Protein AF-A0A6G0VT98-F1 (afdb_monomer_lite)

Secondary structure (DSSP, 8-state):
------------------PPPEEEE--S-HHHHHHHHHHH--S-EEEEESSSEEEEEE--------S---THHHHHHHTT--EEEEEEEE-TTSPEEEEEEEEE-S-TTGGGGGG--EETTEE----PPPPP-SPPB-TTT--BSS-GGG--SPP--TTT--SS-GGG----TTSPP--TTT-SSS-TT-TT-HHHHHHHHHHHHHHTTSS----PPPP-------------------HHHHTTT--TTEEEE--SSSS----EEEE--TTS-EEEEP----SS-EEEEEEEE-SS-EEEEEEEE--TTSPPPHHHHHHH-SSS-EEEEEE-----GGGT-SS--HHHHHHHHHHHHTTPEEE--SS--B--TTS--B--EEEEEES---PEEEEE---SSSSB--EEEEE------------S-SS-B-HHHHHHHHHHH--------SHHHHHHHHHHHHHHHHHHHHHHB-----------TTSSPPHHHHHHHHHHHHHHHHHHHH--HHHHHHHHHHHHHHHHHHHHHHHHHHHHHHTT--TTSHHHHHHHHHHHTT-

Foldseek 3Di:
DDDDDDDDDDDDDDDPPQDDWDKDFQDPPVPVVVVVVCVVDVADWDWDDDPRIITIGRDDDDDDDDDDDDPQVVVCVVVVFQWPHKAFDADPVRHTDPDIDTDHDDDPCNVCVQVDQDDPNDGDHDDDDDDDPFFDAAQFCRDGDDYVVPDPDFGAAQFARDRDHVVPDPDDPPQFGAAVQQRDRHGVPDCVDPRRVVVSVVVVVVVVVPPPDDDDDDDDDDDDDDDDDDDDDDDDDDPVLVLVPPDPQKDKDFDPDPDGDDIWMDHDDPVFDKAWDDADDDDAKHKTWMWGDDPPFTEIEMEIAGDLPDADDLVRVCRQQPLGWYKYKDFNNAADVVLVFPDGDPNVVVCVVSCVVSVKDKQWAPFFFAADPPDDGGTGIIMITDPDPWDWHWDWALDDPDRGTDIDTDTDDPDPDPPPPPDLDDADFPVVQLVVQLVVQQDPPDDDDDPVSVVVNVVSNVVSNSVSRVRRGDPPPPPPPPVPVPVDDPPVLVVLVVVLSVLSVCCRVPVDPVSVVVNVVSVVVSVVSVVVVVVVVVVVLVVPQDPVDCSVVVVVCVVVSSD

Organism: Aphis craccivora (NCBI:txid307492)

Sequence (563 aa):
MDTEATQSITNVDNIILKIPPLFVINITQFTEFRQEISKTILNGFTATARSNKIKINAERRKRDIGNNKEPATKELIELNFPVKSVTRLTNKDKTPTPLIAVQLYNSPISPDIFKLDKLFNCIIITEQRRKSKDPLQCTNCQRYGHIHKSCKLNPRCVKCNGPHHYTKCNKNTEEPPICVNCNEPHPANYKGCKYFKNIMNQKSTNAQKYTRTESQPLKNVIKQNTINHPPETSNITSYADIAKGKSKSSHTTDRDSIHSSGGVAILIKKSIKHRQATIPKMINLKAIAIILSTDRHEIKVISAYNPPNKRIQSKDLAELFNEKPTILLGDLNSKHQNCGCQKTNPNGIRLLKISSEQRIIISPPSQPTFQRPGRQPDILDIVLISNLPIDLHHLVLDELDSDHVPVISTLYEQTKSNHKIQKLFNAPIIWEAFRENLDKNLNNHKRYQNIDDITKSIEHITETIKTSITHAQIKPKKHIKVKHSDDSLPFYVQNLIKDKHKARKIWQRTRSEGVKRKLNQLTRRVKWELDTLRFNFYRAYLGKVNPNDSSLWLATKRILKGT

pLDDT: mean 70.97, std 20.86, range [21.19, 95.69]

Structure (mmCIF, N/CA/C/O backbone):
data_AF-A0A6G0VT98-F1
#
_entry.id   AF-A0A6G0VT98-F1
#
loop_
_atom_site.group_PDB
_atom_site.id
_atom_site.type_symbol
_atom_site.label_atom_id
_atom_site.label_alt_id
_atom_site.label_comp_id
_atom_site.label_asym_id
_atom_site.label_entity_id
_atom_site.label_seq_id
_atom_site.pdbx_PDB_ins_code
_atom_site.Cartn_x
_atom_site.Cartn_y
_atom_site.Cartn_z
_atom_site.occupancy
_atom_site.B_iso_or_equiv
_atom_site.auth_seq_id
_atom_site.auth_comp_id
_atom_site.auth_asym_id
_atom_site.auth_atom_id
_atom_site.pdbx_PDB_model_num
ATOM 1 N N . MET A 1 1 ? -74.748 10.553 -41.096 1.00 41.88 1 MET A N 1
ATOM 2 C CA . MET A 1 1 ? -73.820 9.405 -41.030 1.00 41.88 1 MET A CA 1
ATOM 3 C C . MET A 1 1 ? -72.477 9.985 -40.668 1.00 41.88 1 MET A C 1
ATOM 5 O O . MET A 1 1 ? -71.792 10.529 -41.524 1.00 41.88 1 MET A O 1
ATOM 9 N N . ASP A 1 2 ? -72.225 9.997 -39.368 1.00 30.59 2 ASP A N 1
ATOM 10 C CA . ASP A 1 2 ? -71.111 10.667 -38.711 1.00 30.59 2 ASP A CA 1
ATOM 11 C C . ASP A 1 2 ? -69.823 9.853 -38.842 1.00 30.59 2 ASP A C 1
ATOM 13 O O . ASP A 1 2 ? -69.841 8.641 -38.633 1.00 30.59 2 ASP A O 1
ATOM 17 N N . THR A 1 3 ? -68.700 10.517 -39.114 1.00 35.38 3 THR A N 1
ATOM 18 C CA . THR A 1 3 ? -67.360 9.983 -38.821 1.00 35.38 3 THR A CA 1
ATOM 19 C C . THR A 1 3 ? -66.447 11.123 -38.376 1.00 35.38 3 THR A C 1
ATOM 21 O O . THR A 1 3 ? -65.822 11.795 -39.199 1.00 35.38 3 THR A O 1
ATOM 24 N N . GLU A 1 4 ? -66.407 11.338 -37.060 1.00 33.09 4 GLU A N 1
ATOM 25 C CA . GLU A 1 4 ? -65.379 12.092 -36.339 1.00 33.09 4 GLU A CA 1
ATOM 26 C C . GLU A 1 4 ? -64.083 11.274 -36.158 1.00 33.09 4 GLU A C 1
ATOM 28 O O . GLU A 1 4 ? -64.047 10.050 -36.279 1.00 33.09 4 GLU A O 1
ATOM 33 N N . ALA A 1 5 ? -63.005 12.004 -35.876 1.00 39.06 5 ALA A N 1
ATOM 34 C CA . ALA A 1 5 ? -61.611 11.589 -35.746 1.00 39.06 5 ALA A CA 1
ATOM 35 C C . ALA A 1 5 ? -61.280 10.729 -34.506 1.00 39.06 5 ALA A C 1
ATOM 37 O O . ALA A 1 5 ? -61.865 10.966 -33.457 1.00 39.06 5 ALA A O 1
ATOM 38 N N . THR A 1 6 ? -60.239 9.868 -34.566 1.00 30.20 6 THR A N 1
ATOM 39 C CA . THR A 1 6 ? -59.048 9.867 -33.657 1.00 30.20 6 THR A CA 1
ATOM 40 C C . THR A 1 6 ? -58.038 8.703 -33.868 1.00 30.20 6 THR A C 1
ATOM 42 O O . THR A 1 6 ? -58.416 7.561 -34.084 1.00 30.20 6 THR A O 1
ATOM 45 N N . GLN A 1 7 ? -56.744 9.042 -33.685 1.00 29.88 7 GLN A N 1
ATOM 46 C CA . GLN A 1 7 ? -55.625 8.290 -33.049 1.00 29.88 7 GLN A CA 1
ATOM 47 C C . GLN A 1 7 ? -54.830 7.141 -33.740 1.00 29.88 7 GLN A C 1
ATOM 49 O O . GLN A 1 7 ? -55.225 5.987 -33.771 1.00 29.88 7 GLN A O 1
ATOM 54 N N . SER A 1 8 ? -53.591 7.500 -34.139 1.00 32.31 8 SER A N 1
ATOM 55 C CA . SER A 1 8 ? -52.260 6.966 -33.728 1.00 32.31 8 SER A CA 1
ATOM 56 C C . SER A 1 8 ? -51.945 5.450 -33.682 1.00 32.31 8 SER A C 1
ATOM 58 O O . SER A 1 8 ? -52.588 4.731 -32.932 1.00 32.31 8 SER A O 1
ATOM 60 N N . ILE A 1 9 ? -50.803 5.029 -34.277 1.00 29.36 9 ILE A N 1
ATOM 61 C CA . ILE A 1 9 ? -49.599 4.446 -33.602 1.00 29.36 9 ILE A CA 1
ATOM 62 C C . ILE A 1 9 ? -48.643 3.704 -34.581 1.00 29.36 9 ILE A C 1
ATOM 64 O O . ILE A 1 9 ? -49.010 2.778 -35.288 1.00 29.36 9 ILE A O 1
ATOM 68 N N . THR A 1 10 ? -47.388 4.171 -34.553 1.00 32.69 10 THR A N 1
ATOM 69 C CA . THR A 1 10 ? -46.066 3.544 -34.792 1.00 32.69 10 THR A CA 1
ATOM 70 C C . THR A 1 10 ? -45.768 2.609 -35.971 1.00 32.69 10 THR A C 1
ATOM 72 O O . THR A 1 10 ? -46.173 1.456 -36.044 1.00 32.69 10 THR A O 1
ATOM 75 N N . ASN A 1 11 ? -44.791 3.102 -36.730 1.00 38.44 11 ASN A N 1
ATOM 76 C CA . ASN A 1 11 ? -43.770 2.412 -37.504 1.00 38.44 11 ASN A CA 1
ATOM 77 C C . ASN A 1 11 ? -42.904 1.498 -36.596 1.00 38.44 11 ASN A C 1
ATOM 79 O O . ASN A 1 11 ? -42.115 1.995 -35.790 1.00 38.44 11 ASN A O 1
ATOM 83 N N . VAL A 1 12 ? -43.042 0.177 -36.723 1.00 36.72 12 VAL A N 1
ATOM 84 C CA . VAL A 1 12 ? -42.132 -0.831 -36.156 1.00 36.72 12 VAL A CA 1
ATOM 85 C C . VAL A 1 12 ? -41.940 -1.889 -37.237 1.00 36.72 12 VAL A C 1
ATOM 87 O O . VAL A 1 12 ? -42.924 -2.475 -37.658 1.00 36.72 12 VAL A O 1
ATOM 90 N N . ASP A 1 13 ? -40.712 -2.054 -37.746 1.00 33.00 13 ASP A N 1
ATOM 91 C CA . ASP A 1 13 ? -40.093 -3.362 -38.044 1.00 33.00 13 ASP A CA 1
ATOM 92 C C . ASP A 1 13 ? -38.894 -3.256 -38.999 1.00 33.00 13 ASP A C 1
ATOM 94 O O . ASP A 1 13 ? -39.015 -3.166 -40.220 1.00 33.00 13 ASP A O 1
ATOM 98 N N . ASN A 1 14 ? -37.688 -3.328 -38.425 1.00 34.66 14 ASN A N 1
ATOM 99 C CA . ASN A 1 14 ? -36.774 -4.466 -38.619 1.00 34.66 14 ASN A CA 1
ATOM 100 C C . ASN A 1 14 ? -35.422 -4.178 -37.949 1.00 34.66 14 ASN A C 1
ATOM 102 O O . ASN A 1 14 ? -34.386 -3.962 -38.585 1.00 34.66 14 ASN A O 1
ATOM 106 N N . ILE A 1 15 ? -35.426 -4.197 -36.615 1.00 36.53 15 ILE A N 1
ATOM 107 C CA . ILE A 1 15 ? -34.205 -4.263 -35.815 1.00 36.53 15 ILE A CA 1
ATOM 108 C C . ILE A 1 15 ? -33.677 -5.698 -35.933 1.00 36.53 15 ILE A C 1
ATOM 110 O O . ILE A 1 15 ? -34.153 -6.611 -35.262 1.00 36.53 15 ILE A O 1
ATOM 114 N N . ILE A 1 16 ? -32.672 -5.922 -36.785 1.00 39.38 16 ILE A N 1
ATOM 115 C CA . ILE A 1 16 ? -31.888 -7.163 -36.731 1.00 39.38 16 ILE A CA 1
ATOM 116 C C . ILE A 1 16 ? -31.056 -7.106 -35.445 1.00 39.38 16 ILE A C 1
ATOM 118 O O . ILE A 1 16 ? -29.960 -6.543 -35.417 1.00 39.38 16 ILE A O 1
ATOM 122 N N . LEU A 1 17 ? -31.598 -7.678 -34.369 1.00 36.28 17 LEU A N 1
ATOM 123 C CA . LEU A 1 17 ? -30.901 -7.903 -33.106 1.00 36.28 17 LEU A CA 1
ATOM 124 C C . LEU A 1 17 ? -29.652 -8.754 -33.372 1.00 36.28 17 LEU A C 1
ATOM 126 O O . LEU A 1 17 ? -29.730 -9.960 -33.611 1.00 36.28 17 LEU A O 1
ATOM 130 N N . LYS A 1 18 ? -28.477 -8.117 -33.347 1.00 45.22 18 LYS A N 1
ATOM 131 C CA . LYS A 1 18 ? -27.195 -8.825 -33.281 1.00 45.22 18 LYS A CA 1
ATOM 132 C C . LYS A 1 18 ? -27.123 -9.517 -31.929 1.00 45.22 18 LYS A C 1
ATOM 134 O O . LYS A 1 18 ? -26.852 -8.865 -30.923 1.00 45.22 18 LYS A O 1
ATOM 139 N N . ILE A 1 19 ? -27.348 -10.827 -31.914 1.00 45.75 19 ILE A N 1
ATOM 140 C CA . ILE A 1 19 ? -27.113 -11.633 -30.719 1.00 45.75 19 ILE A CA 1
ATOM 141 C C . ILE A 1 19 ? -25.598 -11.610 -30.460 1.00 45.75 19 ILE A C 1
ATOM 143 O O . ILE A 1 19 ? -24.820 -12.006 -31.335 1.00 45.75 19 ILE A O 1
ATOM 147 N N . PRO A 1 20 ? -25.144 -11.081 -29.313 1.00 49.38 20 PRO A N 1
ATOM 148 C CA . PRO A 1 20 ? -23.728 -11.031 -28.995 1.00 49.38 20 PRO A CA 1
ATOM 149 C C . PRO A 1 20 ? -23.158 -12.451 -28.849 1.00 49.38 20 PRO A C 1
ATOM 151 O O . PRO A 1 20 ? -23.883 -13.378 -28.483 1.00 49.38 20 PRO A O 1
ATOM 154 N N . PRO A 1 21 ? -21.856 -12.642 -29.122 1.00 50.62 21 PRO A N 1
ATOM 155 C CA . PRO A 1 21 ? -21.224 -13.945 -28.994 1.00 50.62 21 PRO A CA 1
ATOM 156 C C . PRO A 1 21 ? -21.342 -14.460 -27.560 1.00 50.62 21 PRO A C 1
ATOM 158 O O . PRO A 1 21 ? -20.968 -13.776 -26.605 1.00 50.62 21 PRO A O 1
ATOM 161 N N . LEU A 1 22 ? -21.840 -15.685 -27.428 1.00 52.94 22 LEU A N 1
ATOM 162 C CA . LEU A 1 22 ? -21.990 -16.360 -26.148 1.00 52.94 22 LEU A CA 1
ATOM 163 C C . LEU A 1 22 ? -20.675 -17.047 -25.786 1.00 52.94 22 LEU A C 1
ATOM 165 O O . LEU A 1 22 ? -20.108 -17.813 -26.571 1.00 52.94 22 LEU A O 1
ATOM 169 N N . PHE A 1 23 ? -20.185 -16.746 -24.585 1.00 54.22 23 PHE A N 1
ATOM 170 C CA . PHE A 1 23 ? -18.964 -17.328 -24.043 1.00 54.22 23 PHE A CA 1
ATOM 171 C C . PHE A 1 23 ? -19.310 -18.281 -22.911 1.00 54.22 23 PHE A C 1
ATOM 173 O O . PHE A 1 23 ? -19.755 -17.855 -21.846 1.00 54.22 23 PHE A O 1
ATOM 180 N N . VAL A 1 24 ? -19.055 -19.566 -23.134 1.00 55.06 24 VAL A N 1
ATOM 181 C CA . VAL A 1 24 ? -19.268 -20.607 -22.127 1.00 55.06 24 VAL A CA 1
ATOM 182 C C . VAL A 1 24 ? -17.914 -21.008 -21.558 1.00 55.06 24 VAL A C 1
ATOM 184 O O . VAL A 1 24 ? -16.981 -21.305 -22.306 1.00 55.06 24 VAL A O 1
ATOM 187 N N . ILE A 1 25 ? -17.777 -20.951 -20.234 1.00 49.03 25 ILE A N 1
ATOM 188 C CA . ILE A 1 25 ? -16.507 -21.165 -19.528 1.00 49.03 25 ILE A CA 1
ATOM 189 C C . ILE A 1 25 ? -16.527 -22.482 -18.744 1.00 49.03 25 ILE A C 1
ATOM 191 O O . ILE A 1 25 ? -17.570 -22.874 -18.231 1.00 49.03 25 ILE A O 1
ATOM 195 N N . ASN A 1 26 ? -15.357 -23.115 -18.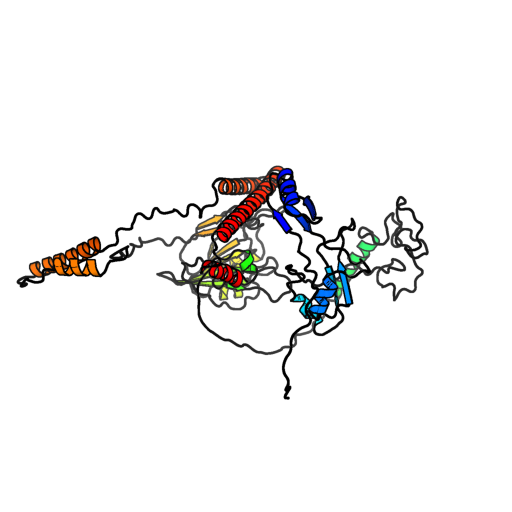605 1.00 57.03 26 ASN A N 1
ATOM 196 C CA . ASN A 1 26 ? -15.120 -24.371 -17.873 1.00 57.03 26 ASN A CA 1
ATOM 197 C C . ASN A 1 26 ? -15.731 -25.631 -18.509 1.00 57.03 26 ASN A C 1
ATOM 199 O O . ASN A 1 26 ? -16.257 -26.486 -17.804 1.00 57.03 26 ASN A O 1
ATOM 203 N N . ILE A 1 27 ? -15.634 -25.766 -19.832 1.00 59.97 27 ILE A N 1
ATOM 204 C CA . ILE A 1 27 ? -16.067 -26.984 -20.530 1.00 59.97 27 ILE A CA 1
ATOM 205 C C . ILE A 1 27 ? -14.917 -27.991 -20.545 1.00 59.97 27 ILE A C 1
ATOM 207 O O . ILE A 1 27 ? -13.872 -27.735 -21.142 1.00 59.97 27 ILE A O 1
ATOM 211 N N . THR A 1 28 ? -15.119 -29.119 -19.867 1.00 57.84 28 THR A N 1
ATOM 212 C CA . THR A 1 28 ? -14.152 -30.221 -19.746 1.00 57.84 28 THR A CA 1
ATOM 213 C C . THR A 1 28 ? -14.262 -31.224 -20.899 1.00 57.84 28 THR A C 1
ATOM 215 O O . THR A 1 28 ? -13.248 -31.787 -21.298 1.00 57.84 28 THR A O 1
ATOM 218 N N . GLN A 1 29 ? -15.457 -31.394 -21.483 1.00 67.88 29 GLN A N 1
ATOM 219 C CA . GLN A 1 29 ? -15.749 -32.302 -22.604 1.00 67.88 29 GLN A CA 1
ATOM 220 C C . GLN A 1 29 ? -16.246 -31.517 -23.830 1.00 67.88 29 GLN A C 1
ATOM 222 O O . GLN A 1 29 ? -17.436 -31.417 -24.119 1.00 67.88 29 GLN A O 1
ATOM 227 N N . PHE A 1 30 ? -15.304 -30.898 -24.550 1.00 66.19 30 PHE A N 1
ATOM 228 C CA . PHE A 1 30 ? -15.585 -30.001 -25.681 1.00 66.19 30 PHE A CA 1
ATOM 229 C C . PHE A 1 30 ? -16.412 -30.654 -26.803 1.00 66.19 30 PHE A C 1
ATOM 231 O O . PHE A 1 30 ? -17.285 -30.008 -27.383 1.00 66.19 30 PHE A O 1
ATOM 238 N N . THR A 1 31 ? -16.122 -31.914 -27.123 1.00 69.62 31 THR A N 1
ATOM 239 C CA . THR A 1 31 ? -16.677 -32.605 -28.294 1.00 69.62 31 THR A CA 1
ATOM 240 C C . THR A 1 31 ? -18.155 -32.960 -28.111 1.00 69.62 31 THR A C 1
ATOM 242 O O . THR A 1 31 ? -18.950 -32.662 -29.000 1.00 69.62 31 THR A O 1
ATOM 245 N N . GLU A 1 32 ? -18.537 -33.501 -26.950 1.00 73.19 32 GLU A N 1
ATOM 246 C CA . GLU A 1 32 ? -19.934 -33.830 -26.612 1.00 73.19 32 GLU A CA 1
ATOM 247 C C . GLU A 1 32 ? -20.791 -32.567 -26.501 1.00 73.19 32 GLU A C 1
ATOM 249 O O . GLU A 1 32 ? -21.837 -32.468 -27.140 1.00 73.19 32 GLU A O 1
ATOM 254 N N . PHE A 1 33 ? -20.291 -31.539 -25.804 1.00 70.88 33 PHE A N 1
ATOM 255 C CA . PHE A 1 33 ? -20.982 -30.252 -25.694 1.00 70.88 33 PHE A CA 1
ATOM 256 C C . PHE A 1 33 ? -21.256 -29.619 -27.067 1.00 70.88 33 PHE A C 1
ATOM 258 O O . PHE A 1 33 ? -22.337 -29.088 -27.320 1.00 70.88 33 PHE A O 1
ATOM 265 N N . ARG A 1 34 ? -20.282 -29.682 -27.986 1.00 70.56 34 ARG A N 1
ATOM 266 C CA . ARG A 1 34 ? -20.456 -29.178 -29.354 1.00 70.56 34 ARG A CA 1
ATOM 267 C C . ARG A 1 34 ? -21.531 -29.961 -30.114 1.00 70.56 34 ARG A C 1
ATOM 269 O O . ARG A 1 34 ? -22.298 -29.340 -30.847 1.00 70.56 34 ARG A O 1
ATOM 276 N N . GLN A 1 35 ? -21.572 -31.285 -29.967 1.00 69.94 35 GLN A N 1
ATOM 277 C CA . GLN A 1 35 ? -22.550 -32.138 -30.643 1.00 69.94 35 GLN A CA 1
ATOM 278 C C . GLN A 1 35 ? -23.974 -31.884 -30.133 1.00 69.94 35 GLN A C 1
ATOM 280 O O . GLN A 1 35 ? -24.877 -31.726 -30.953 1.00 69.94 35 GLN A O 1
ATOM 285 N N . GLU A 1 36 ? -24.181 -31.755 -28.820 1.00 71.69 36 GLU A N 1
ATOM 286 C CA . GLU A 1 36 ? -25.504 -31.436 -28.266 1.00 71.69 36 GLU A CA 1
ATOM 287 C C . GLU A 1 36 ? -25.998 -30.053 -28.693 1.00 71.69 36 GLU A C 1
ATOM 289 O O . GLU A 1 36 ? -27.101 -29.925 -29.219 1.00 71.69 36 GLU A O 1
ATOM 294 N N . ILE A 1 37 ? -25.158 -29.022 -28.575 1.00 67.19 37 ILE A N 1
ATOM 295 C CA . ILE A 1 37 ? -25.531 -27.658 -28.978 1.00 67.19 37 ILE A CA 1
ATOM 296 C C . ILE A 1 37 ? -25.847 -27.582 -30.477 1.00 67.19 37 ILE A C 1
ATOM 298 O O . ILE A 1 37 ? -26.723 -26.815 -30.878 1.00 67.19 37 ILE A O 1
ATOM 302 N N . SER A 1 38 ? -25.176 -28.393 -31.304 1.00 67.06 38 SER A N 1
ATOM 303 C CA . SER A 1 38 ? -25.445 -28.437 -32.745 1.00 67.06 38 SER A CA 1
ATOM 304 C C . SER A 1 38 ? -26.810 -28.999 -33.115 1.00 67.06 38 SER A C 1
ATOM 306 O O . SER A 1 38 ? -27.362 -28.603 -34.136 1.00 67.06 38 SER A O 1
ATOM 308 N N . LYS A 1 39 ? -27.375 -29.862 -32.266 1.00 67.94 39 LYS A N 1
ATOM 309 C CA . LYS A 1 39 ? -28.737 -30.378 -32.435 1.00 67.94 39 LYS A CA 1
ATOM 310 C C . LYS A 1 39 ? -29.786 -29.339 -32.025 1.00 67.94 39 LYS A C 1
ATOM 312 O O . LYS A 1 39 ? -30.870 -29.318 -32.593 1.00 67.94 39 LYS A O 1
ATOM 317 N N . THR A 1 40 ? -29.454 -28.464 -31.073 1.00 59.53 40 THR A N 1
ATOM 318 C CA . THR A 1 40 ? -30.379 -27.465 -30.511 1.00 59.53 40 THR A CA 1
ATOM 319 C C . THR A 1 40 ? -30.405 -26.150 -31.299 1.00 59.53 40 THR A C 1
ATOM 321 O O . THR A 1 40 ? -31.444 -25.499 -31.376 1.00 59.53 40 THR A O 1
ATOM 324 N N . ILE A 1 41 ? -29.282 -25.734 -31.899 1.00 61.19 41 ILE A N 1
ATOM 325 C CA . ILE A 1 41 ? -29.186 -24.490 -32.681 1.00 61.19 41 ILE A CA 1
ATOM 326 C C . ILE A 1 41 ? -29.095 -24.832 -34.174 1.00 61.19 41 ILE A C 1
ATOM 328 O O . ILE A 1 41 ? -28.014 -25.056 -34.710 1.00 61.19 41 ILE A O 1
ATOM 332 N N . LEU A 1 42 ? -30.247 -24.824 -34.849 1.00 52.84 42 LEU A N 1
ATOM 333 C CA . LEU A 1 42 ? -30.402 -25.192 -36.267 1.00 52.84 42 LEU A CA 1
ATOM 334 C C . LEU A 1 42 ? -29.767 -24.204 -37.272 1.00 52.84 42 LEU A C 1
ATOM 336 O O . LEU A 1 42 ? -29.552 -24.561 -38.427 1.00 52.84 42 LEU A O 1
ATOM 340 N N . ASN A 1 43 ? -29.441 -22.974 -36.857 1.00 54.88 43 ASN A N 1
ATOM 341 C CA . ASN A 1 43 ? -28.907 -21.930 -37.740 1.00 54.88 43 ASN A CA 1
ATOM 342 C C . ASN A 1 43 ? -27.385 -21.801 -37.605 1.00 54.88 43 ASN A C 1
ATOM 344 O O . ASN A 1 43 ? -26.878 -21.683 -36.491 1.00 54.88 43 ASN A O 1
ATOM 348 N N . GLY A 1 44 ? -26.680 -21.779 -38.746 1.00 56.69 44 GLY A N 1
ATOM 349 C CA . GLY A 1 44 ? -25.217 -21.786 -38.870 1.00 56.69 44 GLY A CA 1
ATOM 350 C C . GLY A 1 44 ? -24.478 -20.996 -37.787 1.00 56.69 44 GLY A C 1
ATOM 351 O O . GLY A 1 44 ? -24.353 -19.773 -37.854 1.00 56.69 44 GLY A O 1
ATOM 352 N N . PHE A 1 45 ? -23.965 -21.721 -36.796 1.00 58.22 45 PHE A N 1
ATOM 353 C CA . PHE A 1 45 ? -23.131 -21.185 -35.735 1.00 58.22 45 PHE A CA 1
ATOM 354 C C . PHE A 1 45 ? -21.724 -21.766 -35.850 1.00 58.22 45 PHE A C 1
ATOM 356 O O . PHE A 1 45 ? -21.517 -22.913 -36.246 1.00 58.22 45 PHE A O 1
ATOM 363 N N . THR A 1 46 ? -20.733 -20.973 -35.461 1.00 56.31 46 THR A N 1
ATOM 364 C CA . THR A 1 46 ? -19.346 -21.437 -35.361 1.00 56.31 46 THR A CA 1
ATOM 365 C C . THR A 1 46 ? -18.940 -21.464 -33.896 1.00 56.31 46 THR A C 1
ATOM 367 O O . THR A 1 46 ? -18.977 -20.424 -33.231 1.00 56.31 46 THR A O 1
ATOM 370 N N . ALA A 1 47 ? -18.542 -22.635 -33.399 1.00 57.12 47 ALA A N 1
ATOM 371 C CA . ALA A 1 47 ? -17.983 -22.809 -32.063 1.00 57.12 47 ALA A CA 1
ATOM 372 C C . ALA A 1 47 ? -16.469 -23.032 -32.163 1.00 57.12 47 ALA A C 1
ATOM 374 O O . ALA A 1 47 ? -16.013 -24.000 -32.772 1.00 57.12 47 ALA A O 1
ATOM 375 N N . THR A 1 48 ? -15.683 -22.140 -31.560 1.00 56.16 48 THR A N 1
ATOM 376 C CA . THR A 1 48 ? -14.215 -22.253 -31.530 1.00 56.16 48 THR A CA 1
ATOM 377 C C . THR A 1 48 ? -13.712 -22.226 -30.093 1.00 56.16 48 THR A C 1
ATOM 379 O O . THR A 1 48 ? -14.082 -21.330 -29.329 1.00 56.16 48 THR A O 1
ATOM 382 N N . ALA A 1 49 ? -12.851 -23.179 -29.730 1.00 54.25 49 ALA A N 1
ATOM 383 C CA . ALA A 1 49 ? -12.179 -23.203 -28.436 1.00 54.25 49 ALA A CA 1
ATOM 384 C C . ALA A 1 49 ? -10.836 -22.470 -28.513 1.00 54.25 49 ALA A C 1
ATOM 386 O O . ALA A 1 49 ? -9.960 -22.821 -29.302 1.00 54.25 49 ALA A O 1
ATOM 387 N N . ARG A 1 50 ? -10.653 -21.470 -27.651 1.00 47.97 50 ARG A N 1
ATOM 388 C CA . ARG A 1 50 ? -9.334 -20.933 -27.302 1.00 47.97 50 ARG A CA 1
ATOM 389 C C . ARG A 1 50 ? -9.297 -20.857 -25.778 1.00 47.97 50 ARG A C 1
ATOM 391 O O . ARG A 1 50 ? -9.898 -19.945 -25.228 1.00 47.97 50 ARG A O 1
ATOM 398 N N . SER A 1 51 ? -8.665 -21.863 -25.156 1.00 54.81 51 SER A N 1
ATOM 399 C CA . SER A 1 51 ? -8.419 -22.035 -23.706 1.00 54.81 51 SER A CA 1
ATOM 400 C C . SER A 1 51 ? -9.641 -21.927 -22.771 1.00 54.81 51 SER A C 1
ATOM 402 O O . SER A 1 51 ? -10.172 -20.845 -22.585 1.00 54.81 51 SER A O 1
ATOM 404 N N . ASN A 1 52 ? -10.065 -23.034 -22.130 1.00 54.00 52 ASN A N 1
ATOM 405 C CA . ASN A 1 52 ? -11.169 -23.188 -21.139 1.00 54.00 52 ASN A CA 1
ATOM 406 C C . ASN A 1 52 ? -12.487 -22.419 -21.392 1.00 54.00 52 ASN A C 1
ATOM 408 O O . ASN A 1 52 ? -13.367 -22.382 -20.530 1.00 54.00 52 ASN A O 1
ATOM 412 N N . LYS A 1 53 ? -12.634 -21.794 -22.556 1.00 43.72 53 LYS A N 1
ATOM 413 C CA . LYS A 1 53 ? -13.715 -20.901 -22.935 1.00 43.72 53 LYS A CA 1
ATOM 414 C C . LYS A 1 53 ? -14.062 -21.210 -24.383 1.00 43.72 53 LYS A C 1
ATOM 416 O O . LYS A 1 53 ? -13.200 -21.160 -25.266 1.00 43.72 53 LYS A O 1
ATOM 421 N N . ILE A 1 54 ? -15.323 -21.544 -24.617 1.00 51.47 54 ILE A N 1
ATOM 422 C CA . ILE A 1 54 ? -15.871 -21.724 -25.956 1.00 51.47 54 ILE A CA 1
ATOM 423 C C . ILE A 1 54 ? -16.565 -20.428 -26.340 1.00 51.47 54 ILE A C 1
ATOM 425 O O . ILE A 1 54 ? -17.425 -19.935 -25.610 1.00 51.47 54 ILE A O 1
ATOM 429 N N . LYS A 1 55 ? -16.177 -19.885 -27.492 1.00 51.56 55 LYS A N 1
ATOM 430 C CA . LYS A 1 55 ? -16.881 -18.781 -28.137 1.00 51.56 55 LYS A CA 1
ATOM 431 C C . LYS A 1 55 ? -17.830 -19.366 -29.173 1.00 51.56 55 LYS A C 1
ATOM 433 O O . LYS A 1 55 ? -17.363 -20.020 -30.109 1.00 51.56 55 LYS A O 1
ATOM 438 N N . ILE A 1 56 ? -19.122 -19.109 -29.010 1.00 56.31 56 ILE A N 1
ATOM 439 C CA . ILE A 1 56 ? -20.159 -19.455 -29.982 1.00 56.31 56 ILE A CA 1
ATOM 440 C C . ILE A 1 56 ? -20.586 -18.162 -30.674 1.00 56.31 56 ILE A C 1
ATOM 442 O O . ILE A 1 56 ? -21.062 -17.230 -30.024 1.00 56.31 56 ILE A O 1
ATOM 446 N N . ASN A 1 57 ? -20.390 -18.096 -31.991 1.00 52.50 57 ASN A N 1
ATOM 447 C CA . ASN A 1 57 ? -20.923 -17.009 -32.810 1.00 52.50 57 ASN A CA 1
ATOM 448 C C . ASN A 1 57 ? -22.133 -17.532 -33.580 1.00 52.50 57 ASN A C 1
ATOM 450 O O . ASN A 1 57 ? -21.979 -18.458 -34.377 1.00 52.50 57 ASN A O 1
ATOM 454 N N . ALA A 1 58 ? -23.295 -16.922 -33.366 1.00 47.91 58 ALA A N 1
ATOM 455 C CA . ALA A 1 58 ? -24.445 -17.063 -34.247 1.00 47.91 58 ALA A CA 1
ATOM 456 C C . ALA A 1 58 ? -24.412 -15.898 -35.247 1.00 47.91 58 ALA A C 1
ATOM 458 O O . ALA A 1 58 ? -24.461 -14.734 -34.846 1.00 47.91 58 ALA A O 1
ATOM 459 N N . GLU A 1 59 ? -24.249 -16.190 -36.536 1.00 44.66 59 GLU A N 1
ATOM 460 C CA . GLU A 1 59 ? -24.205 -15.160 -37.578 1.00 44.66 59 GLU A CA 1
ATOM 461 C C . GLU A 1 59 ? -25.610 -14.892 -38.142 1.00 44.66 59 GLU A C 1
ATOM 463 O O . GLU A 1 59 ? -26.343 -15.818 -38.481 1.00 44.66 59 GLU A O 1
ATOM 468 N N . ARG A 1 60 ? -25.962 -13.614 -38.345 1.00 36.91 60 ARG A N 1
ATOM 469 C CA . ARG A 1 60 ? -26.906 -13.219 -39.404 1.00 36.91 60 ARG A CA 1
ATOM 470 C C . ARG A 1 60 ? -26.196 -12.238 -40.344 1.00 36.91 60 ARG A C 1
ATOM 472 O O . ARG A 1 60 ? -25.436 -11.388 -39.887 1.00 36.91 60 ARG A O 1
ATOM 479 N N . ARG A 1 61 ? -26.409 -12.449 -41.649 1.00 33.19 61 ARG A N 1
ATOM 480 C CA . ARG A 1 61 ? -25.612 -12.011 -42.817 1.00 33.19 61 ARG A CA 1
ATOM 481 C C . ARG A 1 61 ? -24.961 -10.612 -42.768 1.00 33.19 61 ARG A C 1
ATOM 483 O O . ARG A 1 61 ? -25.541 -9.632 -42.310 1.00 33.19 61 ARG A O 1
ATOM 490 N N . LYS A 1 62 ? -23.759 -10.579 -43.364 1.00 39.53 62 LYS A N 1
ATOM 491 C CA . LYS A 1 62 ? -22.827 -9.464 -43.617 1.00 39.53 62 LYS A CA 1
ATOM 492 C C . LYS A 1 62 ? -23.468 -8.192 -44.201 1.00 39.53 62 LYS A C 1
ATOM 494 O O . LYS A 1 62 ? -24.344 -8.269 -45.056 1.00 39.53 62 LYS A O 1
ATOM 499 N N . ARG A 1 63 ? -22.901 -7.038 -43.828 1.00 31.34 63 ARG A N 1
ATOM 500 C CA . ARG A 1 63 ? -22.784 -5.845 -44.685 1.00 31.34 63 ARG A CA 1
ATOM 501 C C . ARG A 1 63 ? -21.436 -5.161 -44.431 1.00 31.34 63 ARG A C 1
ATOM 503 O O . ARG A 1 63 ? -20.880 -5.272 -43.339 1.00 31.34 63 ARG A O 1
ATOM 510 N N . ASP A 1 64 ? -20.920 -4.557 -45.490 1.00 30.06 64 ASP A N 1
ATOM 511 C CA . ASP A 1 64 ? -19.517 -4.560 -45.902 1.00 30.06 64 ASP A CA 1
ATOM 512 C C . ASP A 1 64 ? -18.498 -3.755 -45.087 1.00 30.06 64 ASP A C 1
ATOM 514 O O . ASP A 1 64 ? -18.782 -2.750 -44.435 1.00 30.06 64 ASP A O 1
ATOM 518 N N . ILE A 1 65 ? -17.256 -4.234 -45.190 1.00 43.06 65 ILE A N 1
ATOM 519 C CA . ILE A 1 65 ? -16.018 -3.614 -44.724 1.00 43.06 65 ILE A CA 1
ATOM 520 C C . ILE A 1 65 ? -15.612 -2.547 -45.747 1.00 43.06 65 ILE A C 1
ATOM 522 O O . ILE A 1 65 ? -15.178 -2.875 -46.847 1.00 43.06 65 ILE A O 1
ATOM 526 N N . GLY A 1 66 ? -15.707 -1.274 -45.359 1.00 29.52 66 GLY A N 1
ATOM 527 C CA . GLY A 1 66 ? -15.194 -0.142 -46.128 1.00 29.52 66 GLY A CA 1
ATOM 528 C C . GLY A 1 66 ? -14.638 0.958 -45.218 1.00 29.52 66 GLY A C 1
ATOM 529 O O . GLY A 1 66 ? -15.386 1.601 -44.489 1.00 29.52 66 GLY A O 1
ATOM 530 N N . ASN A 1 67 ? -13.322 1.176 -45.308 1.00 31.84 67 ASN A N 1
ATOM 531 C CA . ASN A 1 67 ? -12.537 2.348 -44.879 1.00 31.84 67 ASN A CA 1
ATOM 532 C C . ASN A 1 67 ? -12.339 2.651 -43.367 1.00 31.84 67 ASN A C 1
ATOM 534 O O . ASN A 1 67 ? -13.123 3.340 -42.721 1.00 31.84 67 ASN A O 1
ATOM 538 N N . ASN A 1 68 ? -11.167 2.239 -42.854 1.00 44.59 68 ASN A N 1
ATOM 539 C CA . ASN A 1 68 ? -10.241 2.985 -41.972 1.00 44.59 68 ASN A CA 1
ATOM 540 C C . ASN A 1 68 ? -10.807 3.991 -40.940 1.00 44.59 68 ASN A C 1
ATOM 542 O O . ASN A 1 68 ? -10.365 5.141 -40.892 1.00 44.59 68 ASN A O 1
ATOM 546 N N . LYS A 1 69 ? -11.691 3.575 -40.027 1.00 52.06 69 LYS A N 1
ATOM 547 C CA . LYS A 1 69 ? -11.916 4.326 -38.777 1.00 52.06 69 LYS A CA 1
ATOM 548 C C . LYS A 1 69 ? -11.893 3.388 -37.579 1.00 52.06 69 LYS A C 1
ATOM 550 O O . LYS A 1 69 ? -12.701 2.470 -37.482 1.00 52.06 69 LYS A O 1
ATOM 555 N N . GLU A 1 70 ? -10.941 3.633 -36.679 1.00 67.12 70 GLU A N 1
ATOM 556 C CA . GLU A 1 70 ? -10.848 2.971 -35.378 1.00 67.12 70 GLU A CA 1
ATOM 557 C C . GLU A 1 70 ? -12.213 3.071 -34.669 1.00 67.12 70 GLU A C 1
ATOM 559 O O . GLU A 1 70 ? -12.742 4.186 -34.600 1.00 67.12 70 GLU A O 1
ATOM 564 N N . PRO A 1 71 ? -12.790 1.975 -34.134 1.00 70.19 71 PRO A N 1
ATOM 565 C CA . PRO A 1 71 ? -14.114 1.991 -33.508 1.00 70.19 71 PRO A CA 1
ATOM 566 C C . PRO A 1 71 ? -14.285 3.101 -32.465 1.00 70.19 71 PRO A C 1
ATOM 568 O O . PRO A 1 71 ? -15.314 3.775 -32.465 1.00 70.19 71 PRO A O 1
ATOM 571 N N . ALA A 1 72 ? -13.233 3.377 -31.678 1.00 70.56 72 ALA A N 1
ATOM 572 C CA . ALA A 1 72 ? -13.155 4.458 -30.683 1.00 70.56 72 ALA A CA 1
ATOM 573 C C . ALA A 1 72 ? -13.444 5.859 -31.216 1.00 70.56 72 ALA A C 1
ATOM 575 O O . ALA A 1 72 ? -13.851 6.727 -30.455 1.00 70.56 72 ALA A O 1
ATOM 576 N N . THR A 1 73 ? -13.285 6.081 -32.517 1.00 77.19 73 THR A N 1
ATOM 577 C CA . THR A 1 73 ? -13.601 7.367 -33.138 1.00 77.19 73 THR A CA 1
ATOM 578 C C . THR A 1 73 ? -15.085 7.702 -33.010 1.00 77.19 73 THR A C 1
ATOM 580 O O . THR A 1 73 ? -15.412 8.852 -32.756 1.00 77.19 73 THR A O 1
ATOM 583 N N . LYS A 1 74 ? -15.980 6.719 -33.177 1.00 77.56 74 LYS A N 1
ATOM 584 C CA . LYS A 1 74 ? -17.430 6.965 -33.171 1.00 77.56 74 LYS A CA 1
ATOM 585 C C . LYS A 1 74 ? -17.939 7.302 -31.773 1.00 77.56 74 LYS A C 1
ATOM 587 O O . LYS A 1 74 ? -18.554 8.341 -31.593 1.00 77.56 74 LYS A O 1
ATOM 592 N N . GLU A 1 75 ? -17.579 6.491 -30.784 1.00 79.75 75 GLU A N 1
ATOM 593 C CA . GLU A 1 75 ? -18.010 6.703 -29.399 1.00 79.75 75 GLU A CA 1
ATOM 594 C C . GLU A 1 75 ? -17.433 7.997 -28.801 1.00 79.75 75 GLU A C 1
ATOM 596 O O . GLU A 1 75 ? -18.132 8.720 -28.105 1.00 79.75 75 GLU A O 1
ATOM 601 N N . LEU A 1 76 ? -16.184 8.369 -29.121 1.00 78.81 76 LEU A N 1
ATOM 602 C CA . LEU A 1 76 ? -15.626 9.651 -28.664 1.00 78.81 76 LEU A CA 1
ATOM 603 C C . LEU A 1 76 ? -16.344 10.865 -29.278 1.00 78.81 76 LEU A C 1
ATOM 605 O O . LEU A 1 76 ? -16.444 11.899 -28.620 1.00 78.81 76 LEU A O 1
ATOM 609 N N . ILE A 1 77 ? -16.842 10.747 -30.513 1.00 82.44 77 ILE A N 1
ATOM 610 C CA . ILE A 1 77 ? -17.666 11.786 -31.149 1.00 82.44 77 ILE A CA 1
ATOM 611 C C . ILE A 1 77 ? -19.051 11.845 -30.491 1.00 82.44 77 ILE A C 1
ATOM 613 O O . ILE A 1 77 ? -19.541 12.936 -30.223 1.00 82.44 77 ILE A O 1
ATOM 617 N N . GLU A 1 78 ? -19.657 10.697 -30.177 1.00 82.44 78 GLU A N 1
ATOM 618 C CA . GLU A 1 78 ? -20.936 10.614 -29.449 1.00 82.44 78 GLU A CA 1
ATOM 619 C C . GLU A 1 78 ? -20.834 11.192 -28.026 1.00 82.44 78 GLU A C 1
ATOM 621 O O . GLU A 1 78 ? -21.772 11.816 -27.539 1.00 82.44 78 GLU A O 1
ATOM 626 N N . LEU A 1 79 ? -19.663 11.076 -27.392 1.00 81.75 79 LEU A N 1
ATOM 627 C CA . LEU A 1 79 ? -19.322 11.723 -26.119 1.00 81.75 79 LEU A CA 1
ATOM 628 C C . LEU A 1 79 ? -18.939 13.210 -26.263 1.00 81.75 79 LEU A C 1
ATOM 630 O O . LEU A 1 79 ? -18.455 13.820 -25.311 1.00 81.75 79 LEU A O 1
ATOM 634 N N . ASN A 1 80 ? -19.163 13.799 -27.440 1.00 86.88 80 ASN A N 1
ATOM 635 C CA . ASN A 1 80 ? -18.973 15.216 -27.749 1.00 86.88 80 ASN A CA 1
ATOM 636 C C . ASN A 1 80 ? -17.513 15.713 -27.683 1.00 86.88 80 ASN A C 1
ATOM 638 O O . ASN A 1 80 ? -17.257 16.908 -27.507 1.00 86.88 80 ASN A O 1
ATOM 642 N N . PHE A 1 81 ? -16.528 14.821 -27.849 1.00 85.69 81 PHE A N 1
ATOM 643 C CA . PHE A 1 81 ? -15.129 15.233 -27.958 1.00 85.69 81 PHE A CA 1
ATOM 644 C C . PHE A 1 81 ? -14.782 15.662 -29.393 1.00 85.69 81 PHE A C 1
ATOM 646 O O . PHE A 1 81 ? -15.100 14.956 -30.354 1.00 85.69 81 PHE A O 1
ATOM 653 N N . PRO A 1 82 ? -14.046 16.774 -29.578 1.00 85.00 82 PRO A N 1
ATOM 654 C CA . PRO A 1 82 ? -13.670 17.263 -30.901 1.00 85.00 82 PRO A CA 1
ATOM 655 C C . PRO A 1 82 ? -12.464 16.481 -31.442 1.00 85.00 82 PRO A C 1
ATOM 657 O O . PRO A 1 82 ? -11.316 16.935 -31.408 1.00 85.00 82 PRO A O 1
ATOM 660 N N . VAL A 1 83 ? -12.720 15.264 -31.917 1.00 84.19 83 VAL A N 1
ATOM 661 C CA . VAL A 1 83 ? -11.701 14.314 -32.375 1.00 84.19 83 VAL A CA 1
ATOM 662 C C . VAL A 1 83 ? -11.122 14.718 -33.733 1.00 84.19 83 VAL A C 1
ATOM 664 O O . VAL A 1 83 ? -11.834 14.847 -34.723 1.00 84.19 83 VAL A O 1
ATOM 667 N N . LYS A 1 84 ? -9.793 14.849 -33.796 1.00 79.25 84 LYS A N 1
ATOM 668 C CA . LYS A 1 84 ? -9.020 15.074 -35.026 1.00 79.25 84 LYS A CA 1
ATOM 669 C C . LYS A 1 84 ? -8.506 13.771 -35.635 1.00 79.25 84 LYS A C 1
ATOM 671 O O . LYS A 1 84 ? -8.540 13.601 -36.848 1.00 79.25 84 LYS A O 1
ATOM 676 N N . SER A 1 85 ? -7.987 12.860 -34.814 1.00 78.19 85 SER A N 1
ATOM 677 C CA . SER A 1 85 ? -7.589 11.521 -35.262 1.00 78.19 85 SER A CA 1
ATOM 678 C C . SER A 1 85 ? -7.539 10.534 -34.099 1.00 78.19 85 SER A C 1
ATOM 680 O O . SER A 1 85 ? -7.271 10.912 -32.960 1.00 78.19 85 SER A O 1
ATOM 682 N N . VAL A 1 86 ? -7.789 9.257 -34.388 1.00 78.75 86 VAL A N 1
ATOM 683 C CA . VAL A 1 86 ? -7.669 8.154 -33.427 1.00 78.75 86 VAL A CA 1
ATOM 684 C C . VAL A 1 86 ? -6.848 7.054 -34.080 1.00 78.75 86 VAL A C 1
ATOM 686 O O . VAL A 1 86 ? -7.172 6.600 -35.173 1.00 78.75 86 VAL A O 1
ATOM 689 N N . THR A 1 87 ? -5.748 6.656 -33.447 1.00 79.81 87 THR A N 1
ATOM 690 C CA . THR A 1 87 ? -4.816 5.659 -33.988 1.00 79.81 87 THR A CA 1
ATOM 691 C C . THR A 1 87 ? -4.505 4.604 -32.939 1.00 79.81 87 THR A C 1
ATOM 693 O O . THR A 1 87 ? -3.951 4.921 -31.885 1.00 79.81 87 THR A O 1
ATOM 696 N N . ARG A 1 88 ? -4.805 3.336 -33.226 1.00 78.12 88 ARG A N 1
ATOM 697 C CA . ARG A 1 88 ? -4.390 2.220 -32.372 1.00 78.12 88 ARG A CA 1
ATOM 698 C C . ARG A 1 88 ? -2.897 1.964 -32.525 1.00 78.12 88 ARG A C 1
ATOM 700 O O . ARG A 1 88 ? -2.393 1.819 -33.636 1.00 78.12 88 ARG A O 1
ATOM 707 N N . LEU A 1 89 ? -2.179 1.930 -31.406 1.00 74.19 89 LEU A N 1
ATOM 708 C CA . LEU A 1 89 ? -0.750 1.640 -31.415 1.00 74.19 89 LEU A CA 1
ATOM 709 C C . LEU A 1 89 ? -0.536 0.145 -31.667 1.00 74.19 89 LEU A C 1
ATOM 711 O O . LEU A 1 89 ? -1.308 -0.688 -31.188 1.00 74.19 89 LEU A O 1
ATOM 715 N N . THR A 1 90 ? 0.525 -0.199 -32.388 1.00 77.81 90 THR A N 1
ATOM 716 C CA . THR A 1 90 ? 0.895 -1.587 -32.686 1.00 77.81 90 THR A CA 1
ATOM 717 C C . THR A 1 90 ? 2.250 -1.932 -32.082 1.00 77.81 90 THR A C 1
ATOM 719 O O . THR A 1 90 ? 3.128 -1.076 -31.950 1.00 77.81 90 THR A O 1
ATOM 722 N N . ASN A 1 91 ? 2.438 -3.202 -31.742 1.00 69.25 91 ASN A N 1
ATOM 723 C CA . ASN A 1 91 ? 3.740 -3.758 -31.393 1.00 69.25 91 ASN A CA 1
ATOM 724 C C . ASN A 1 91 ? 4.673 -3.784 -32.624 1.00 69.25 91 ASN A C 1
ATOM 726 O O . ASN A 1 91 ? 4.257 -3.521 -33.756 1.00 69.25 91 ASN A O 1
ATOM 730 N N . LYS A 1 92 ? 5.958 -4.112 -32.414 1.00 72.06 92 LYS A N 1
ATOM 731 C CA . LYS A 1 92 ? 6.962 -4.213 -33.496 1.00 72.06 92 LYS A CA 1
ATOM 732 C C . LYS A 1 92 ? 6.607 -5.264 -34.556 1.00 72.06 92 LYS A C 1
ATOM 734 O O . LYS A 1 92 ? 6.958 -5.091 -35.716 1.00 72.06 92 LYS A O 1
ATOM 739 N N . ASP A 1 93 ? 5.891 -6.308 -34.156 1.00 75.12 93 ASP A N 1
ATOM 740 C CA . ASP A 1 93 ? 5.358 -7.377 -35.008 1.00 75.12 93 ASP A CA 1
ATOM 741 C C . ASP A 1 93 ? 4.037 -6.992 -35.710 1.00 75.12 93 ASP A C 1
ATOM 743 O O . ASP A 1 93 ? 3.385 -7.839 -36.311 1.00 75.12 93 ASP A O 1
ATOM 747 N N . LYS A 1 94 ? 3.632 -5.713 -35.641 1.00 70.62 94 LYS A N 1
ATOM 748 C CA . LYS A 1 94 ? 2.375 -5.161 -36.176 1.00 70.62 94 LYS A CA 1
ATOM 749 C C . LYS A 1 94 ? 1.102 -5.696 -35.511 1.00 70.62 94 LYS A C 1
ATOM 751 O O . LYS A 1 94 ? 0.007 -5.370 -35.967 1.00 70.62 94 LYS A O 1
ATOM 756 N N . THR A 1 95 ? 1.202 -6.439 -34.407 1.00 63.34 95 THR A N 1
ATOM 757 C CA . THR A 1 95 ? 0.014 -6.832 -33.640 1.00 63.34 95 THR A CA 1
ATOM 758 C C . THR A 1 95 ? -0.598 -5.616 -32.929 1.00 63.34 95 THR A C 1
ATOM 760 O O . THR A 1 95 ? 0.136 -4.749 -32.436 1.00 63.34 95 THR A O 1
ATOM 763 N N . PRO A 1 96 ? -1.937 -5.490 -32.884 1.00 67.00 96 PRO A N 1
ATOM 764 C CA . PRO A 1 96 ? -2.596 -4.354 -32.250 1.00 67.00 96 PRO A CA 1
ATOM 765 C C . PRO A 1 96 ? -2.404 -4.381 -30.732 1.00 67.00 96 PRO A C 1
ATOM 767 O O . PRO A 1 96 ? -2.584 -5.411 -30.084 1.00 67.00 96 PRO A O 1
ATOM 770 N N . THR A 1 97 ? -2.074 -3.229 -30.150 1.00 66.56 97 THR A N 1
ATOM 771 C CA . THR A 1 97 ? -1.993 -3.063 -28.693 1.00 66.56 97 THR A CA 1
ATOM 772 C C . THR A 1 97 ? -3.330 -2.577 -28.118 1.00 66.56 97 THR A C 1
ATOM 774 O O . THR A 1 97 ? -4.186 -2.062 -28.853 1.00 66.56 97 THR A O 1
ATOM 777 N N . PRO A 1 98 ? -3.533 -2.690 -26.793 1.00 71.38 98 PRO A N 1
ATOM 778 C CA . PRO A 1 98 ? -4.671 -2.057 -26.128 1.00 71.38 98 PRO A CA 1
ATOM 779 C C . PRO A 1 98 ? -4.584 -0.520 -26.085 1.00 71.38 98 PRO A C 1
ATOM 781 O O . PRO A 1 98 ? -5.537 0.117 -25.651 1.00 71.38 98 PRO A O 1
ATOM 784 N N . LEU A 1 99 ? -3.474 0.093 -26.516 1.00 74.25 99 LEU A N 1
ATOM 785 C CA . LEU A 1 99 ? -3.270 1.538 -26.440 1.00 74.25 99 LEU A CA 1
ATOM 786 C C . LEU A 1 99 ? -3.789 2.249 -27.693 1.00 74.25 99 LEU A C 1
ATOM 788 O O . LEU A 1 99 ? -3.497 1.853 -28.825 1.00 74.25 99 LEU A O 1
ATOM 792 N N . ILE A 1 100 ? -4.496 3.356 -27.482 1.00 79.50 100 ILE A N 1
ATOM 793 C CA . ILE A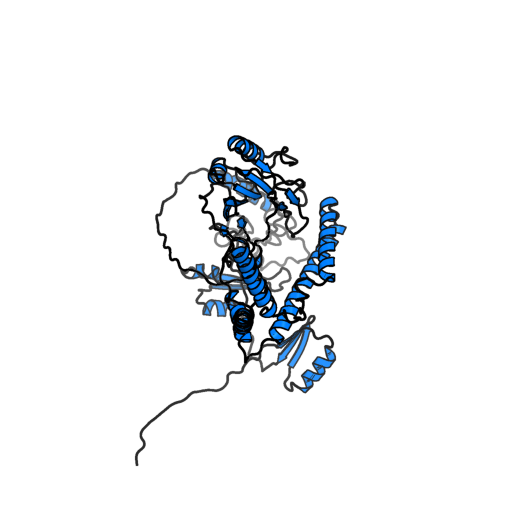 1 100 ? -5.044 4.204 -28.539 1.00 79.50 100 ILE A CA 1
ATOM 794 C C . ILE A 1 100 ? -4.503 5.621 -28.349 1.00 79.50 100 ILE A C 1
ATOM 796 O O . ILE A 1 100 ? -4.582 6.192 -27.266 1.00 79.50 100 ILE A O 1
ATOM 800 N N . ALA A 1 101 ? -3.937 6.193 -29.406 1.00 80.31 101 ALA A N 1
ATOM 801 C CA . ALA A 1 101 ? -3.549 7.592 -29.451 1.00 80.31 101 ALA A CA 1
ATOM 802 C C . ALA A 1 101 ? -4.705 8.419 -30.020 1.00 80.31 101 ALA A C 1
ATOM 804 O O . ALA A 1 101 ? -5.093 8.228 -31.171 1.00 80.31 101 ALA A O 1
ATOM 805 N N . VAL A 1 102 ? -5.227 9.345 -29.217 1.00 83.56 102 VAL A N 1
ATOM 806 C CA . VAL A 1 102 ? -6.285 10.281 -29.614 1.00 83.56 102 VAL A CA 1
ATOM 807 C C . VAL A 1 102 ? -5.677 11.669 -29.793 1.00 83.56 102 VAL A C 1
ATOM 809 O O . VAL A 1 102 ? -4.971 12.171 -28.919 1.00 83.56 102 VAL A O 1
ATOM 812 N N . GLN A 1 103 ? -5.943 12.291 -30.935 1.00 82.69 103 GLN A N 1
ATOM 813 C CA . GLN A 1 103 ? -5.651 13.691 -31.201 1.00 82.69 103 GLN A CA 1
ATOM 814 C C . GLN A 1 103 ? -6.970 14.455 -31.241 1.00 82.69 103 GLN A C 1
ATOM 816 O O . GLN A 1 103 ? -7.865 14.084 -31.995 1.00 82.69 103 GLN A O 1
ATOM 821 N N . LEU A 1 104 ? -7.068 15.533 -30.467 1.00 83.38 104 LEU A N 1
ATOM 822 C CA . LEU A 1 104 ? -8.229 16.422 -30.442 1.00 83.38 104 LEU A CA 1
ATOM 823 C C . LEU A 1 104 ? -7.900 17.760 -31.113 1.00 83.38 104 LEU A C 1
ATOM 825 O O . LEU A 1 104 ? -6.730 18.153 -31.198 1.00 83.38 104 LEU A O 1
ATOM 829 N N . TYR A 1 105 ? -8.925 18.468 -31.579 1.00 82.81 105 TYR A N 1
ATOM 830 C CA . TYR A 1 105 ? -8.811 19.893 -31.877 1.00 82.81 105 TYR A CA 1
ATOM 831 C C . TYR A 1 105 ? -8.633 20.692 -30.582 1.00 82.81 105 TYR A C 1
ATOM 833 O O . TYR A 1 105 ? -8.990 20.239 -29.492 1.00 82.81 105 TYR A O 1
ATOM 841 N N . ASN A 1 106 ? -8.046 21.882 -30.690 1.00 80.25 106 ASN A N 1
ATOM 842 C CA . ASN A 1 106 ? -7.929 22.776 -29.547 1.00 80.25 106 ASN A CA 1
ATOM 843 C C . ASN A 1 106 ? -9.310 23.383 -29.254 1.00 80.25 106 ASN A C 1
ATOM 845 O O . ASN A 1 106 ? -9.804 24.172 -30.052 1.00 80.25 106 ASN A O 1
ATOM 849 N N . SER A 1 107 ? -9.942 22.959 -28.162 1.00 81.12 107 SER A N 1
ATOM 850 C CA . SER A 1 107 ? -11.294 23.349 -27.750 1.00 81.12 107 SER A CA 1
ATOM 851 C C . SER A 1 107 ? -11.384 23.320 -26.218 1.00 81.12 107 SER A C 1
ATOM 853 O O . SER A 1 107 ? -10.679 22.509 -25.607 1.00 81.12 107 SER A O 1
ATOM 855 N N . PRO A 1 108 ? -12.243 24.143 -25.583 1.00 83.25 108 PRO A N 1
ATOM 856 C CA . PRO A 1 108 ? -12.439 24.140 -24.130 1.00 83.25 108 PRO A CA 1
ATOM 857 C C . PRO A 1 108 ? -12.825 22.778 -23.535 1.00 83.25 108 PRO A C 1
ATOM 859 O O . PRO A 1 108 ? -12.500 22.520 -22.383 1.00 83.25 108 PRO A O 1
ATOM 862 N N . ILE A 1 109 ? -13.467 21.902 -24.318 1.00 81.31 109 ILE A N 1
ATOM 863 C CA . ILE A 1 109 ? -13.910 20.556 -23.898 1.00 81.31 109 ILE A CA 1
ATOM 864 C C . ILE A 1 109 ? -12.766 19.526 -23.982 1.00 81.31 109 ILE A C 1
ATOM 866 O O . ILE A 1 109 ? -12.773 18.502 -23.304 1.00 81.31 109 ILE A O 1
ATOM 870 N N . SER A 1 110 ? -11.731 19.783 -24.787 1.00 82.44 110 SER A N 1
ATOM 871 C CA . SER A 1 110 ? -10.638 18.829 -25.020 1.00 82.44 110 SER A CA 1
ATOM 872 C C . SER A 1 110 ? -9.8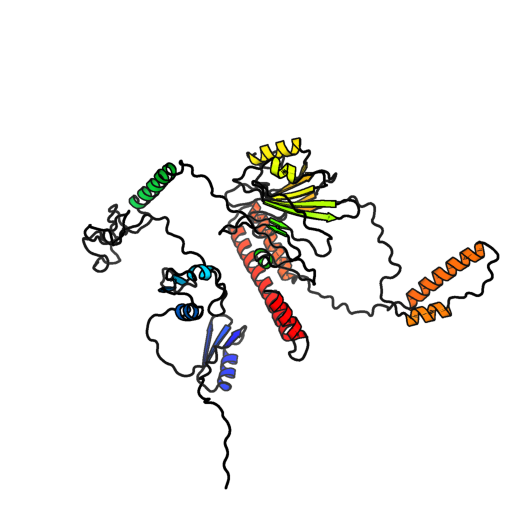85 18.377 -23.754 1.00 82.44 110 SER A C 1
ATOM 874 O O . SER A 1 110 ? -9.494 17.211 -23.712 1.00 82.44 110 SER A O 1
ATOM 876 N N . PRO A 1 111 ? -9.668 19.214 -22.717 1.00 83.69 111 PRO A N 1
ATOM 877 C CA . PRO A 1 111 ? -9.072 18.775 -21.453 1.00 83.69 111 PRO A CA 1
ATOM 878 C C . PRO A 1 111 ? -9.919 17.758 -20.673 1.00 83.69 111 PRO A C 1
ATOM 880 O O . PRO A 1 111 ? -9.355 16.968 -19.915 1.00 83.69 111 PRO A O 1
ATOM 883 N N . ASP A 1 112 ? -11.240 17.723 -20.867 1.00 87.50 112 ASP A N 1
ATOM 884 C CA . ASP A 1 112 ? -12.121 16.804 -20.135 1.00 87.50 112 ASP A CA 1
ATOM 885 C C . ASP A 1 112 ? -11.942 15.344 -20.556 1.00 87.50 112 ASP A C 1
ATOM 887 O O . ASP A 1 112 ? -12.328 14.443 -19.813 1.00 87.50 112 ASP A O 1
ATOM 891 N N . ILE A 1 113 ? -11.252 15.079 -21.673 1.00 81.62 113 ILE A N 1
ATOM 892 C CA . ILE A 1 113 ? -10.912 13.709 -22.071 1.00 81.62 113 ILE A CA 1
ATOM 893 C C . ILE A 1 113 ? -10.065 13.002 -21.009 1.00 81.62 113 ILE A C 1
ATOM 895 O O . ILE A 1 113 ? -10.113 11.785 -20.913 1.00 81.62 113 ILE A O 1
ATOM 899 N N . PHE A 1 114 ? -9.324 13.742 -20.174 1.00 80.69 114 PHE A N 1
ATOM 900 C CA . PHE A 1 114 ? -8.540 13.161 -19.080 1.00 80.69 114 PHE A CA 1
ATOM 901 C C . PHE A 1 114 ? -9.386 12.705 -17.883 1.00 80.69 114 PHE A C 1
ATOM 903 O O . PHE A 1 114 ? -8.862 12.044 -16.988 1.00 80.69 114 PHE A O 1
ATOM 910 N N . LYS A 1 115 ? -10.676 13.061 -17.857 1.00 81.69 115 LYS A N 1
ATOM 911 C CA . LYS A 1 115 ? -11.654 12.598 -16.866 1.00 81.69 115 LYS A CA 1
ATOM 912 C C . LYS A 1 115 ? -12.424 11.363 -17.352 1.00 81.69 115 LYS A C 1
ATOM 914 O O . LYS A 1 115 ? -13.163 10.779 -16.567 1.00 81.69 115 LYS A O 1
ATOM 919 N N . LEU A 1 116 ? -12.269 10.973 -18.622 1.00 77.06 116 LEU A N 1
ATOM 920 C CA . LEU A 1 116 ? -12.975 9.841 -19.215 1.00 77.06 116 LEU A CA 1
ATOM 921 C C . LEU A 1 116 ? -12.394 8.516 -18.699 1.00 77.06 116 LEU A C 1
ATOM 923 O O . LEU A 1 116 ? -11.255 8.163 -18.996 1.00 77.06 116 LEU A O 1
ATOM 927 N N . ASP A 1 117 ? -13.193 7.763 -17.949 1.00 70.88 117 ASP A N 1
ATOM 928 C CA . ASP A 1 117 ? -12.791 6.499 -17.319 1.00 70.88 117 ASP A CA 1
ATOM 929 C C . ASP A 1 117 ? -13.432 5.258 -17.968 1.00 70.88 117 ASP A C 1
ATOM 931 O O . ASP A 1 117 ? -13.089 4.121 -17.621 1.00 70.88 117 ASP A O 1
ATOM 935 N N . LYS A 1 118 ? -14.331 5.461 -18.941 1.00 64.25 118 LYS A N 1
ATOM 936 C CA . LYS A 1 118 ? -15.044 4.405 -19.669 1.00 64.25 118 LYS A CA 1
ATOM 937 C C . LYS A 1 118 ? -15.122 4.687 -21.167 1.00 64.25 118 LYS A C 1
ATOM 939 O O . LYS A 1 118 ? -15.375 5.812 -21.580 1.00 64.25 118 LYS A O 1
ATOM 944 N N . LEU A 1 119 ? -14.927 3.637 -21.961 1.00 60.97 119 LEU A N 1
ATOM 945 C CA . LEU A 1 119 ? -15.128 3.619 -23.414 1.00 60.97 119 LEU A CA 1
ATOM 946 C C . LEU A 1 119 ? -15.413 2.167 -23.838 1.00 60.97 119 LEU A C 1
ATOM 948 O O . LEU A 1 119 ? -14.724 1.258 -23.378 1.00 60.97 119 LEU A O 1
ATOM 952 N N . PHE A 1 120 ? -16.429 1.910 -24.658 1.00 55.78 120 PHE A N 1
ATOM 953 C CA . PHE A 1 120 ? -16.940 0.586 -25.051 1.00 55.78 120 PHE A CA 1
ATOM 954 C C . PHE A 1 120 ? -17.284 -0.330 -23.874 1.00 55.78 120 PHE A C 1
ATOM 956 O O . PHE A 1 120 ? -16.968 -1.524 -23.895 1.00 55.78 120 PHE A O 1
ATOM 963 N N . ASN A 1 121 ? -17.868 0.217 -22.804 1.00 53.00 121 ASN A N 1
ATOM 964 C CA . ASN A 1 121 ? -18.099 -0.507 -21.543 1.00 53.00 121 ASN A CA 1
ATOM 965 C C . ASN A 1 121 ? -16.824 -1.140 -20.944 1.00 53.00 121 ASN A C 1
ATOM 967 O O . ASN A 1 121 ? -16.896 -2.033 -20.099 1.00 53.00 121 ASN A O 1
ATOM 971 N N . CYS A 1 122 ? -15.649 -0.666 -21.362 1.00 46.75 122 CYS A N 1
ATOM 972 C CA . CYS A 1 122 ? -14.356 -1.022 -20.808 1.00 46.75 122 CYS A CA 1
ATOM 973 C C . CYS A 1 122 ? -13.853 0.121 -19.928 1.00 46.75 122 CYS A C 1
ATOM 975 O O . CYS A 1 122 ? -14.023 1.295 -20.253 1.00 46.75 122 CYS A O 1
ATOM 977 N N . ILE A 1 123 ? -13.205 -0.230 -18.819 1.00 57.69 123 ILE A N 1
ATOM 978 C CA . ILE A 1 123 ? -12.511 0.740 -17.972 1.00 57.69 123 ILE A CA 1
ATOM 979 C C . ILE A 1 123 ? -11.237 1.155 -18.704 1.00 57.69 123 ILE A C 1
ATOM 981 O O . ILE A 1 123 ? -10.418 0.299 -19.051 1.00 57.69 123 ILE A O 1
ATOM 985 N N . ILE A 1 124 ? -11.070 2.454 -18.929 1.00 66.81 124 ILE A N 1
ATOM 986 C CA . ILE A 1 124 ? -9.900 3.019 -19.601 1.00 66.81 124 ILE A CA 1
ATOM 987 C C . ILE A 1 124 ? -9.122 3.943 -18.665 1.00 66.81 124 ILE A C 1
ATOM 989 O O . ILE A 1 124 ? -9.622 4.398 -17.640 1.00 66.81 124 ILE A O 1
ATOM 993 N N . ILE A 1 125 ? -7.862 4.195 -19.017 1.00 69.06 125 ILE A N 1
ATOM 994 C CA . ILE A 1 125 ? -7.011 5.187 -18.361 1.00 69.06 125 ILE A CA 1
ATOM 995 C C . ILE A 1 125 ? -6.544 6.149 -19.444 1.00 69.06 125 ILE A C 1
ATOM 997 O O . ILE A 1 125 ? -5.927 5.735 -20.427 1.00 69.06 125 ILE A O 1
ATOM 1001 N N . THR A 1 126 ? -6.822 7.430 -19.253 1.00 76.38 126 THR A N 1
ATOM 1002 C CA . THR A 1 126 ? -6.423 8.497 -20.170 1.00 76.38 126 THR A CA 1
ATOM 1003 C C . THR A 1 126 ? -5.193 9.216 -19.630 1.00 76.38 126 THR A C 1
ATOM 1005 O O . THR A 1 126 ? -5.233 9.798 -18.549 1.00 76.38 126 THR A O 1
ATOM 1008 N N . GLU A 1 127 ? -4.089 9.197 -20.379 1.00 77.75 127 GLU A N 1
ATOM 1009 C CA . GLU A 1 127 ? -2.849 9.894 -20.018 1.00 77.75 127 GLU A CA 1
ATOM 1010 C C . GLU A 1 127 ? -2.374 10.827 -21.136 1.00 77.75 127 GLU A C 1
ATOM 1012 O O . GLU A 1 127 ? -2.592 10.585 -22.327 1.00 77.75 127 GLU A O 1
ATOM 1017 N N . GLN A 1 128 ? -1.687 11.910 -20.765 1.00 79.38 128 GLN A N 1
ATOM 1018 C CA . GLN A 1 128 ? -1.074 12.791 -21.750 1.00 79.38 128 GLN A CA 1
ATOM 1019 C C . GLN A 1 128 ? 0.085 12.068 -22.444 1.00 79.38 128 GLN A C 1
ATOM 1021 O O . GLN A 1 128 ? 0.997 11.543 -21.797 1.00 79.38 128 GLN A O 1
ATOM 1026 N N . ARG A 1 129 ? 0.103 12.095 -23.784 1.00 75.31 129 ARG A N 1
ATOM 1027 C CA . ARG A 1 129 ? 1.214 11.534 -24.559 1.00 75.31 129 ARG A CA 1
ATOM 1028 C C . ARG A 1 129 ? 2.521 12.213 -24.150 1.00 75.31 129 ARG A C 1
ATOM 1030 O O . ARG A 1 129 ? 2.704 13.415 -24.348 1.00 75.31 129 ARG A O 1
ATOM 1037 N N . ARG A 1 130 ? 3.454 11.424 -23.617 1.00 71.50 130 ARG A N 1
ATOM 1038 C CA . ARG A 1 130 ? 4.766 11.913 -23.178 1.00 71.50 130 ARG A CA 1
ATOM 1039 C C . ARG A 1 130 ? 5.506 12.531 -24.363 1.00 71.50 130 ARG A C 1
ATOM 1041 O O . ARG A 1 130 ? 5.711 11.875 -25.386 1.00 71.50 130 ARG A O 1
ATOM 1048 N N . LYS A 1 131 ? 5.922 13.792 -24.225 1.00 64.44 131 LYS A N 1
ATOM 1049 C CA . LYS A 1 131 ? 6.807 14.435 -25.204 1.00 64.44 131 LYS A CA 1
ATOM 1050 C C . LYS A 1 131 ? 8.135 13.675 -25.218 1.00 64.44 131 LYS A C 1
ATOM 1052 O O . LYS A 1 131 ? 8.686 13.380 -24.156 1.00 64.44 131 LYS A O 1
ATOM 1057 N N . SER A 1 132 ? 8.635 13.336 -26.406 1.00 72.25 132 SER A N 1
ATOM 1058 C CA . SER A 1 132 ? 9.963 12.730 -26.514 1.00 72.25 132 SER A CA 1
ATOM 1059 C C . SER A 1 132 ? 11.011 13.726 -26.017 1.00 72.25 132 SER A C 1
ATOM 1061 O O . SER A 1 132 ? 10.955 14.905 -26.362 1.00 72.25 132 SER A O 1
ATOM 1063 N N . LYS A 1 133 ? 11.961 13.247 -25.209 1.00 77.25 133 LYS A N 1
ATOM 1064 C CA . LYS A 1 133 ? 13.134 14.033 -24.795 1.00 77.25 133 LYS A CA 1
ATOM 1065 C C . LYS A 1 133 ? 14.197 14.099 -25.896 1.00 77.25 133 LYS A C 1
ATOM 1067 O O . LYS A 1 133 ? 15.167 14.841 -25.763 1.00 77.25 133 LYS A O 1
ATOM 1072 N N . ASP A 1 134 ? 14.019 13.333 -26.970 1.00 81.94 134 ASP A N 1
ATOM 1073 C CA . ASP A 1 134 ? 14.985 13.257 -28.052 1.00 81.94 134 ASP A CA 1
ATOM 1074 C C . ASP A 1 134 ? 15.114 14.591 -28.799 1.00 81.94 134 ASP A C 1
ATOM 1076 O O . ASP A 1 134 ? 14.125 15.304 -28.995 1.00 81.94 134 ASP A O 1
ATOM 1080 N N . PRO A 1 135 ? 16.323 14.947 -29.267 1.00 82.38 135 PRO A N 1
ATOM 1081 C CA . PRO A 1 135 ? 16.475 16.014 -30.243 1.00 82.38 135 PRO A CA 1
ATOM 1082 C C . PRO A 1 135 ? 15.627 15.722 -31.483 1.00 82.38 135 PRO A C 1
ATOM 1084 O O . PRO A 1 135 ? 15.614 14.598 -31.988 1.00 82.38 135 PRO A O 1
ATOM 1087 N N . LEU A 1 136 ? 14.924 16.748 -31.975 1.00 84.19 136 LEU A N 1
ATOM 1088 C CA . LEU A 1 136 ? 14.158 16.631 -33.210 1.00 84.19 136 LEU A CA 1
ATOM 1089 C C . LEU A 1 136 ? 15.106 16.252 -34.344 1.00 84.19 136 LEU A C 1
ATOM 1091 O O . LEU A 1 136 ? 16.116 16.922 -34.549 1.00 84.19 136 LEU A O 1
ATOM 1095 N N . GLN A 1 137 ? 14.769 15.182 -35.054 1.00 88.62 137 GLN A N 1
ATOM 1096 C CA . GLN A 1 137 ? 15.466 14.747 -36.254 1.00 88.62 137 GLN A CA 1
ATOM 1097 C C . GLN A 1 137 ? 14.621 15.113 -37.470 1.00 88.62 137 GLN A C 1
ATOM 1099 O O . GLN A 1 137 ? 13.445 14.753 -37.551 1.00 88.62 137 GLN A O 1
ATOM 1104 N N . CYS A 1 138 ? 15.214 15.832 -38.416 1.00 89.94 138 CYS A N 1
ATOM 1105 C CA . CYS A 1 138 ? 14.554 16.220 -39.648 1.00 89.94 138 CYS A CA 1
ATOM 1106 C C . CYS A 1 138 ? 14.359 14.997 -40.548 1.00 89.94 138 CYS A C 1
ATOM 1108 O O . CYS A 1 138 ? 15.330 14.369 -40.956 1.00 89.94 138 CYS A O 1
ATOM 1110 N N . THR A 1 139 ? 13.119 14.674 -40.918 1.00 89.00 139 THR A N 1
ATOM 1111 C CA . THR A 1 139 ? 12.827 13.505 -41.770 1.00 89.00 139 THR A CA 1
ATOM 1112 C C . THR A 1 139 ? 13.256 13.679 -43.228 1.00 89.00 139 THR A C 1
ATOM 1114 O O . THR A 1 139 ? 13.228 12.701 -43.968 1.00 89.00 139 THR A O 1
ATOM 1117 N N . ASN A 1 140 ? 13.649 14.890 -43.643 1.00 89.88 140 ASN A N 1
ATOM 1118 C CA . ASN A 1 140 ? 14.144 15.169 -44.992 1.00 89.88 140 ASN A CA 1
ATOM 1119 C C . ASN A 1 140 ? 15.653 14.924 -45.105 1.00 89.88 140 ASN A C 1
ATOM 1121 O O . ASN A 1 140 ? 16.086 14.056 -45.853 1.00 89.88 140 ASN A O 1
ATOM 1125 N N . CYS A 1 141 ? 16.460 15.639 -44.317 1.00 91.38 141 CYS A N 1
ATOM 1126 C CA . CYS A 1 141 ? 17.925 15.568 -44.387 1.00 91.38 141 CYS A CA 1
ATOM 1127 C C . CYS A 1 141 ? 18.564 14.674 -43.305 1.00 91.38 141 CYS A C 1
ATOM 1129 O O . CYS A 1 141 ? 19.782 14.539 -43.266 1.00 91.38 141 CYS A O 1
ATOM 1131 N N . GLN A 1 142 ? 17.767 14.088 -42.403 1.00 92.62 142 GLN A N 1
ATOM 1132 C CA . GLN A 1 142 ? 18.174 13.234 -41.270 1.00 92.62 142 GLN A CA 1
ATOM 1133 C C . GLN A 1 142 ? 19.055 13.891 -40.195 1.00 92.62 142 GLN A C 1
ATOM 1135 O O . GLN A 1 142 ? 19.437 13.212 -39.234 1.00 92.62 142 GLN A O 1
ATOM 1140 N N . ARG A 1 143 ? 19.347 15.193 -40.312 1.00 89.06 143 ARG A N 1
ATOM 1141 C CA . ARG A 1 143 ? 20.091 15.972 -39.310 1.00 89.06 143 ARG A CA 1
ATOM 1142 C C . ARG A 1 143 ? 19.198 16.383 -38.140 1.00 89.06 143 ARG A C 1
ATOM 1144 O O . ARG A 1 143 ? 17.977 16.470 -38.267 1.00 89.06 143 ARG A O 1
ATOM 1151 N N . TYR A 1 144 ? 19.817 16.644 -36.995 1.00 89.12 144 TYR A N 1
ATOM 1152 C CA . TYR A 1 144 ? 19.118 17.043 -35.775 1.00 89.12 144 TYR A CA 1
ATOM 1153 C C . TYR A 1 144 ? 18.945 18.569 -35.672 1.00 89.12 144 TYR A C 1
ATOM 1155 O O . TYR A 1 144 ? 19.695 19.330 -36.276 1.00 89.12 144 TYR A O 1
ATOM 1163 N N . GLY A 1 145 ? 17.954 19.014 -34.894 1.00 84.75 145 GLY A N 1
ATOM 1164 C CA . GLY A 1 145 ? 17.752 20.418 -34.506 1.00 84.75 145 GLY A CA 1
ATOM 1165 C C . GLY A 1 145 ? 16.623 21.158 -35.229 1.00 84.75 145 GLY A C 1
ATOM 1166 O O . GLY A 1 145 ? 16.272 22.256 -34.814 1.00 84.75 145 GLY A O 1
ATOM 1167 N N . HIS A 1 146 ? 16.012 20.569 -36.259 1.00 87.44 146 HIS A N 1
ATOM 1168 C CA . HIS A 1 146 ? 14.933 21.202 -37.026 1.00 87.44 146 HIS A CA 1
ATOM 1169 C C . HIS A 1 146 ? 13.933 20.171 -37.573 1.00 87.44 146 HIS A C 1
ATOM 1171 O O . HIS A 1 146 ? 14.178 18.963 -37.532 1.00 87.44 146 HIS A O 1
ATOM 1177 N N . ILE A 1 147 ? 12.791 20.648 -38.079 1.00 84.69 147 ILE A N 1
ATOM 1178 C CA . ILE A 1 147 ? 11.746 19.814 -38.692 1.00 84.69 147 ILE A CA 1
ATOM 1179 C C . ILE A 1 147 ? 11.808 19.883 -40.218 1.00 84.69 147 ILE A C 1
ATOM 1181 O O . ILE A 1 147 ? 12.337 20.833 -40.783 1.00 84.69 147 ILE A O 1
ATOM 1185 N N . HIS A 1 148 ? 11.205 18.905 -40.900 1.00 86.06 148 HIS A N 1
ATOM 1186 C CA . HIS A 1 148 ? 11.132 18.879 -42.366 1.00 86.06 148 HIS A CA 1
ATOM 1187 C C . HIS A 1 148 ? 10.577 20.187 -42.950 1.00 86.06 148 HIS A C 1
ATOM 1189 O O . HIS A 1 148 ? 11.176 20.738 -43.863 1.00 86.06 148 HIS A O 1
ATOM 1195 N N . LYS A 1 149 ? 9.504 20.739 -42.368 1.00 87.06 149 LYS A N 1
ATOM 1196 C CA . LYS A 1 149 ? 8.886 21.990 -42.844 1.00 87.06 149 LYS A CA 1
ATOM 1197 C C . LYS A 1 149 ? 9.845 23.188 -42.880 1.00 87.06 149 LYS A C 1
ATOM 1199 O O . LYS A 1 149 ? 9.634 24.098 -43.664 1.00 87.06 149 LYS A O 1
ATOM 1204 N N . SER A 1 150 ? 10.869 23.195 -42.028 1.00 85.75 150 SER A N 1
ATOM 1205 C CA . SER A 1 150 ? 11.865 24.266 -41.934 1.00 85.75 150 SER A CA 1
ATOM 1206 C C . SER A 1 150 ? 13.208 23.873 -42.566 1.00 85.75 150 SER A C 1
ATOM 1208 O O . SER A 1 150 ? 14.222 24.518 -42.309 1.00 85.75 150 SER A O 1
ATOM 1210 N N . CYS A 1 151 ? 13.257 22.770 -43.317 1.00 89.75 151 CYS A N 1
ATOM 1211 C CA . CYS A 1 151 ? 14.485 22.235 -43.890 1.00 89.75 151 CYS A CA 1
ATOM 1212 C C . CYS A 1 151 ? 14.733 22.823 -45.281 1.00 89.75 151 CYS A C 1
ATOM 1214 O O . CYS A 1 151 ? 13.904 22.665 -46.169 1.00 89.75 151 CYS A O 1
ATOM 1216 N N . LYS A 1 152 ? 15.906 23.434 -45.476 1.00 90.19 152 LYS A N 1
ATOM 1217 C CA . LYS A 1 152 ? 16.381 23.936 -46.780 1.00 90.19 152 LYS A CA 1
ATOM 1218 C C . LYS A 1 152 ? 17.444 23.033 -47.427 1.00 90.19 152 LYS A C 1
ATOM 1220 O O . LYS A 1 152 ? 18.077 23.422 -48.398 1.00 90.19 152 LYS A O 1
ATOM 1225 N N . LEU A 1 153 ? 17.698 21.856 -46.852 1.00 88.62 153 LEU A N 1
ATOM 1226 C CA . LEU A 1 153 ? 18.734 20.927 -47.313 1.00 88.62 153 LEU A CA 1
ATOM 1227 C C . LEU A 1 153 ? 18.152 19.856 -48.239 1.00 88.62 153 LEU A C 1
ATOM 1229 O O . LEU A 1 153 ? 17.002 19.445 -48.074 1.00 88.62 153 LEU A O 1
ATOM 1233 N N . ASN A 1 154 ? 18.991 19.343 -49.141 1.00 88.75 154 ASN A N 1
ATOM 1234 C CA . ASN A 1 154 ? 18.645 18.218 -50.008 1.00 88.75 154 ASN A CA 1
ATOM 1235 C C . ASN A 1 154 ? 18.272 16.960 -49.196 1.00 88.75 154 ASN A C 1
ATOM 1237 O O . ASN A 1 154 ? 18.845 16.721 -48.121 1.00 88.75 154 ASN A O 1
ATOM 1241 N N . PRO A 1 155 ? 17.329 16.140 -49.699 1.00 91.31 155 PRO A N 1
ATOM 1242 C CA . PRO A 1 155 ? 16.892 14.929 -49.022 1.00 91.31 155 PRO A CA 1
ATOM 1243 C C . PRO A 1 155 ? 18.045 13.937 -48.867 1.00 91.31 155 PRO A C 1
ATOM 1245 O O . PRO A 1 155 ? 18.850 13.736 -49.777 1.00 91.31 155 PRO A O 1
ATOM 1248 N N . ARG A 1 156 ? 18.099 13.279 -47.709 1.00 92.00 156 ARG A N 1
ATOM 1249 C CA . ARG A 1 156 ? 19.022 12.180 -47.427 1.00 92.00 156 ARG A CA 1
ATOM 1250 C C . ARG A 1 156 ? 18.252 10.976 -46.918 1.00 92.00 156 ARG A C 1
ATOM 1252 O O . ARG A 1 156 ? 17.390 11.087 -46.040 1.00 92.00 156 ARG A O 1
ATOM 1259 N N . CYS A 1 157 ? 18.589 9.805 -47.442 1.00 91.19 157 CYS A N 1
ATOM 1260 C CA . CYS A 1 157 ? 17.929 8.573 -47.053 1.00 91.19 157 CYS A CA 1
ATOM 1261 C C . CYS A 1 157 ? 18.384 8.111 -45.662 1.00 91.19 157 CYS A C 1
ATOM 1263 O O . CYS A 1 157 ? 19.577 7.963 -45.399 1.00 91.19 157 CYS A O 1
ATOM 1265 N N . VAL A 1 158 ? 17.419 7.795 -44.791 1.00 90.88 158 VAL A N 1
ATOM 1266 C CA . VAL A 1 158 ? 17.655 7.268 -43.433 1.00 90.88 158 VAL A CA 1
ATOM 1267 C C . VAL A 1 158 ? 18.410 5.930 -43.418 1.00 90.88 158 VAL A C 1
ATOM 1269 O O . VAL A 1 158 ? 19.041 5.611 -42.411 1.00 90.88 158 VAL A O 1
ATOM 1272 N N . LYS A 1 159 ? 18.342 5.156 -44.513 1.00 90.06 159 LYS A N 1
ATOM 1273 C CA . LYS A 1 159 ? 18.949 3.821 -44.641 1.00 90.06 159 LYS A CA 1
ATOM 1274 C C . LYS A 1 159 ? 20.317 3.835 -45.319 1.00 90.06 159 LYS A C 1
ATOM 1276 O O . LYS A 1 159 ? 21.171 3.046 -44.946 1.00 90.06 159 LYS A O 1
ATOM 1281 N N . CYS A 1 160 ? 20.523 4.660 -46.345 1.00 89.19 160 CYS A N 1
ATOM 1282 C CA . CYS A 1 160 ? 21.703 4.538 -47.211 1.00 89.19 160 CYS A CA 1
ATOM 1283 C C . CYS A 1 160 ? 22.502 5.827 -47.404 1.00 89.19 160 CYS A C 1
ATOM 1285 O O . CYS A 1 160 ? 23.463 5.808 -48.161 1.00 89.19 160 CYS A O 1
ATOM 1287 N N . ASN A 1 161 ? 22.105 6.943 -46.782 1.00 88.94 161 ASN A N 1
ATOM 1288 C CA . ASN A 1 161 ? 22.736 8.257 -46.980 1.00 88.94 161 ASN A CA 1
ATOM 1289 C C . ASN A 1 161 ? 22.682 8.800 -48.436 1.00 88.94 161 ASN A C 1
ATOM 1291 O O . ASN A 1 161 ? 23.232 9.860 -48.747 1.00 88.94 161 ASN A O 1
ATOM 1295 N N . GLY A 1 162 ? 21.962 8.125 -49.338 1.00 88.75 162 GLY A N 1
ATOM 1296 C CA . GLY A 1 162 ? 21.770 8.566 -50.720 1.00 88.75 162 GLY A CA 1
ATOM 1297 C C . GLY A 1 162 ? 20.949 9.863 -50.831 1.00 88.75 162 GLY A C 1
ATOM 1298 O O . GLY A 1 162 ? 20.150 10.151 -49.930 1.00 88.75 162 GLY A O 1
ATOM 1299 N N . PRO A 1 163 ? 21.118 10.643 -51.919 1.00 90.94 163 PRO A N 1
ATOM 1300 C CA . PRO A 1 163 ? 20.449 11.928 -52.152 1.00 90.94 163 PRO A CA 1
ATOM 1301 C C . PRO A 1 163 ? 18.991 11.749 -52.615 1.00 90.94 163 PRO A C 1
ATOM 1303 O O . PRO A 1 163 ? 18.579 12.217 -53.670 1.00 90.94 163 PRO A O 1
ATOM 1306 N N . HIS A 1 164 ? 18.202 11.009 -51.842 1.00 89.12 164 HIS A N 1
ATOM 1307 C CA . HIS A 1 164 ? 16.794 10.747 -52.117 1.00 89.12 164 HIS A CA 1
ATOM 1308 C C . HIS A 1 164 ? 16.002 10.614 -50.816 1.00 89.12 164 HIS A C 1
ATOM 1310 O O . HIS A 1 164 ? 16.544 10.343 -49.741 1.00 89.12 164 HIS A O 1
ATOM 1316 N N . HIS A 1 165 ? 14.686 10.784 -50.914 1.00 85.81 165 HIS A N 1
ATOM 1317 C CA . HIS A 1 165 ? 13.772 10.529 -49.807 1.00 85.81 165 HIS A CA 1
ATOM 1318 C C . HIS A 1 165 ? 13.619 9.019 -49.573 1.00 85.81 165 HIS A C 1
ATOM 1320 O O . HIS A 1 165 ? 13.581 8.254 -50.531 1.00 85.81 165 HIS A O 1
ATOM 1326 N N . TYR A 1 166 ? 13.477 8.577 -48.318 1.00 81.56 166 TYR A N 1
ATOM 1327 C CA . TYR A 1 166 ? 13.488 7.149 -47.953 1.00 81.56 166 TYR A CA 1
ATOM 1328 C C . TYR A 1 166 ? 12.441 6.285 -48.682 1.00 81.56 166 TYR A C 1
ATOM 1330 O O . TYR A 1 166 ? 12.624 5.076 -48.784 1.00 81.56 166 TYR A O 1
ATOM 1338 N N . THR A 1 167 ? 11.359 6.888 -49.184 1.00 84.69 167 THR A N 1
ATOM 1339 C CA . THR A 1 167 ? 10.320 6.209 -49.979 1.00 84.69 167 THR A CA 1
ATOM 1340 C C . THR A 1 167 ? 10.808 5.759 -51.355 1.00 84.69 167 THR A C 1
ATOM 1342 O O . THR A 1 167 ? 10.229 4.844 -51.918 1.00 84.69 167 THR A O 1
ATOM 1345 N N . LYS A 1 168 ? 11.869 6.380 -51.884 1.00 86.19 168 LYS A N 1
ATOM 1346 C CA . LYS A 1 168 ? 12.500 6.054 -53.174 1.00 86.19 168 LYS A CA 1
ATOM 1347 C C . LYS A 1 168 ? 13.789 5.236 -52.999 1.00 86.19 168 LYS A C 1
ATOM 1349 O O . LYS A 1 168 ? 14.666 5.268 -53.854 1.00 86.19 168 LYS A O 1
ATOM 1354 N N . CYS A 1 169 ? 13.969 4.603 -51.839 1.00 86.25 169 CYS A N 1
ATOM 1355 C CA . CYS A 1 169 ? 15.196 3.884 -51.524 1.00 86.25 169 CYS A CA 1
ATOM 1356 C C . CYS A 1 169 ? 15.117 2.430 -51.989 1.00 86.25 169 CYS A C 1
ATOM 1358 O O . CYS A 1 169 ? 14.321 1.665 -51.450 1.00 86.25 169 CYS A O 1
ATOM 1360 N N . ASN A 1 170 ? 16.014 2.049 -52.899 1.00 84.81 170 ASN A N 1
ATOM 1361 C CA . ASN A 1 170 ? 16.114 0.688 -53.438 1.00 84.81 170 ASN A CA 1
ATOM 1362 C C . ASN A 1 170 ? 17.117 -0.195 -52.671 1.00 84.81 170 ASN A C 1
ATOM 1364 O O . ASN A 1 170 ? 17.472 -1.270 -53.137 1.00 84.81 170 ASN A O 1
ATOM 1368 N N . LYS A 1 171 ? 17.611 0.258 -51.509 1.00 79.50 171 LYS A N 1
ATOM 1369 C CA . LYS A 1 171 ? 18.587 -0.505 -50.721 1.00 79.50 171 LYS A CA 1
ATOM 1370 C C . LYS A 1 171 ? 17.931 -1.751 -50.124 1.00 79.50 171 LYS A C 1
ATOM 1372 O O . LYS A 1 171 ? 16.920 -1.629 -49.423 1.00 79.50 171 LYS A O 1
ATOM 1377 N N . ASN A 1 172 ? 18.526 -2.914 -50.391 1.00 76.69 172 ASN A N 1
ATOM 1378 C CA . ASN A 1 172 ? 18.029 -4.204 -49.929 1.00 76.69 172 ASN A CA 1
ATOM 1379 C C . ASN A 1 172 ? 18.147 -4.335 -48.396 1.00 76.69 172 ASN A C 1
ATOM 1381 O O . ASN A 1 172 ? 18.966 -3.669 -47.762 1.00 76.69 172 ASN A O 1
ATOM 1385 N N . THR A 1 173 ? 17.305 -5.171 -47.787 1.00 70.19 173 THR A N 1
ATOM 1386 C CA . THR A 1 173 ? 17.205 -5.310 -46.318 1.00 70.19 173 THR A CA 1
ATOM 1387 C C . THR A 1 173 ? 18.418 -6.022 -45.707 1.00 70.19 173 THR A C 1
ATOM 1389 O O . THR A 1 173 ? 18.676 -5.868 -44.516 1.00 70.19 173 THR A O 1
ATOM 1392 N N . GLU A 1 174 ? 19.167 -6.767 -46.521 1.00 71.88 174 GLU A N 1
ATOM 1393 C CA . GLU A 1 174 ? 20.349 -7.542 -46.119 1.00 71.88 174 GLU A CA 1
ATOM 1394 C C . GLU A 1 174 ? 21.635 -6.702 -46.062 1.00 71.88 174 GLU A C 1
ATOM 1396 O O . GLU A 1 174 ? 22.571 -7.047 -45.345 1.00 71.88 174 GLU A O 1
ATOM 1401 N N . GLU A 1 175 ? 21.681 -5.560 -46.755 1.00 77.50 175 GLU A N 1
ATOM 1402 C CA . GLU A 1 175 ? 22.846 -4.677 -46.729 1.00 77.50 175 GLU A CA 1
ATOM 1403 C C . GLU A 1 175 ? 22.833 -3.752 -45.502 1.00 77.50 175 GLU A C 1
ATOM 1405 O O . GLU A 1 175 ? 21.821 -3.087 -45.230 1.00 77.50 175 GLU A O 1
ATOM 1410 N N . PRO A 1 176 ? 23.967 -3.593 -44.792 1.00 81.69 176 PRO A N 1
ATOM 1411 C CA . PRO A 1 176 ? 24.020 -2.770 -43.595 1.00 81.69 176 PRO A CA 1
ATOM 1412 C C . PRO A 1 176 ? 23.707 -1.302 -43.933 1.00 81.69 176 PRO A C 1
ATOM 1414 O O . PRO A 1 176 ? 24.304 -0.724 -44.851 1.00 81.69 176 PRO A O 1
ATOM 1417 N N . PRO A 1 177 ? 22.761 -0.658 -43.230 1.00 89.12 177 PRO A N 1
ATOM 1418 C CA . PRO A 1 177 ? 22.427 0.743 -43.462 1.00 89.12 177 PRO A CA 1
ATOM 1419 C C . PRO A 1 177 ? 23.588 1.666 -43.072 1.00 89.12 177 PRO A C 1
ATOM 1421 O O . PRO A 1 177 ? 24.393 1.305 -42.230 1.00 89.12 177 PRO A O 1
ATOM 1424 N N . ILE A 1 178 ? 23.664 2.866 -43.652 1.00 90.25 178 ILE A N 1
ATOM 1425 C CA . ILE A 1 178 ? 24.724 3.852 -43.379 1.00 90.25 178 ILE A CA 1
ATOM 1426 C C . ILE A 1 178 ? 24.102 5.130 -42.817 1.00 90.25 178 ILE A C 1
ATOM 1428 O O . ILE A 1 178 ? 23.186 5.715 -43.407 1.00 90.25 178 ILE A O 1
ATOM 1432 N N . CYS A 1 179 ? 24.612 5.582 -41.673 1.00 91.69 179 CYS A N 1
ATOM 1433 C CA . CYS A 1 179 ? 24.100 6.749 -40.966 1.00 91.69 179 CYS A CA 1
ATOM 1434 C C . CYS A 1 179 ? 24.581 8.066 -41.590 1.00 91.69 179 CYS A C 1
ATOM 1436 O O . CYS A 1 179 ? 25.773 8.342 -41.594 1.00 91.69 179 CYS A O 1
ATOM 1438 N N . VAL A 1 180 ? 23.656 8.958 -41.964 1.00 91.44 180 VAL A N 1
ATOM 1439 C CA . VAL A 1 180 ? 23.963 10.313 -42.487 1.00 91.44 180 VAL A CA 1
ATOM 1440 C C . VAL A 1 180 ? 24.826 11.158 -41.536 1.00 91.44 180 VAL A C 1
ATOM 1442 O O . VAL A 1 180 ? 25.580 12.019 -41.975 1.00 91.44 180 VAL A O 1
ATOM 1445 N N . ASN A 1 181 ? 24.686 10.957 -40.222 1.00 90.69 181 ASN A N 1
ATOM 1446 C CA . ASN A 1 181 ? 25.298 11.831 -39.217 1.00 90.69 181 ASN A CA 1
ATOM 1447 C C . ASN A 1 181 ? 26.666 11.344 -38.717 1.00 90.69 181 ASN A C 1
ATOM 1449 O O . ASN A 1 181 ? 27.404 12.124 -38.124 1.00 90.69 181 ASN A O 1
ATOM 1453 N N . CYS A 1 182 ? 26.985 10.057 -38.874 1.00 90.19 182 CYS A N 1
ATOM 1454 C CA . CYS A 1 182 ? 28.230 9.492 -38.345 1.00 90.19 182 CYS A CA 1
ATOM 1455 C C . CYS A 1 182 ? 28.905 8.460 -39.253 1.00 90.19 182 CYS A C 1
ATOM 1457 O O . CYS A 1 182 ? 29.955 7.959 -38.869 1.00 90.19 182 CYS A O 1
ATOM 1459 N N . ASN A 1 183 ? 28.305 8.147 -40.406 1.00 90.00 183 ASN A N 1
ATOM 1460 C CA . ASN A 1 183 ? 28.788 7.216 -41.431 1.00 90.00 183 ASN A CA 1
ATOM 1461 C C . ASN A 1 183 ? 29.050 5.771 -40.960 1.00 90.00 183 ASN A C 1
ATOM 1463 O O . ASN A 1 183 ? 29.702 5.010 -41.659 1.00 90.00 183 ASN A O 1
ATOM 1467 N N . GLU A 1 184 ? 28.498 5.377 -39.812 1.00 91.12 184 GLU A N 1
ATOM 1468 C CA . GLU A 1 184 ? 28.601 4.016 -39.261 1.00 91.12 184 GLU A CA 1
ATOM 1469 C C . GLU A 1 184 ? 27.479 3.096 -39.789 1.00 91.12 184 GLU A C 1
ATOM 1471 O O . GLU A 1 184 ? 26.441 3.617 -40.234 1.00 91.12 184 GLU A O 1
ATOM 1476 N N . PRO A 1 185 ? 27.636 1.753 -39.695 1.00 89.56 185 PRO A N 1
ATOM 1477 C CA . PRO A 1 185 ? 26.706 0.765 -40.246 1.00 89.56 185 PRO A CA 1
ATOM 1478 C C . PRO A 1 185 ? 25.414 0.615 -39.415 1.00 89.56 185 PRO A C 1
ATOM 1480 O O . PRO A 1 185 ? 25.136 -0.412 -38.797 1.00 89.56 185 PRO A O 1
ATOM 1483 N N . HIS A 1 186 ? 24.612 1.675 -39.355 1.00 88.81 186 HIS A N 1
ATOM 1484 C CA . HIS A 1 186 ? 23.279 1.691 -38.760 1.00 88.81 186 HIS A CA 1
ATOM 1485 C C . HIS A 1 186 ? 22.411 2.781 -39.426 1.00 88.81 186 HIS A C 1
ATOM 1487 O O . HIS A 1 186 ? 22.941 3.738 -39.994 1.00 88.81 186 HIS A O 1
ATOM 1493 N N . PRO A 1 187 ? 21.068 2.729 -39.344 1.00 89.94 187 PRO A N 1
ATOM 1494 C CA . PRO A 1 187 ? 20.236 3.786 -39.913 1.00 89.94 187 PRO A CA 1
ATOM 1495 C C . PRO A 1 187 ? 20.375 5.092 -39.116 1.00 89.94 187 PRO A C 1
ATOM 1497 O O . PRO A 1 187 ? 20.721 5.094 -37.929 1.00 89.94 187 PRO A O 1
ATOM 1500 N N . ALA A 1 188 ? 20.072 6.230 -39.746 1.00 88.56 188 ALA A N 1
ATOM 1501 C CA . ALA A 1 188 ? 20.284 7.549 -39.139 1.00 88.56 188 ALA A CA 1
ATOM 1502 C C . ALA A 1 188 ? 19.417 7.820 -37.889 1.00 88.56 188 ALA A C 1
ATOM 1504 O O . ALA A 1 188 ? 19.737 8.717 -37.107 1.00 88.56 188 ALA A O 1
ATOM 1505 N N . ASN A 1 189 ? 18.338 7.059 -37.686 1.00 88.19 189 ASN A N 1
ATOM 1506 C CA . ASN A 1 189 ? 17.431 7.152 -36.535 1.00 88.19 189 ASN A CA 1
ATOM 1507 C C . ASN A 1 189 ? 17.808 6.216 -35.365 1.00 88.19 189 ASN A C 1
ATOM 1509 O O . ASN A 1 189 ? 17.094 6.165 -34.358 1.00 88.19 189 ASN A O 1
ATOM 1513 N N . TYR A 1 190 ? 18.915 5.475 -35.479 1.00 89.38 190 TYR A N 1
ATOM 1514 C CA . TYR A 1 190 ? 19.388 4.575 -34.434 1.00 89.38 190 TYR A CA 1
ATOM 1515 C C . TYR A 1 190 ? 19.857 5.345 -33.190 1.00 89.38 190 TYR A C 1
ATOM 1517 O O . TYR A 1 190 ? 20.782 6.156 -33.243 1.00 89.38 190 TYR A O 1
ATOM 1525 N N . LYS A 1 191 ? 19.247 5.055 -32.034 1.00 85.81 191 LYS A N 1
ATOM 1526 C CA . LYS A 1 191 ? 19.516 5.748 -30.757 1.00 85.81 191 LYS A CA 1
ATOM 1527 C C . LYS A 1 191 ? 20.862 5.390 -30.121 1.00 85.81 191 LYS A C 1
ATOM 1529 O O . LYS A 1 191 ? 21.316 6.091 -29.223 1.00 85.81 191 LYS A O 1
ATOM 1534 N N . GLY A 1 192 ? 21.520 4.328 -30.587 1.00 85.44 192 GLY A N 1
ATOM 1535 C CA . GLY A 1 192 ? 22.881 3.983 -30.170 1.00 85.44 192 GLY A CA 1
ATOM 1536 C C . GLY A 1 192 ? 23.975 4.806 -30.862 1.00 85.44 192 GLY A C 1
ATOM 1537 O O . GLY A 1 192 ? 25.127 4.716 -30.446 1.00 85.44 192 GLY A O 1
ATOM 1538 N N . CYS A 1 193 ? 23.625 5.615 -31.871 1.00 89.69 193 CYS A N 1
ATOM 1539 C CA . CYS A 1 193 ? 24.553 6.424 -32.661 1.00 89.69 193 CYS A CA 1
ATOM 1540 C C . CYS A 1 193 ? 25.422 7.351 -31.790 1.00 89.69 193 CYS A C 1
ATOM 1542 O O . CYS A 1 193 ? 24.903 8.107 -30.963 1.00 89.69 193 CYS A O 1
ATOM 1544 N N . LYS A 1 194 ? 26.740 7.357 -32.034 1.00 89.94 194 LYS A N 1
ATOM 1545 C CA . LYS A 1 194 ? 27.706 8.231 -31.340 1.00 89.94 194 LYS A CA 1
ATOM 1546 C C . LYS A 1 194 ? 27.336 9.716 -31.447 1.00 89.94 194 LYS A C 1
ATOM 1548 O O . LYS A 1 194 ? 27.304 10.426 -30.447 1.00 89.94 194 LYS A O 1
ATOM 1553 N N . TYR A 1 195 ? 26.932 10.156 -32.639 1.00 88.50 195 TYR A N 1
ATOM 1554 C CA . TYR A 1 195 ? 26.503 11.534 -32.889 1.00 88.50 195 TYR A CA 1
ATOM 1555 C C . TYR A 1 195 ? 25.222 11.899 -32.118 1.00 88.50 195 TYR A C 1
ATOM 1557 O O . TYR A 1 195 ? 25.120 12.984 -31.551 1.00 88.50 195 TYR A O 1
ATOM 1565 N N . PHE A 1 196 ? 24.263 10.970 -32.022 1.00 88.12 196 PHE A N 1
ATOM 1566 C CA . PHE A 1 196 ? 23.039 11.168 -31.238 1.00 88.12 196 PHE A CA 1
ATOM 1567 C C . PHE A 1 196 ? 23.331 11.309 -29.735 1.00 88.12 196 PHE A C 1
ATOM 1569 O O . PHE A 1 196 ? 22.797 12.212 -29.088 1.00 88.12 196 PHE A O 1
ATOM 1576 N N . LYS A 1 197 ? 24.207 10.455 -29.185 1.00 88.62 197 LYS A N 1
ATOM 1577 C CA . LYS A 1 197 ? 24.626 10.522 -27.775 1.00 88.62 197 LYS A CA 1
ATOM 1578 C C . LYS A 1 197 ? 25.313 11.852 -27.449 1.00 88.62 197 LYS A C 1
ATOM 1580 O O . LYS A 1 197 ? 24.996 12.462 -26.431 1.00 88.62 197 LYS A O 1
ATOM 1585 N N . ASN A 1 198 ? 26.167 12.348 -28.346 1.00 86.12 198 ASN A N 1
ATOM 1586 C CA . ASN A 1 198 ? 26.847 13.634 -28.169 1.00 86.12 198 ASN A CA 1
ATOM 1587 C C . ASN A 1 198 ? 25.859 14.812 -28.111 1.00 86.12 198 ASN A C 1
ATOM 1589 O O . ASN A 1 198 ? 25.970 15.657 -27.226 1.00 86.12 198 ASN A O 1
ATOM 1593 N N . ILE A 1 199 ? 24.842 14.836 -28.980 1.00 84.81 199 ILE A N 1
ATOM 1594 C CA . ILE A 1 199 ? 23.799 15.880 -28.958 1.00 84.81 199 ILE A CA 1
ATOM 1595 C C . ILE A 1 199 ? 22.969 15.827 -27.670 1.00 84.81 199 ILE A C 1
ATOM 1597 O O . ILE A 1 199 ? 22.624 16.869 -27.110 1.00 84.81 199 ILE A O 1
ATOM 1601 N N . MET A 1 200 ? 22.642 14.628 -27.181 1.00 83.56 200 MET A N 1
ATOM 1602 C CA . MET A 1 200 ? 21.936 14.483 -25.905 1.00 83.56 200 MET A CA 1
ATOM 1603 C C . MET A 1 200 ? 22.761 15.016 -24.727 1.00 83.56 200 MET A C 1
ATOM 1605 O O . MET A 1 200 ? 22.217 15.738 -23.892 1.00 83.56 200 MET A O 1
ATOM 1609 N N . ASN A 1 201 ? 24.069 14.745 -24.703 1.00 78.38 201 ASN A N 1
ATOM 1610 C CA . ASN A 1 201 ? 24.974 15.222 -23.653 1.00 78.38 201 ASN A CA 1
ATOM 1611 C C . ASN A 1 201 ? 25.164 16.754 -23.682 1.00 78.38 201 ASN A C 1
ATOM 1613 O O . ASN A 1 201 ? 25.246 17.390 -22.630 1.00 78.38 201 ASN A O 1
ATOM 1617 N N . GLN A 1 202 ? 25.159 17.375 -24.867 1.00 71.50 202 GLN A N 1
ATOM 1618 C CA . GLN A 1 202 ? 25.226 18.839 -25.014 1.00 71.50 202 GLN A CA 1
ATOM 1619 C C . GLN A 1 202 ? 23.926 19.554 -24.593 1.00 71.50 202 GLN A C 1
ATOM 1621 O O . GLN A 1 202 ? 23.953 20.705 -24.159 1.00 71.50 202 GLN A O 1
ATOM 1626 N N . LYS A 1 203 ? 22.765 18.887 -24.666 1.00 62.84 203 LYS A N 1
ATOM 1627 C CA . LYS A 1 203 ? 21.504 19.442 -24.142 1.00 62.84 203 LYS A CA 1
ATOM 1628 C C . LYS A 1 203 ? 21.458 19.480 -22.613 1.00 62.84 203 LYS A C 1
ATOM 1630 O O . LYS A 1 203 ? 20.860 20.402 -22.061 1.00 62.84 203 LYS A O 1
ATOM 1635 N N . SER A 1 204 ? 22.084 18.522 -21.924 1.00 57.72 204 SER A N 1
ATOM 1636 C CA . SER A 1 204 ? 22.148 18.517 -20.453 1.00 57.72 204 SER A CA 1
ATOM 1637 C C . SER A 1 204 ? 23.014 19.640 -19.877 1.00 57.72 204 SER A C 1
ATOM 1639 O O . SER A 1 204 ? 22.657 20.193 -18.840 1.00 57.72 204 SER A O 1
ATOM 1641 N N . THR A 1 205 ? 24.097 20.025 -20.556 1.00 48.66 205 THR A N 1
ATOM 1642 C CA . THR A 1 205 ? 24.989 21.109 -20.106 1.00 48.66 205 THR A CA 1
ATOM 1643 C C . THR A 1 205 ? 24.382 22.497 -20.336 1.00 48.66 205 THR A C 1
ATOM 1645 O O . THR A 1 205 ? 24.527 23.379 -19.493 1.00 48.66 205 THR A O 1
ATOM 1648 N N . ASN A 1 206 ? 23.622 22.690 -21.419 1.00 48.31 206 ASN A N 1
ATOM 1649 C CA . ASN A 1 206 ? 22.920 23.953 -21.678 1.00 48.31 206 ASN A CA 1
ATOM 1650 C C . ASN A 1 206 ? 21.670 24.148 -20.798 1.00 48.31 206 ASN A C 1
ATOM 1652 O O . ASN A 1 206 ? 21.363 25.279 -20.432 1.00 48.31 206 ASN A O 1
ATOM 1656 N N . ALA A 1 207 ? 20.981 23.077 -20.382 1.00 47.03 207 ALA A N 1
ATOM 1657 C CA . ALA A 1 207 ? 19.842 23.173 -19.460 1.00 47.03 207 ALA A CA 1
ATOM 1658 C C . ALA A 1 207 ? 20.235 23.650 -18.044 1.00 47.03 207 ALA A C 1
ATOM 1660 O O . ALA A 1 207 ? 19.408 24.242 -17.358 1.00 47.03 207 ALA A O 1
ATOM 1661 N N . GLN A 1 208 ? 21.490 23.449 -17.621 1.00 42.62 208 GLN A N 1
ATOM 1662 C CA . GLN A 1 208 ? 22.004 23.945 -16.335 1.00 42.62 208 GLN A CA 1
ATOM 1663 C C . GLN A 1 208 ? 22.300 25.455 -16.333 1.00 42.62 208 GLN A C 1
ATOM 1665 O O . GLN A 1 208 ? 22.312 26.063 -15.265 1.00 42.62 208 GLN A O 1
ATOM 1670 N N . LYS A 1 209 ? 22.494 26.083 -17.503 1.00 35.47 209 LYS A N 1
ATOM 1671 C CA . LYS A 1 209 ? 22.779 27.527 -17.606 1.00 35.47 209 LYS A CA 1
ATOM 1672 C C . LYS A 1 209 ? 21.528 28.415 -17.516 1.00 35.47 209 LYS A C 1
ATOM 1674 O O . LYS A 1 209 ? 21.654 29.572 -17.138 1.00 35.47 209 LYS A O 1
ATOM 1679 N N . TYR A 1 210 ? 20.332 27.884 -17.788 1.00 34.00 210 TYR A N 1
ATOM 1680 C CA . TYR A 1 210 ? 19.080 28.662 -17.835 1.00 34.00 210 TYR A CA 1
ATOM 1681 C C . TYR A 1 210 ? 18.219 28.607 -16.555 1.00 34.00 210 TYR A C 1
ATOM 1683 O O . TYR A 1 210 ? 17.158 29.216 -16.511 1.00 34.00 210 TYR A O 1
ATOM 1691 N N . THR A 1 211 ? 18.656 27.927 -15.488 1.00 30.61 211 THR A N 1
ATOM 1692 C CA . THR A 1 211 ? 17.931 27.861 -14.194 1.00 30.61 211 THR A CA 1
ATOM 1693 C C . THR A 1 211 ? 18.361 28.904 -13.150 1.00 30.61 211 THR A C 1
ATOM 1695 O O . THR A 1 211 ? 17.980 28.793 -11.988 1.00 30.61 211 THR A O 1
ATOM 1698 N N . ARG A 1 212 ? 19.127 29.937 -13.529 1.00 33.62 212 ARG A N 1
ATOM 1699 C CA . ARG A 1 212 ? 19.470 31.080 -12.658 1.00 33.62 212 ARG A CA 1
ATOM 1700 C C . ARG A 1 212 ? 18.913 32.386 -13.225 1.00 33.62 212 ARG A C 1
ATOM 1702 O O . ARG A 1 212 ? 19.666 33.231 -13.692 1.00 33.62 212 ARG A O 1
ATOM 1709 N N . THR A 1 213 ? 17.596 32.563 -13.171 1.00 26.33 213 THR A N 1
ATOM 1710 C CA . THR A 1 213 ? 17.006 33.906 -13.053 1.00 26.33 213 THR A CA 1
ATOM 1711 C C . THR A 1 213 ? 15.628 33.795 -12.408 1.00 26.33 213 THR A C 1
ATOM 1713 O O . THR A 1 213 ? 14.780 33.016 -12.838 1.00 26.33 213 THR A O 1
ATOM 1716 N N . GLU A 1 214 ? 15.475 34.515 -11.306 1.00 32.53 214 GLU A N 1
ATOM 1717 C CA . GLU A 1 214 ? 14.310 34.568 -10.433 1.00 32.53 214 GLU A CA 1
ATOM 1718 C C . GLU A 1 214 ? 13.090 35.174 -11.139 1.00 32.53 214 GLU A C 1
ATOM 1720 O O . GLU A 1 214 ? 13.209 36.104 -11.932 1.00 32.53 214 GLU A O 1
ATOM 1725 N N . SER A 1 215 ? 11.894 34.689 -10.812 1.00 27.97 215 SER A N 1
ATOM 1726 C CA . SER A 1 215 ? 10.668 35.491 -10.894 1.00 27.97 215 SER A CA 1
ATOM 1727 C C . SER A 1 215 ? 9.660 34.999 -9.853 1.00 27.97 215 SER A C 1
ATOM 1729 O O . SER A 1 215 ? 9.389 33.806 -9.715 1.00 27.97 215 SER A O 1
ATOM 1731 N N . GLN A 1 216 ? 9.195 35.959 -9.056 1.00 26.61 216 GLN A N 1
ATOM 1732 C CA . GLN A 1 216 ? 8.333 35.832 -7.884 1.00 26.61 216 GLN A CA 1
ATOM 1733 C C . GLN A 1 216 ? 6.883 35.420 -8.225 1.00 26.61 216 GLN A C 1
ATOM 1735 O O . GLN A 1 216 ? 6.446 35.583 -9.364 1.00 26.61 216 GLN A O 1
ATOM 1740 N N . PRO A 1 217 ? 6.115 34.900 -7.243 1.00 26.25 217 PRO A N 1
ATOM 1741 C CA . PRO A 1 217 ? 4.770 34.368 -7.458 1.00 26.25 217 PRO A CA 1
ATOM 1742 C C . PRO A 1 217 ? 3.668 35.440 -7.377 1.00 26.25 217 PRO A C 1
ATOM 1744 O O . PRO A 1 217 ? 3.669 36.274 -6.471 1.00 26.25 217 PRO A O 1
ATOM 1747 N N . LEU A 1 218 ? 2.656 35.347 -8.251 1.00 22.59 218 LEU A N 1
ATOM 1748 C CA . LEU A 1 218 ? 1.370 36.029 -8.058 1.00 22.59 218 LEU A CA 1
ATOM 1749 C C . LEU A 1 218 ? 0.469 35.236 -7.094 1.00 22.59 218 LEU A C 1
ATOM 1751 O O . LEU A 1 218 ? 0.252 34.034 -7.253 1.00 22.59 218 LEU A O 1
ATOM 1755 N N . LYS A 1 219 ? -0.066 35.951 -6.099 1.00 24.41 219 LYS A N 1
ATOM 1756 C CA . LYS A 1 219 ? -1.112 35.527 -5.156 1.00 24.41 219 LYS A CA 1
ATOM 1757 C C . LYS A 1 219 ? -2.457 35.372 -5.881 1.00 24.41 219 LYS A C 1
ATOM 1759 O O . LYS A 1 219 ? -2.747 36.192 -6.739 1.00 24.41 219 LYS A O 1
ATOM 1764 N N . ASN A 1 220 ? -3.298 34.418 -5.459 1.00 23.78 220 ASN A N 1
ATOM 1765 C CA . ASN A 1 220 ? -4.763 34.556 -5.520 1.00 23.78 220 ASN A CA 1
ATOM 1766 C C . ASN A 1 220 ? -5.502 33.698 -4.462 1.00 23.78 220 ASN A C 1
ATOM 1768 O O . ASN A 1 220 ? -5.573 32.475 -4.513 1.00 23.78 220 ASN A O 1
ATOM 1772 N N . VAL A 1 221 ? -5.974 34.449 -3.473 1.00 21.19 221 VAL A N 1
ATOM 1773 C CA . VAL A 1 221 ? -7.137 34.429 -2.564 1.00 21.19 221 VAL A CA 1
ATOM 1774 C C . VAL A 1 221 ? -8.383 33.558 -2.915 1.00 21.19 221 VAL A C 1
ATOM 1776 O O . VAL A 1 221 ? -9.013 33.753 -3.944 1.00 21.19 221 VAL A O 1
ATOM 1779 N N . ILE A 1 222 ? -8.752 32.704 -1.931 1.00 22.39 222 ILE A N 1
ATOM 1780 C CA . ILE A 1 222 ? -10.077 32.361 -1.316 1.00 22.39 222 ILE A CA 1
ATOM 1781 C C . ILE A 1 222 ? -11.201 31.672 -2.152 1.00 22.39 222 ILE A C 1
ATOM 1783 O O . ILE A 1 222 ? -11.746 32.262 -3.075 1.00 22.39 222 ILE A O 1
ATOM 1787 N N . LYS A 1 223 ? -11.682 30.489 -1.700 1.00 23.64 223 LYS A N 1
ATOM 1788 C CA . LYS A 1 223 ? -12.993 30.268 -1.008 1.00 23.64 223 LYS A CA 1
ATOM 1789 C C . LYS A 1 223 ? -13.228 28.798 -0.614 1.00 23.64 223 LYS A C 1
ATOM 1791 O O . LYS A 1 223 ? -13.248 27.900 -1.446 1.00 23.64 223 LYS A O 1
ATOM 1796 N N . GLN A 1 224 ? -13.405 28.597 0.693 1.00 22.64 224 GLN A N 1
ATOM 1797 C CA . GLN A 1 224 ? -13.951 27.400 1.336 1.00 22.64 224 GLN A CA 1
ATOM 1798 C C . GLN A 1 224 ? -15.473 27.359 1.142 1.00 22.64 224 GLN A C 1
ATOM 1800 O O . GLN A 1 224 ? -16.093 28.417 1.099 1.00 22.64 224 GLN A O 1
ATOM 1805 N N . ASN A 1 225 ? -16.062 26.161 1.121 1.00 23.59 225 ASN A N 1
ATOM 1806 C CA . ASN A 1 225 ? -17.421 25.942 1.619 1.00 23.59 225 ASN A CA 1
ATOM 1807 C C . ASN A 1 225 ? -17.561 24.520 2.191 1.00 23.59 225 ASN A C 1
ATOM 1809 O O . ASN A 1 225 ? -17.300 23.522 1.523 1.00 23.59 225 ASN A O 1
ATOM 1813 N N . THR A 1 226 ? -17.949 24.480 3.462 1.00 23.80 226 THR A N 1
ATOM 1814 C CA . THR A 1 226 ? -18.338 23.343 4.304 1.00 23.80 226 THR A CA 1
ATOM 1815 C C . THR A 1 226 ? -19.817 23.006 4.133 1.00 23.80 226 THR A C 1
ATOM 1817 O O . THR A 1 226 ? -20.623 23.929 4.178 1.00 23.80 226 THR A O 1
ATOM 1820 N N . ILE A 1 227 ? -20.190 21.717 4.098 1.00 22.92 227 ILE A N 1
ATOM 1821 C CA . ILE A 1 227 ? -21.507 21.234 4.565 1.00 22.92 227 ILE A CA 1
ATOM 1822 C C . ILE A 1 227 ? -21.325 19.883 5.284 1.00 22.92 227 ILE A C 1
ATOM 1824 O O . ILE A 1 227 ? -20.723 18.954 4.748 1.00 22.92 227 ILE A O 1
ATOM 1828 N N . ASN A 1 228 ? -21.848 19.807 6.512 1.00 24.52 228 ASN A N 1
ATOM 1829 C CA . ASN A 1 228 ? -21.969 18.620 7.365 1.00 24.52 228 ASN A CA 1
ATOM 1830 C C . ASN A 1 228 ? -23.273 17.855 7.064 1.00 24.52 228 ASN A C 1
ATOM 1832 O O . ASN A 1 228 ? -24.297 18.504 6.905 1.00 24.52 228 ASN A O 1
ATOM 1836 N N . HIS A 1 229 ? -23.264 16.513 7.119 1.00 22.22 229 HIS A N 1
ATOM 1837 C CA . HIS A 1 229 ? -24.333 15.690 7.728 1.00 22.22 229 HIS A CA 1
ATOM 1838 C C . HIS A 1 229 ? -23.845 14.241 8.039 1.00 22.22 229 HIS A C 1
ATOM 1840 O O . HIS A 1 229 ? -22.926 13.760 7.368 1.00 22.22 229 HIS A O 1
ATOM 1846 N N . PRO A 1 230 ? -24.407 13.553 9.066 1.00 24.38 230 PRO A N 1
ATOM 1847 C CA . PRO A 1 230 ? -23.882 12.314 9.670 1.00 24.38 230 PRO A CA 1
ATOM 1848 C C . PRO A 1 230 ? -24.641 11.035 9.170 1.00 24.38 230 PRO A C 1
ATOM 1850 O O . PRO A 1 230 ? -25.165 11.070 8.062 1.00 24.38 230 PRO A O 1
ATOM 1853 N N . PRO A 1 231 ? -24.593 9.844 9.820 1.00 36.94 231 PRO A N 1
ATOM 1854 C CA . PRO A 1 231 ? -23.818 8.704 9.313 1.00 36.94 231 PRO A CA 1
ATOM 1855 C C . PRO A 1 231 ? -24.637 7.416 9.056 1.00 36.94 231 PRO A C 1
ATOM 1857 O O . PRO A 1 231 ? -25.485 7.047 9.856 1.00 36.94 231 PRO A O 1
ATOM 1860 N N . GLU A 1 232 ? -24.277 6.613 8.043 1.00 22.25 232 GLU A N 1
ATOM 1861 C CA . GLU A 1 232 ? -24.742 5.215 7.953 1.00 22.25 232 GLU A CA 1
ATOM 1862 C C . GLU A 1 232 ? -23.661 4.207 7.511 1.00 22.25 232 GLU A C 1
ATOM 1864 O O . GLU A 1 232 ? -22.990 4.351 6.488 1.00 22.25 232 GLU A O 1
ATOM 1869 N N . THR A 1 233 ? -23.527 3.205 8.386 1.00 25.58 233 THR A N 1
ATOM 1870 C CA . THR A 1 233 ? -23.102 1.792 8.298 1.00 25.58 233 THR A CA 1
ATOM 1871 C C . THR A 1 233 ? -22.224 1.247 7.144 1.00 25.58 233 THR A C 1
ATOM 1873 O O . THR A 1 233 ? -22.648 1.042 6.013 1.00 25.58 233 THR A O 1
ATOM 1876 N N . SER A 1 234 ? -21.009 0.848 7.566 1.00 32.06 234 SER A N 1
ATOM 1877 C CA . SER A 1 234 ? -20.214 -0.374 7.270 1.00 32.06 234 SER A CA 1
ATOM 1878 C C . SER A 1 234 ? -19.953 -0.845 5.831 1.00 32.06 234 SER A C 1
ATOM 1880 O O . SER A 1 234 ? -20.888 -1.245 5.149 1.00 32.06 234 SER A O 1
ATOM 1882 N N . ASN A 1 235 ? -18.664 -1.030 5.478 1.00 30.66 235 ASN A N 1
ATOM 1883 C CA . ASN A 1 235 ? -18.082 -2.340 5.110 1.00 30.66 235 ASN A CA 1
ATOM 1884 C C . ASN A 1 235 ? -16.551 -2.313 4.890 1.00 30.66 235 ASN A C 1
ATOM 1886 O O . ASN A 1 235 ? -15.932 -1.258 4.815 1.00 30.66 235 ASN A O 1
ATOM 1890 N N . ILE A 1 236 ? -15.980 -3.524 4.877 1.00 33.97 236 ILE A N 1
ATOM 1891 C CA . ILE A 1 236 ? -14.563 -3.922 4.802 1.00 33.97 236 ILE A CA 1
ATOM 1892 C C . ILE A 1 236 ? -13.983 -3.622 3.403 1.00 33.97 236 ILE A C 1
ATOM 1894 O O . ILE A 1 236 ? -14.574 -4.040 2.412 1.00 33.97 236 ILE A O 1
ATOM 1898 N N . THR A 1 237 ? -12.826 -2.950 3.321 1.00 31.02 237 THR A N 1
ATOM 1899 C CA . THR A 1 237 ? -12.189 -2.492 2.060 1.00 31.02 237 THR A CA 1
ATOM 1900 C C . THR A 1 237 ? -10.786 -3.068 1.834 1.00 31.02 237 THR A C 1
ATOM 1902 O O . THR A 1 237 ? -9.987 -3.167 2.766 1.00 31.02 237 THR A O 1
ATOM 1905 N N . SER A 1 238 ? -10.485 -3.415 0.577 1.00 36.50 238 SER A N 1
ATOM 1906 C CA . SER A 1 238 ? -9.189 -3.911 0.085 1.00 36.50 238 SER A CA 1
ATOM 1907 C C . SER A 1 238 ? -8.217 -2.760 -0.223 1.00 36.50 238 SER A C 1
ATOM 1909 O O . SER A 1 238 ? -8.637 -1.639 -0.495 1.00 36.50 238 SER A O 1
ATOM 1911 N N . TYR A 1 239 ? -6.905 -3.036 -0.257 1.00 33.06 239 TYR A N 1
ATOM 1912 C CA . TYR A 1 239 ? -5.838 -2.077 -0.607 1.00 33.06 239 TYR A CA 1
ATOM 1913 C C . TYR A 1 239 ? -6.105 -1.308 -1.919 1.00 33.06 239 TYR A C 1
ATOM 1915 O O . TYR A 1 239 ? -5.784 -0.127 -2.032 1.00 33.06 239 TYR A O 1
ATOM 1923 N N . ALA A 1 240 ? -6.742 -1.958 -2.899 1.00 35.38 240 ALA A N 1
ATOM 1924 C CA . ALA A 1 240 ? -7.095 -1.341 -4.179 1.00 35.38 240 ALA A CA 1
ATOM 1925 C C . ALA A 1 240 ? -8.249 -0.319 -4.081 1.00 35.38 240 ALA A C 1
ATOM 1927 O O . ALA A 1 240 ? -8.289 0.622 -4.873 1.00 35.38 240 ALA A O 1
ATOM 1928 N N . ASP A 1 241 ? -9.151 -0.475 -3.108 1.00 38.50 241 ASP A N 1
ATOM 1929 C CA . ASP A 1 241 ? -10.281 0.439 -2.877 1.00 38.50 241 ASP A CA 1
ATOM 1930 C C . ASP A 1 241 ? -9.825 1.698 -2.119 1.00 38.50 241 ASP A C 1
ATOM 1932 O O . ASP A 1 241 ? -10.367 2.791 -2.292 1.00 38.50 241 ASP A O 1
ATOM 1936 N N . ILE A 1 242 ? -8.760 1.554 -1.323 1.00 41.19 242 ILE A N 1
ATOM 1937 C CA . ILE A 1 242 ? -8.134 2.614 -0.523 1.00 41.19 242 ILE A CA 1
ATOM 1938 C C . ILE A 1 242 ? -7.353 3.590 -1.410 1.00 41.19 242 ILE A C 1
ATOM 1940 O O . ILE A 1 242 ? -7.491 4.798 -1.250 1.00 41.19 242 ILE A O 1
ATOM 1944 N N . ALA A 1 243 ? -6.621 3.092 -2.413 1.00 37.94 243 ALA A N 1
ATOM 1945 C CA . ALA A 1 243 ? -5.909 3.931 -3.386 1.00 37.94 243 ALA A CA 1
ATOM 1946 C C . ALA A 1 243 ? -6.842 4.757 -4.304 1.00 37.94 243 ALA A C 1
ATOM 1948 O O . ALA A 1 243 ? -6.369 5.599 -5.063 1.00 37.94 243 ALA A O 1
ATOM 1949 N N . LYS A 1 244 ? -8.160 4.513 -4.252 1.00 35.44 244 LYS A N 1
ATOM 1950 C CA . LYS A 1 244 ? -9.197 5.238 -5.005 1.00 35.44 244 LYS A CA 1
ATOM 1951 C C . LYS A 1 244 ? -10.059 6.166 -4.133 1.00 35.44 244 LYS A C 1
ATOM 1953 O O . LYS A 1 244 ? -11.055 6.688 -4.626 1.00 35.44 244 LYS A O 1
ATOM 1958 N N . GLY A 1 245 ? -9.709 6.367 -2.858 1.00 34.78 245 GLY A N 1
ATOM 1959 C CA . GLY A 1 245 ? -10.361 7.354 -1.988 1.00 34.78 245 GLY A CA 1
ATOM 1960 C C . GLY A 1 245 ? -11.776 7.002 -1.502 1.00 34.78 245 GLY A C 1
ATOM 1961 O O . GLY A 1 245 ? -12.531 7.907 -1.160 1.00 34.78 245 GLY A O 1
ATOM 1962 N N . LYS A 1 246 ? -12.171 5.719 -1.451 1.00 35.56 246 LYS A N 1
ATOM 1963 C CA . LYS A 1 246 ? -13.549 5.300 -1.100 1.00 35.56 246 LYS A CA 1
ATOM 1964 C C . LYS A 1 246 ? -13.662 4.530 0.225 1.00 35.56 246 LYS A C 1
ATOM 1966 O O . LYS A 1 246 ? -14.179 3.418 0.256 1.00 35.56 246 LYS A O 1
ATOM 1971 N N . SER A 1 247 ? -13.214 5.103 1.348 1.00 34.47 247 SER A N 1
ATOM 1972 C CA . SER A 1 247 ? -13.529 4.548 2.682 1.00 34.47 247 SER A CA 1
ATOM 1973 C C . SER A 1 247 ? -13.672 5.617 3.770 1.00 34.47 247 SER A C 1
ATOM 1975 O O . SER A 1 247 ? -12.860 6.530 3.862 1.00 34.47 247 SER A O 1
ATOM 1977 N N . LYS A 1 248 ? -14.697 5.468 4.625 1.00 40.41 248 LYS A N 1
ATOM 1978 C CA . LYS A 1 248 ? -15.021 6.371 5.751 1.00 40.41 248 LYS A CA 1
ATOM 1979 C C . LYS A 1 248 ? -14.227 6.092 7.044 1.00 40.41 248 LYS A C 1
ATOM 1981 O O . LYS A 1 248 ? -14.355 6.861 7.986 1.00 40.41 248 LYS A O 1
ATOM 1986 N N . SER A 1 249 ? -13.422 5.023 7.120 1.00 36.38 249 SER A N 1
ATOM 1987 C CA . SER A 1 249 ? -12.588 4.686 8.300 1.00 36.38 249 SER A CA 1
ATOM 1988 C C . SER A 1 249 ? -11.084 4.741 8.006 1.00 36.38 249 SER A C 1
ATOM 1990 O O . SER A 1 249 ? -10.299 3.973 8.567 1.00 36.38 249 SER A O 1
ATOM 1992 N N . SER A 1 250 ? -10.699 5.583 7.051 1.00 42.59 250 SER A N 1
ATOM 1993 C CA . SER A 1 250 ? -9.322 5.786 6.627 1.00 42.59 250 SER A CA 1
ATOM 1994 C C . SER A 1 250 ? -9.061 7.279 6.522 1.00 42.59 250 SER A C 1
ATOM 1996 O O . SER A 1 250 ? -9.865 8.021 5.960 1.00 42.59 250 SER A O 1
ATOM 1998 N N . HIS A 1 251 ? -7.929 7.710 7.063 1.00 48.41 251 HIS A N 1
ATOM 1999 C CA . HIS A 1 251 ? -7.407 9.048 6.832 1.00 48.41 251 HIS A CA 1
ATOM 2000 C C . HIS A 1 251 ? -6.293 8.926 5.798 1.00 48.41 251 HIS A C 1
ATOM 2002 O O . HIS A 1 251 ? -5.429 8.058 5.936 1.00 48.41 251 HIS A O 1
ATOM 2008 N N . THR A 1 252 ? -6.337 9.752 4.756 1.00 46.09 252 THR A N 1
ATOM 2009 C CA . THR A 1 252 ? -5.333 9.796 3.686 1.00 46.09 252 THR A CA 1
ATOM 2010 C C . THR A 1 252 ? -4.959 11.245 3.404 1.00 46.09 252 THR A C 1
ATOM 2012 O O . THR A 1 252 ? -5.781 12.150 3.550 1.00 46.09 252 THR A O 1
ATOM 2015 N N . THR A 1 253 ? -3.707 11.473 3.020 1.00 45.75 253 THR A N 1
ATOM 2016 C CA . THR A 1 253 ? -3.247 12.753 2.474 1.00 45.75 253 THR A CA 1
ATOM 2017 C C . THR A 1 253 ? -2.441 12.489 1.205 1.00 45.75 253 THR A C 1
ATOM 2019 O O . THR A 1 253 ? -1.291 12.050 1.257 1.00 45.75 253 THR A O 1
ATOM 2022 N N . ASP A 1 254 ? -3.056 12.770 0.054 1.00 42.84 254 ASP A N 1
ATOM 2023 C CA . ASP A 1 254 ? -2.406 12.756 -1.260 1.00 42.84 254 ASP A CA 1
ATOM 2024 C C . ASP A 1 254 ? -2.086 14.187 -1.736 1.00 42.84 254 ASP A C 1
ATOM 2026 O O . ASP A 1 254 ? -2.613 15.172 -1.219 1.00 42.84 254 ASP A O 1
ATOM 2030 N N . ARG A 1 255 ? -1.160 14.323 -2.698 1.00 40.84 255 ARG A N 1
ATOM 2031 C CA . ARG A 1 255 ? -0.785 15.613 -3.312 1.00 40.84 255 ARG A CA 1
ATOM 2032 C C . ARG A 1 255 ? -1.679 15.973 -4.501 1.00 40.84 255 ARG A C 1
ATOM 2034 O O . ARG A 1 255 ? -1.941 15.114 -5.335 1.00 40.84 255 ARG A O 1
ATOM 2041 N N . ASP A 1 256 ? -1.876 17.280 -4.695 1.00 38.00 256 ASP A N 1
ATOM 2042 C CA . ASP A 1 256 ? -2.243 17.937 -5.965 1.00 38.00 256 ASP A CA 1
ATOM 2043 C C . ASP A 1 256 ? -1.103 17.868 -7.008 1.00 38.00 256 ASP A C 1
ATOM 2045 O O . ASP A 1 256 ? -0.551 18.878 -7.445 1.00 38.00 256 ASP A O 1
ATOM 2049 N N . SER A 1 257 ? -0.656 16.668 -7.387 1.00 32.97 257 SER A N 1
ATOM 2050 C CA . SER A 1 257 ? 0.323 16.513 -8.470 1.00 32.97 257 SER A CA 1
ATOM 2051 C C . SER A 1 257 ? 0.019 15.303 -9.342 1.00 32.97 257 SER A C 1
ATOM 2053 O O . SER A 1 257 ? -0.313 14.241 -8.830 1.00 32.97 257 SER A O 1
ATOM 2055 N N . ILE A 1 258 ? 0.239 15.456 -10.651 1.00 34.84 258 ILE A N 1
ATOM 2056 C CA . ILE A 1 258 ? -0.069 14.531 -11.766 1.00 34.84 258 ILE A CA 1
ATOM 2057 C C . ILE A 1 258 ? 0.644 13.149 -11.664 1.00 34.84 258 ILE A C 1
ATOM 2059 O O . ILE A 1 258 ? 0.492 12.284 -12.523 1.00 34.84 258 ILE A O 1
ATOM 2063 N N . HIS A 1 259 ? 1.399 12.886 -10.590 1.00 33.25 259 HIS A N 1
ATOM 2064 C CA . HIS A 1 259 ? 2.038 11.598 -10.314 1.00 33.25 259 HIS A CA 1
ATOM 2065 C C . HIS A 1 259 ? 1.757 11.126 -8.878 1.00 33.25 259 HIS A C 1
ATOM 2067 O O . HIS A 1 259 ? 2.268 11.693 -7.911 1.00 33.25 259 HIS A O 1
ATOM 2073 N N . SER A 1 260 ? 0.995 10.038 -8.753 1.00 40.94 260 SER A N 1
ATOM 2074 C CA . SER A 1 260 ? 0.646 9.351 -7.504 1.00 40.94 260 SER A CA 1
ATOM 2075 C C . SER A 1 260 ? 1.859 8.632 -6.894 1.00 40.94 260 SER A C 1
ATOM 2077 O O . SER A 1 260 ? 2.045 7.427 -7.069 1.00 40.94 260 SER A O 1
ATOM 2079 N N . SER A 1 261 ? 2.736 9.375 -6.212 1.00 45.62 261 SER A N 1
ATOM 2080 C CA . SER A 1 261 ? 3.817 8.792 -5.405 1.00 45.62 261 SER A CA 1
ATOM 2081 C C . SER A 1 261 ? 4.033 9.539 -4.083 1.00 45.62 261 SER A C 1
ATOM 2083 O O . SER A 1 261 ? 4.124 10.770 -4.027 1.00 45.62 261 SER A O 1
ATOM 2085 N N . GLY A 1 262 ? 4.140 8.757 -3.004 1.00 58.16 262 GLY A N 1
ATOM 2086 C CA . GLY A 1 262 ? 4.294 9.214 -1.624 1.00 58.16 262 GLY A CA 1
ATOM 2087 C C . GLY A 1 262 ? 2.977 9.693 -1.010 1.00 58.16 262 GLY A C 1
ATOM 2088 O O . GLY A 1 262 ? 2.571 10.829 -1.232 1.00 58.16 262 GLY A O 1
ATOM 2089 N N . GLY A 1 263 ? 2.375 8.858 -0.179 1.00 73.81 263 GLY A N 1
ATOM 2090 C CA . GLY A 1 263 ? 1.190 9.160 0.618 1.00 73.81 263 GLY A CA 1
ATOM 2091 C C . GLY A 1 263 ? 1.240 8.327 1.893 1.00 73.81 263 GLY A C 1
ATOM 2092 O O . GLY A 1 263 ? 1.977 7.341 1.956 1.00 73.81 263 GLY A O 1
ATOM 2093 N N . VAL A 1 264 ? 0.506 8.750 2.913 1.00 84.69 264 VAL A N 1
ATOM 2094 C CA . VAL A 1 264 ? 0.373 8.024 4.181 1.00 84.69 264 VAL A CA 1
ATOM 2095 C C . VAL A 1 264 ? -1.092 7.677 4.406 1.00 84.69 264 VAL A C 1
ATOM 2097 O O . VAL A 1 264 ? -1.983 8.437 4.022 1.00 84.69 264 VAL A O 1
ATOM 2100 N N . ALA A 1 265 ? -1.337 6.515 5.008 1.00 87.81 265 ALA A N 1
ATOM 2101 C CA . ALA A 1 265 ? -2.673 6.025 5.320 1.00 87.81 265 ALA A CA 1
ATOM 2102 C C . ALA A 1 265 ? -2.663 5.304 6.673 1.00 87.81 265 ALA A C 1
ATOM 2104 O O . ALA A 1 265 ? -1.723 4.575 6.987 1.00 87.81 265 ALA A O 1
ATOM 2105 N N . ILE A 1 266 ? -3.724 5.492 7.459 1.00 86.31 266 ILE A N 1
ATOM 2106 C CA . ILE A 1 266 ? -3.974 4.712 8.673 1.00 86.31 266 ILE A CA 1
ATOM 2107 C C . ILE A 1 266 ? -5.241 3.893 8.439 1.00 86.31 266 ILE A C 1
ATOM 2109 O O . ILE A 1 266 ? -6.283 4.433 8.058 1.00 86.31 266 ILE A O 1
ATOM 2113 N N . LEU A 1 267 ? -5.132 2.581 8.653 1.00 86.19 267 LEU A N 1
ATOM 2114 C CA . LEU A 1 267 ? -6.248 1.641 8.634 1.00 86.19 267 LEU A CA 1
ATOM 2115 C C . LEU A 1 267 ? -6.528 1.192 10.065 1.00 86.19 267 LEU A C 1
ATOM 2117 O O . LEU A 1 267 ? -5.620 0.754 10.771 1.00 86.19 267 LEU A O 1
ATOM 2121 N N . ILE A 1 268 ? -7.789 1.279 10.483 1.00 82.81 268 ILE A N 1
ATOM 2122 C CA . ILE A 1 268 ? -8.179 1.055 11.876 1.00 82.81 268 ILE A CA 1
ATOM 2123 C C . ILE A 1 268 ? -9.250 -0.026 11.922 1.00 82.81 268 ILE A C 1
ATOM 2125 O O . ILE A 1 268 ? -10.245 0.020 11.196 1.00 82.81 268 ILE A O 1
ATOM 2129 N N . LYS A 1 269 ? -9.055 -1.020 12.791 1.00 80.81 269 LYS A N 1
ATOM 2130 C CA . LYS A 1 269 ? -10.055 -2.064 13.025 1.00 80.81 269 LYS A CA 1
ATOM 2131 C C . LYS A 1 269 ? -11.326 -1.425 13.590 1.00 80.81 269 LYS A C 1
ATOM 2133 O O . LYS A 1 269 ? -11.255 -0.684 14.563 1.00 80.81 269 LYS A O 1
ATOM 2138 N N . LYS A 1 270 ? -12.494 -1.778 13.039 1.00 73.94 270 LYS A N 1
ATOM 2139 C CA . LYS A 1 270 ? -13.807 -1.185 13.381 1.00 73.94 270 LYS A CA 1
ATOM 2140 C C . LYS A 1 270 ? -14.117 -1.139 14.885 1.00 73.94 270 LYS A C 1
ATOM 2142 O O . LYS A 1 270 ? -14.826 -0.251 15.335 1.00 73.94 270 LYS A O 1
ATOM 2147 N N . SER A 1 271 ? -13.616 -2.103 15.654 1.00 79.69 271 SER A N 1
ATOM 2148 C CA . SER A 1 271 ? -13.834 -2.181 17.101 1.00 79.69 271 SER A CA 1
ATOM 2149 C C . SER A 1 271 ? -13.033 -1.158 17.913 1.00 79.69 271 SER A C 1
ATOM 2151 O O . SER A 1 271 ? -13.278 -1.025 19.106 1.00 79.69 271 SER A O 1
ATOM 2153 N N . ILE A 1 272 ? -12.055 -0.478 17.310 1.00 79.94 272 ILE A N 1
ATOM 2154 C CA . ILE A 1 272 ? -11.189 0.484 17.992 1.00 79.94 272 ILE A CA 1
ATOM 2155 C C . ILE A 1 272 ? -11.823 1.870 17.894 1.00 79.94 272 ILE A C 1
ATOM 2157 O O . ILE A 1 272 ? -11.987 2.412 16.797 1.00 79.94 272 ILE A O 1
ATOM 2161 N N . LYS A 1 273 ? -12.163 2.453 19.047 1.00 84.00 273 LYS A N 1
ATOM 2162 C CA . LYS A 1 273 ? -12.623 3.843 19.135 1.00 84.00 273 LYS A CA 1
ATOM 2163 C C . LYS A 1 273 ? -11.463 4.784 18.816 1.00 84.00 273 LYS A C 1
ATOM 2165 O O . LYS A 1 273 ? -10.378 4.652 19.374 1.00 84.00 273 LYS A O 1
ATOM 2170 N N . HIS A 1 274 ? -11.700 5.719 17.908 1.00 87.75 274 HIS A N 1
ATOM 2171 C CA . HIS A 1 274 ? -10.696 6.668 17.450 1.00 87.75 274 HIS A CA 1
ATOM 2172 C C . HIS A 1 274 ? -11.365 7.923 16.896 1.00 87.75 274 HIS A C 1
ATOM 2174 O O . HIS A 1 274 ? -12.557 7.920 16.582 1.00 87.75 274 HIS A O 1
ATOM 2180 N N . ARG A 1 275 ? -10.574 8.979 16.726 1.00 89.44 275 ARG A N 1
ATOM 2181 C CA . ARG A 1 275 ? -10.948 10.165 15.949 1.00 89.44 275 ARG A CA 1
ATOM 2182 C C . ARG A 1 275 ? -9.756 10.686 15.163 1.00 89.44 275 ARG A C 1
ATOM 2184 O O . ARG A 1 275 ? -8.615 10.484 15.574 1.00 89.44 275 ARG A O 1
ATOM 2191 N N . GLN A 1 276 ? -10.014 11.381 14.062 1.00 86.62 276 GLN A N 1
ATOM 2192 C CA . GLN A 1 276 ? -8.955 12.057 13.320 1.00 86.62 276 GLN A CA 1
ATOM 2193 C C . GLN A 1 276 ? -8.364 13.194 14.156 1.00 86.62 276 GLN A C 1
ATOM 2195 O O . GLN A 1 276 ? -9.106 13.958 14.773 1.00 86.62 276 GLN A O 1
ATOM 2200 N N . ALA A 1 277 ? -7.039 13.325 14.151 1.00 87.44 277 ALA A N 1
ATOM 2201 C CA . ALA A 1 277 ? -6.362 14.513 14.649 1.00 87.44 277 ALA A CA 1
ATOM 2202 C C . ALA A 1 277 ? -5.985 15.417 13.476 1.00 87.44 277 ALA A C 1
ATOM 2204 O O . ALA A 1 277 ? -5.365 14.976 12.505 1.00 87.44 277 ALA A O 1
ATOM 2205 N N . THR A 1 278 ? -6.324 16.697 13.592 1.00 86.44 278 THR A N 1
ATOM 2206 C CA . THR A 1 278 ? -5.819 17.723 12.683 1.00 86.44 278 THR A CA 1
ATOM 2207 C C . THR A 1 278 ? -4.355 17.976 13.006 1.00 86.44 278 THR A C 1
ATOM 2209 O O . THR A 1 278 ? -4.007 18.243 14.156 1.00 86.44 278 THR A O 1
ATOM 2212 N N . ILE A 1 279 ? -3.502 17.897 11.990 1.00 85.44 279 ILE A N 1
ATOM 2213 C CA . ILE A 1 279 ? -2.101 18.300 12.084 1.00 85.44 279 ILE A CA 1
ATOM 2214 C C . ILE A 1 279 ? -1.855 19.485 11.147 1.00 85.44 279 ILE A C 1
ATOM 2216 O O . ILE A 1 279 ? -2.498 19.570 10.094 1.00 85.44 279 ILE A O 1
ATOM 2220 N N . PRO A 1 280 ? -0.951 20.405 11.511 1.00 84.06 280 PRO A N 1
ATOM 2221 C CA . PRO A 1 280 ? -0.567 21.497 10.632 1.00 84.06 280 PRO A CA 1
ATOM 2222 C C . PRO A 1 280 ? 0.087 20.983 9.343 1.00 84.06 280 PRO A C 1
ATOM 2224 O O . PRO A 1 280 ? 0.504 19.827 9.222 1.00 84.06 280 PRO A O 1
ATOM 2227 N N . LYS A 1 281 ? 0.157 21.859 8.338 1.00 84.06 281 LYS A N 1
ATOM 2228 C CA . LYS A 1 281 ? 0.797 21.531 7.065 1.00 84.06 281 LYS A CA 1
ATOM 2229 C C . LYS A 1 281 ? 2.308 21.436 7.265 1.00 84.06 281 LYS A C 1
ATOM 2231 O O . LYS A 1 281 ? 2.987 22.446 7.408 1.00 84.06 281 LYS A O 1
ATOM 2236 N N . MET A 1 282 ? 2.809 20.212 7.203 1.00 88.00 282 MET A N 1
ATOM 2237 C CA . MET A 1 282 ? 4.231 19.900 7.306 1.00 88.00 282 MET A CA 1
ATOM 2238 C C . MET A 1 282 ? 5.034 20.456 6.123 1.00 88.00 282 MET A C 1
ATOM 2240 O O . MET A 1 282 ? 4.549 20.513 4.987 1.00 88.00 282 MET A O 1
ATOM 2244 N N . ILE A 1 283 ? 6.291 20.823 6.380 1.00 87.62 283 ILE A N 1
ATOM 2245 C CA . ILE A 1 283 ? 7.204 21.381 5.377 1.00 87.62 283 ILE A CA 1
ATOM 2246 C C . ILE A 1 283 ? 7.664 20.286 4.410 1.00 87.62 283 ILE A C 1
ATOM 2248 O O . ILE A 1 283 ? 7.560 20.428 3.189 1.00 87.62 283 ILE A O 1
ATOM 2252 N N . ASN A 1 284 ? 8.203 19.194 4.955 1.00 88.38 284 ASN A N 1
ATOM 2253 C CA . ASN A 1 284 ? 8.810 18.114 4.172 1.00 88.38 284 ASN A CA 1
ATOM 2254 C C . ASN A 1 284 ? 8.215 16.743 4.493 1.00 88.38 284 ASN A C 1
ATOM 2256 O O . ASN A 1 284 ? 8.151 15.886 3.605 1.00 88.38 284 ASN A O 1
ATOM 2260 N N . LEU A 1 285 ? 7.802 16.545 5.743 1.00 88.88 285 LEU A N 1
ATOM 2261 C CA . LEU A 1 285 ? 7.213 15.305 6.222 1.00 88.88 285 LEU A CA 1
ATOM 2262 C C . LEU A 1 285 ? 5.791 15.140 5.669 1.00 88.88 285 LEU A C 1
ATOM 2264 O O . LEU A 1 285 ? 5.028 16.095 5.599 1.00 88.88 285 LEU A O 1
ATOM 2268 N N . LYS A 1 286 ? 5.399 13.931 5.272 1.00 90.88 286 LYS A N 1
ATOM 2269 C CA . LYS A 1 286 ? 3.985 13.604 5.043 1.00 90.88 286 LYS A CA 1
ATOM 2270 C C . LYS A 1 286 ? 3.486 12.888 6.277 1.00 90.88 286 LYS A C 1
ATOM 2272 O O . LYS A 1 286 ? 4.116 11.922 6.685 1.00 90.88 286 LYS A O 1
ATOM 2277 N N . ALA A 1 287 ? 2.394 13.353 6.864 1.00 91.38 287 ALA A N 1
ATOM 2278 C CA . ALA A 1 287 ? 1.852 12.750 8.066 1.00 91.38 287 ALA A CA 1
ATOM 2279 C C . ALA A 1 287 ? 0.322 12.792 8.066 1.00 91.38 287 ALA A C 1
ATOM 2281 O O . ALA A 1 287 ? -0.295 13.627 7.403 1.00 91.38 287 ALA A O 1
ATOM 2282 N N . ILE A 1 288 ? -0.269 11.873 8.818 1.00 92.06 288 ILE A N 1
ATOM 2283 C CA . ILE A 1 288 ? -1.666 11.886 9.251 1.00 92.06 288 ILE A CA 1
ATOM 2284 C C . ILE A 1 288 ? -1.713 11.362 10.675 1.00 92.06 288 ILE A C 1
ATOM 2286 O O . ILE A 1 288 ? -0.915 10.500 11.045 1.00 92.06 288 ILE A O 1
ATOM 2290 N N . ALA A 1 289 ? -2.652 11.866 11.464 1.00 92.94 289 ALA A N 1
ATOM 2291 C CA . ALA A 1 289 ? -2.761 11.511 12.864 1.00 92.94 289 ALA A CA 1
ATOM 2292 C C . ALA A 1 289 ? -4.185 11.101 13.226 1.00 92.94 289 ALA A C 1
ATOM 2294 O O . ALA A 1 289 ? -5.170 11.625 12.700 1.00 92.94 289 ALA A O 1
ATOM 2295 N N . ILE A 1 290 ? -4.274 10.191 14.185 1.00 93.75 290 ILE A N 1
ATOM 2296 C CA . ILE A 1 290 ? -5.495 9.871 14.912 1.00 93.75 290 ILE A CA 1
ATOM 2297 C C . ILE A 1 290 ? -5.243 10.000 16.402 1.00 93.75 290 ILE A C 1
ATOM 2299 O O . ILE A 1 290 ? -4.109 9.881 16.859 1.00 93.75 290 ILE A O 1
ATOM 2303 N N . ILE A 1 291 ? -6.312 10.189 17.162 1.00 91.69 291 ILE A N 1
ATOM 2304 C CA . ILE A 1 291 ? -6.302 9.999 18.605 1.00 91.69 291 ILE A CA 1
ATOM 2305 C C . ILE A 1 291 ? -7.052 8.712 18.922 1.00 91.69 291 ILE A C 1
ATOM 2307 O O . ILE A 1 291 ? -8.211 8.545 18.529 1.00 91.69 291 ILE A O 1
ATOM 2311 N N . LEU A 1 292 ? -6.377 7.817 19.632 1.00 89.81 292 LEU A N 1
ATOM 2312 C CA . LEU A 1 292 ? -6.959 6.656 20.284 1.00 89.81 292 LEU A CA 1
ATOM 2313 C C . LEU A 1 292 ? -7.292 7.040 21.722 1.00 89.81 292 LEU A C 1
ATOM 2315 O O . LEU A 1 292 ? -6.427 7.531 22.443 1.00 89.81 292 LEU A O 1
ATOM 2319 N N . SER A 1 293 ? -8.529 6.809 22.142 1.00 82.38 293 SER A N 1
ATOM 2320 C CA . SER A 1 293 ? -8.917 6.963 23.545 1.00 82.38 293 SER A CA 1
ATOM 2321 C C . SER A 1 293 ? -8.820 5.595 24.215 1.00 82.38 293 SER A C 1
ATOM 2323 O O . SER A 1 293 ? -9.561 4.683 23.838 1.00 82.38 293 SER A O 1
ATOM 2325 N N . THR A 1 294 ? -7.893 5.435 25.160 1.00 73.44 294 THR A N 1
ATOM 2326 C CA . THR A 1 294 ? -7.886 4.298 26.093 1.00 73.44 294 THR A CA 1
ATOM 2327 C C . THR A 1 294 ? -8.623 4.687 27.374 1.00 73.44 294 THR A C 1
ATOM 2329 O O . THR A 1 294 ? -8.987 5.849 27.556 1.00 73.44 294 THR A O 1
ATOM 2332 N N . ASP A 1 295 ? -8.838 3.730 28.277 1.00 70.12 295 ASP A N 1
ATOM 2333 C CA . ASP A 1 295 ? -9.508 3.990 29.559 1.00 70.12 295 ASP A CA 1
ATOM 2334 C C . ASP A 1 295 ? -8.692 4.920 30.479 1.00 70.12 295 ASP A C 1
ATOM 2336 O O . ASP A 1 295 ? -9.220 5.436 31.460 1.00 70.12 295 ASP A O 1
ATOM 2340 N N . ARG A 1 296 ? -7.402 5.130 30.176 1.00 69.56 296 ARG A N 1
ATOM 2341 C CA . ARG A 1 296 ? -6.468 5.900 31.011 1.00 69.56 296 ARG A CA 1
ATOM 2342 C C . ARG A 1 296 ? -5.900 7.136 30.323 1.00 69.56 296 ARG A C 1
ATOM 2344 O O . ARG A 1 296 ? -5.680 8.139 30.989 1.00 69.56 296 ARG A O 1
ATOM 2351 N N . HIS A 1 297 ? -5.640 7.073 29.016 1.00 75.06 297 HIS A N 1
ATOM 2352 C CA . HIS A 1 297 ? -4.971 8.151 28.289 1.00 75.06 297 HIS A CA 1
ATOM 2353 C C . HIS A 1 297 ? -5.485 8.277 26.854 1.00 75.06 297 HIS A C 1
ATOM 2355 O O . HIS A 1 297 ? -5.924 7.317 26.220 1.00 75.06 297 HIS A O 1
ATOM 2361 N N . GLU A 1 298 ? -5.356 9.479 26.303 1.00 88.44 298 GLU A N 1
ATOM 2362 C CA . GLU A 1 298 ? -5.465 9.686 24.867 1.00 88.44 298 GLU A CA 1
ATOM 2363 C C . GLU A 1 298 ? -4.089 9.563 24.218 1.00 88.44 298 GLU A C 1
ATOM 2365 O O . GLU A 1 298 ? -3.166 10.302 24.556 1.00 88.44 298 GLU A O 1
ATOM 2370 N N . ILE A 1 299 ? -3.961 8.644 23.265 1.00 90.50 299 ILE A N 1
ATOM 2371 C CA . ILE A 1 299 ? -2.714 8.392 22.547 1.00 90.50 299 ILE A CA 1
ATOM 2372 C C . ILE A 1 299 ? -2.866 8.901 21.122 1.00 90.50 299 ILE A C 1
ATOM 2374 O O . ILE A 1 299 ? -3.731 8.448 20.367 1.00 90.50 299 ILE A O 1
ATOM 2378 N N . LYS A 1 300 ? -1.999 9.829 20.725 1.00 93.31 300 LYS A N 1
ATOM 2379 C CA . LYS A 1 300 ? -1.907 10.289 19.344 1.00 93.31 300 LYS A CA 1
ATOM 2380 C C . LYS A 1 300 ? -1.046 9.324 18.540 1.00 93.31 300 LYS A C 1
ATOM 2382 O O . LYS A 1 300 ? 0.143 9.185 18.803 1.00 93.31 300 LYS A O 1
ATOM 2387 N N . VAL A 1 301 ? -1.634 8.681 17.539 1.00 93.88 301 VAL A N 1
ATOM 2388 C CA . VAL A 1 301 ? -0.924 7.778 16.628 1.00 93.88 301 VAL A CA 1
ATOM 2389 C C . VAL A 1 301 ? -0.780 8.448 15.273 1.00 93.88 301 VAL A C 1
ATOM 2391 O O . VAL A 1 301 ? -1.768 8.888 14.684 1.00 93.88 301 VAL A O 1
ATOM 2394 N N . ILE A 1 302 ? 0.451 8.528 14.780 1.00 94.88 302 ILE A N 1
ATOM 2395 C CA . ILE A 1 302 ? 0.810 9.237 13.556 1.00 94.88 302 ILE A CA 1
ATOM 2396 C C . ILE A 1 302 ? 1.427 8.247 12.573 1.00 94.88 302 ILE A C 1
ATOM 2398 O O . ILE A 1 302 ? 2.383 7.553 12.904 1.00 94.88 302 ILE A O 1
ATOM 2402 N N . SER A 1 303 ? 0.906 8.206 11.349 1.00 95.50 303 SER A N 1
ATOM 2403 C CA . SER A 1 303 ? 1.603 7.582 10.223 1.00 95.50 303 SER A CA 1
ATOM 2404 C C . SER A 1 303 ? 2.377 8.664 9.493 1.00 95.50 303 SER A C 1
ATOM 2406 O O . SER A 1 303 ? 1.789 9.686 9.129 1.00 95.50 303 SER A O 1
ATOM 2408 N N . ALA A 1 304 ? 3.679 8.459 9.301 1.00 93.94 304 ALA A N 1
ATOM 2409 C CA . ALA A 1 304 ? 4.548 9.448 8.685 1.00 93.94 304 ALA A CA 1
ATOM 2410 C C . ALA A 1 304 ? 5.463 8.852 7.609 1.00 93.94 304 ALA A C 1
ATOM 2412 O O . ALA A 1 304 ? 5.930 7.723 7.713 1.00 93.94 304 ALA A O 1
ATOM 2413 N N . TYR A 1 305 ? 5.744 9.647 6.582 1.00 94.31 305 TYR A N 1
ATOM 2414 C CA . TYR A 1 305 ? 6.706 9.341 5.533 1.00 94.31 305 TYR A CA 1
ATOM 2415 C C . TYR A 1 305 ? 7.566 10.569 5.252 1.00 94.31 305 TYR A C 1
ATOM 2417 O O . TYR A 1 305 ? 7.057 11.620 4.846 1.00 94.31 305 TYR A O 1
ATOM 2425 N N . ASN A 1 306 ? 8.878 10.438 5.436 1.00 93.62 306 ASN A N 1
ATOM 2426 C CA . ASN A 1 306 ? 9.839 11.460 5.041 1.00 93.62 306 ASN A CA 1
ATOM 2427 C C . ASN A 1 306 ? 10.547 11.013 3.752 1.00 93.62 306 ASN A C 1
ATOM 2429 O O . ASN A 1 306 ? 11.298 10.038 3.785 1.00 93.62 306 ASN A O 1
ATOM 2433 N N . PRO A 1 307 ? 10.354 11.707 2.614 1.00 91.38 307 PRO A N 1
ATOM 2434 C CA . PRO A 1 307 ? 11.023 11.338 1.373 1.00 91.38 307 PRO A CA 1
ATOM 2435 C C . PRO A 1 307 ? 12.557 11.380 1.511 1.00 91.38 307 PRO A C 1
ATOM 2437 O O . PRO A 1 307 ? 13.086 12.320 2.106 1.00 91.38 307 PRO A O 1
ATOM 2440 N N . PRO A 1 308 ? 13.307 10.464 0.871 1.00 88.12 308 PRO A N 1
ATOM 2441 C CA . PRO A 1 308 ? 14.759 10.344 1.064 1.00 88.12 308 PRO A CA 1
ATOM 2442 C C . PRO A 1 308 ? 15.543 11.597 0.653 1.00 88.12 308 PRO A C 1
ATOM 2444 O O . PRO A 1 308 ? 16.587 11.902 1.221 1.00 88.12 308 PRO A O 1
ATOM 2447 N N . ASN A 1 309 ? 15.018 12.351 -0.316 1.00 87.62 309 ASN A N 1
ATOM 2448 C CA . ASN A 1 309 ? 15.633 13.580 -0.825 1.00 87.62 309 ASN A CA 1
ATOM 2449 C C . ASN A 1 309 ? 15.176 14.837 -0.066 1.00 87.62 309 ASN A C 1
ATOM 2451 O O . ASN A 1 309 ? 15.435 15.957 -0.510 1.00 87.62 309 ASN A O 1
ATOM 2455 N N . LYS A 1 310 ? 14.426 14.677 1.028 1.00 92.38 310 LYS A N 1
ATOM 2456 C CA . LYS A 1 310 ? 13.926 15.778 1.846 1.00 92.38 310 LYS A CA 1
ATOM 2457 C C . LYS A 1 310 ? 14.565 15.739 3.225 1.00 92.38 310 LYS A C 1
ATOM 2459 O O . LYS A 1 310 ? 14.821 14.685 3.803 1.00 92.38 310 LYS A O 1
ATOM 2464 N N . ARG A 1 311 ? 14.876 16.934 3.722 1.00 93.94 311 ARG A N 1
ATOM 2465 C CA . ARG A 1 311 ? 15.492 17.130 5.031 1.00 93.94 311 ARG A CA 1
ATOM 2466 C C . ARG A 1 311 ? 14.421 17.007 6.107 1.00 93.94 311 ARG A C 1
ATOM 2468 O O . ARG A 1 311 ? 13.416 17.713 6.022 1.00 93.94 311 ARG A O 1
ATOM 2475 N N . ILE A 1 312 ? 14.688 16.197 7.129 1.00 93.44 312 ILE A N 1
ATOM 2476 C CA . ILE A 1 312 ? 13.862 16.169 8.338 1.00 93.44 312 ILE A CA 1
ATOM 2477 C C . ILE A 1 312 ? 13.979 17.512 9.078 1.00 93.44 312 ILE A C 1
ATOM 2479 O O . ILE A 1 312 ? 15.090 18.015 9.289 1.00 93.44 312 ILE A O 1
ATOM 2483 N N . GLN A 1 313 ? 12.838 18.127 9.391 1.00 93.62 313 GLN A N 1
ATOM 2484 C CA . GLN A 1 313 ? 12.768 19.456 9.999 1.00 93.62 313 GLN A CA 1
ATOM 2485 C C . GLN A 1 313 ? 12.434 19.343 11.485 1.00 93.62 313 GLN A C 1
ATOM 2487 O O . GLN A 1 313 ? 11.483 18.658 11.850 1.00 93.62 313 GLN A O 1
ATOM 2492 N N . SER A 1 314 ? 13.177 20.069 12.326 1.00 91.25 314 SER A N 1
ATOM 2493 C CA . SER A 1 314 ? 12.886 20.156 13.767 1.00 91.25 314 SER A CA 1
ATOM 2494 C C . SER A 1 314 ? 11.494 20.738 14.024 1.00 91.25 314 SER A C 1
ATOM 2496 O O . SER A 1 314 ? 10.769 20.241 14.879 1.00 91.25 314 SER A O 1
ATOM 2498 N N . LYS A 1 315 ? 11.076 21.716 13.205 1.00 91.62 315 LYS A N 1
ATOM 2499 C CA . LYS A 1 315 ? 9.741 22.323 13.272 1.00 91.62 315 LYS A CA 1
ATOM 2500 C C . LYS A 1 315 ? 8.614 21.321 12.995 1.00 91.62 315 LYS A C 1
ATOM 2502 O O . LYS A 1 315 ? 7.654 21.294 13.752 1.00 91.62 315 LYS A O 1
ATOM 2507 N N . ASP A 1 316 ? 8.762 20.475 11.967 1.00 92.44 316 ASP A N 1
ATOM 2508 C CA . ASP A 1 316 ? 7.766 19.438 11.650 1.00 92.44 316 ASP A CA 1
ATOM 2509 C C . ASP A 1 316 ? 7.605 18.479 12.848 1.00 92.44 316 ASP A C 1
ATOM 2511 O O . ASP A 1 316 ? 6.488 18.195 13.266 1.00 92.44 316 ASP A O 1
ATOM 2515 N N . LEU A 1 317 ? 8.709 18.015 13.452 1.00 92.06 317 LEU A N 1
ATOM 2516 C CA . LEU A 1 317 ? 8.641 17.125 14.620 1.00 92.06 317 LEU A CA 1
ATOM 2517 C C . LEU A 1 317 ? 8.100 17.834 15.873 1.00 92.06 317 LEU A C 1
ATOM 2519 O O . LEU A 1 317 ? 7.253 17.263 16.553 1.00 92.06 317 LEU A O 1
ATOM 2523 N N . ALA A 1 318 ? 8.487 19.086 16.128 1.00 89.81 318 ALA A N 1
ATOM 2524 C CA . ALA A 1 318 ? 7.974 19.868 17.256 1.00 89.81 318 ALA A CA 1
ATOM 2525 C C . ALA A 1 318 ? 6.443 20.000 17.213 1.00 89.81 318 ALA A C 1
ATOM 2527 O O . ALA A 1 318 ? 5.763 19.796 18.215 1.00 89.81 318 ALA A O 1
ATOM 2528 N N . GLU A 1 319 ? 5.888 20.296 16.033 1.00 90.44 319 GLU A N 1
ATOM 2529 C CA . GLU A 1 319 ? 4.440 20.416 15.836 1.00 90.44 319 GLU A CA 1
ATOM 2530 C C . GLU A 1 319 ? 3.717 19.070 16.016 1.00 90.44 319 GLU A C 1
ATOM 2532 O O . GLU A 1 319 ? 2.589 19.020 16.519 1.00 90.44 319 GLU A O 1
ATOM 2537 N N . LEU A 1 320 ? 4.359 17.959 15.640 1.00 91.69 320 LEU A N 1
ATOM 2538 C CA . LEU A 1 320 ? 3.795 16.620 15.808 1.00 91.69 320 LEU A CA 1
ATOM 2539 C C . LEU A 1 320 ? 3.911 16.080 17.234 1.00 91.69 320 LEU A C 1
ATOM 2541 O O . LEU A 1 320 ? 3.095 15.239 17.601 1.00 91.69 320 LEU A O 1
ATOM 2545 N N . PHE A 1 321 ? 4.840 16.560 18.055 1.00 90.12 321 PHE A N 1
ATOM 2546 C CA . PHE A 1 321 ? 5.079 16.078 19.420 1.00 90.12 321 PHE A CA 1
ATOM 2547 C C . PHE A 1 321 ? 4.695 17.123 20.487 1.00 90.12 321 PHE A C 1
ATOM 2549 O O . PHE A 1 321 ? 5.470 17.459 21.374 1.00 90.12 321 PHE A O 1
ATOM 2556 N N . ASN A 1 322 ? 3.459 17.633 20.406 1.00 78.25 322 ASN A N 1
ATOM 2557 C CA . ASN A 1 322 ? 2.912 18.649 21.312 1.00 78.25 322 ASN A CA 1
ATOM 2558 C C . ASN A 1 322 ? 2.280 18.069 22.597 1.00 78.25 322 ASN A C 1
ATOM 2560 O O . ASN A 1 322 ? 1.072 17.857 22.642 1.00 78.25 322 ASN A O 1
ATOM 2564 N N . GLU A 1 323 ? 3.095 17.819 23.627 1.00 74.50 323 GLU A N 1
ATOM 2565 C CA . GLU A 1 323 ? 2.757 17.414 25.017 1.00 74.50 323 GLU A CA 1
ATOM 2566 C C . GLU A 1 323 ? 1.886 16.156 25.232 1.00 74.50 323 GLU A C 1
ATOM 2568 O O . GLU A 1 323 ? 1.982 15.506 26.272 1.00 74.50 323 GLU A O 1
ATOM 2573 N N . LYS A 1 324 ? 1.076 15.738 24.262 1.00 85.88 324 LYS A N 1
ATOM 2574 C CA . LYS A 1 324 ? 0.251 14.536 24.331 1.00 85.88 324 LYS A CA 1
ATOM 2575 C C . LYS A 1 324 ? 1.106 13.282 24.143 1.00 85.88 324 LYS A C 1
ATOM 2577 O O . LYS A 1 324 ? 2.010 13.302 23.298 1.00 85.88 324 LYS A O 1
ATOM 2582 N N . PRO A 1 325 ? 0.761 12.166 24.809 1.00 90.50 325 PRO A N 1
ATOM 2583 C CA . PRO A 1 325 ? 1.351 10.866 24.515 1.00 90.50 325 PRO A CA 1
ATOM 2584 C C . PRO A 1 325 ? 1.234 10.557 23.021 1.00 90.50 325 PRO A C 1
ATOM 2586 O O . PRO A 1 325 ? 0.130 10.489 22.474 1.00 90.50 325 PRO A O 1
ATOM 2589 N N . THR A 1 326 ? 2.370 10.435 22.337 1.00 92.62 326 THR A N 1
ATOM 2590 C CA . THR A 1 326 ? 2.418 10.367 20.874 1.00 92.62 326 THR A CA 1
ATOM 2591 C C . THR A 1 326 ? 3.302 9.221 20.414 1.00 92.62 326 THR A C 1
ATOM 2593 O O . THR A 1 326 ? 4.437 9.083 20.863 1.00 92.62 326 THR A O 1
ATOM 2596 N N . ILE A 1 327 ? 2.791 8.439 19.465 1.00 94.19 327 ILE A N 1
ATOM 2597 C CA . ILE A 1 327 ? 3.530 7.408 18.741 1.00 94.19 327 ILE A CA 1
ATOM 2598 C C . ILE A 1 327 ? 3.484 7.759 17.258 1.00 94.19 327 ILE A C 1
ATOM 2600 O O . ILE A 1 327 ? 2.409 7.848 16.667 1.00 94.19 327 ILE A O 1
ATOM 2604 N N . LEU A 1 328 ? 4.644 7.925 16.638 1.00 95.25 328 LEU A N 1
ATOM 2605 C CA . LEU A 1 328 ? 4.779 8.108 15.199 1.00 95.25 328 LEU A CA 1
ATOM 2606 C C . LEU A 1 328 ? 5.466 6.891 14.593 1.00 95.25 328 LEU A C 1
ATOM 2608 O O . LEU A 1 328 ? 6.516 6.472 15.069 1.00 95.25 328 LEU A O 1
ATOM 2612 N N . LEU A 1 329 ? 4.879 6.339 13.533 1.00 95.00 329 LEU A N 1
ATOM 2613 C CA . LEU A 1 329 ? 5.393 5.175 12.821 1.00 95.00 329 LEU A CA 1
ATOM 2614 C C . LEU A 1 329 ? 5.499 5.464 11.322 1.00 95.00 329 LEU A C 1
ATOM 2616 O O . LEU A 1 329 ? 4.570 6.014 10.721 1.00 95.00 329 LEU A O 1
ATOM 2620 N N . GLY A 1 330 ? 6.587 5.014 10.704 1.00 93.88 330 GLY A N 1
ATOM 2621 C CA . GLY A 1 330 ? 6.676 4.882 9.251 1.00 93.88 330 GLY A CA 1
ATOM 2622 C C . GLY A 1 330 ? 8.084 5.057 8.696 1.00 93.88 330 GLY A C 1
ATOM 2623 O O . GLY A 1 330 ? 9.065 5.076 9.441 1.00 93.88 330 GLY A O 1
ATOM 2624 N N . ASP A 1 331 ? 8.174 5.168 7.372 1.00 94.31 331 ASP A N 1
ATOM 2625 C CA . ASP A 1 331 ? 9.442 5.294 6.653 1.00 94.31 331 ASP A CA 1
ATOM 2626 C C . ASP A 1 331 ? 9.981 6.729 6.746 1.00 94.31 331 ASP A C 1
ATOM 2628 O O . ASP A 1 331 ? 9.542 7.654 6.050 1.00 94.31 331 ASP A O 1
ATOM 2632 N N . LEU A 1 332 ? 10.972 6.918 7.617 1.00 93.44 332 LEU A N 1
ATOM 2633 C CA . LEU A 1 332 ? 11.603 8.217 7.832 1.00 93.44 332 LEU A CA 1
ATOM 2634 C C . LEU A 1 332 ? 12.804 8.464 6.914 1.00 93.44 332 LEU A C 1
ATOM 2636 O O . LEU A 1 332 ? 13.349 9.574 6.908 1.00 93.44 332 LEU A O 1
ATOM 2640 N N . ASN A 1 333 ? 13.242 7.455 6.152 1.00 93.69 333 ASN A N 1
ATOM 2641 C CA . ASN A 1 333 ? 14.474 7.492 5.361 1.00 93.69 333 ASN A CA 1
ATOM 2642 C C . ASN A 1 333 ? 15.697 8.035 6.147 1.00 93.69 333 ASN A C 1
ATOM 2644 O O . ASN A 1 333 ? 16.617 8.645 5.584 1.00 93.69 333 ASN A O 1
ATOM 2648 N N . SER A 1 334 ? 15.711 7.823 7.464 1.00 91.44 334 SER A N 1
ATOM 2649 C CA . SER A 1 334 ? 16.734 8.298 8.399 1.00 91.44 334 SER A CA 1
ATOM 2650 C C . SER A 1 334 ? 17.579 7.120 8.844 1.00 91.44 334 SER A C 1
ATOM 2652 O O . SER A 1 334 ? 17.043 6.146 9.351 1.00 91.44 334 SER A O 1
ATOM 2654 N N . LYS A 1 335 ? 18.897 7.209 8.657 1.00 90.81 335 LYS A N 1
ATOM 2655 C CA . LYS A 1 335 ? 19.822 6.122 8.984 1.00 90.81 335 LYS A CA 1
ATOM 2656 C C . LYS A 1 335 ? 20.827 6.585 10.018 1.00 90.81 335 LYS A C 1
ATOM 2658 O O . LYS A 1 335 ? 21.505 7.587 9.787 1.00 90.81 335 LYS A O 1
ATOM 2663 N N . HIS A 1 336 ? 20.935 5.865 11.125 1.00 87.62 336 HIS A N 1
ATOM 2664 C CA . HIS A 1 336 ? 21.917 6.139 12.169 1.00 87.62 336 HIS A CA 1
ATOM 2665 C C . HIS A 1 336 ? 22.387 4.832 12.812 1.00 87.62 336 HIS A C 1
ATOM 2667 O O . HIS A 1 336 ? 21.571 3.955 13.088 1.00 87.62 336 HIS A O 1
ATOM 2673 N N . GLN A 1 337 ? 23.687 4.702 13.076 1.00 80.69 337 GLN A N 1
ATOM 2674 C CA . GLN A 1 337 ? 24.265 3.475 13.644 1.00 80.69 337 GLN A CA 1
ATOM 2675 C C . GLN A 1 337 ? 23.694 3.123 15.026 1.00 80.69 337 GLN A C 1
ATOM 2677 O O . GLN A 1 337 ? 23.384 1.964 15.272 1.00 80.69 337 GLN A O 1
ATOM 2682 N N . ASN A 1 338 ? 23.416 4.120 15.875 1.00 76.88 338 ASN A N 1
ATOM 2683 C CA . ASN A 1 338 ? 22.713 3.916 17.157 1.00 76.88 338 ASN A CA 1
ATOM 2684 C C . ASN A 1 338 ? 21.309 3.304 17.003 1.00 76.88 338 ASN A C 1
ATOM 2686 O O . ASN A 1 338 ? 20.774 2.760 17.959 1.00 76.88 338 ASN A O 1
ATOM 2690 N N . CYS A 1 339 ? 20.706 3.391 15.814 1.00 75.38 339 CYS A N 1
ATOM 2691 C CA . CYS A 1 339 ? 19.417 2.777 15.508 1.00 75.38 339 CYS A CA 1
ATOM 2692 C C . CYS A 1 339 ? 19.562 1.396 14.842 1.00 75.38 339 CYS A C 1
ATOM 2694 O O . CYS A 1 339 ? 18.597 0.898 14.271 1.00 75.38 339 CYS A O 1
ATOM 2696 N N . GLY A 1 340 ? 20.765 0.812 14.833 1.00 75.94 340 GLY A N 1
ATOM 2697 C CA . GLY A 1 340 ? 21.062 -0.463 14.171 1.00 75.94 340 GLY A CA 1
ATOM 2698 C C . GLY A 1 340 ? 21.270 -0.366 12.654 1.00 75.94 340 GLY A C 1
ATOM 2699 O O . GLY A 1 340 ? 21.386 -1.393 11.987 1.00 75.94 340 GLY A O 1
ATOM 2700 N N . CYS A 1 341 ? 21.318 0.844 12.081 1.00 82.12 341 CYS A N 1
ATOM 2701 C CA . CYS A 1 341 ? 21.592 1.024 10.652 1.00 82.12 341 CYS A CA 1
ATOM 2702 C C . CYS A 1 341 ? 23.074 0.788 10.340 1.00 82.12 341 CYS A C 1
ATOM 2704 O O . CYS A 1 341 ? 23.951 1.122 11.135 1.00 82.12 341 CYS A O 1
ATOM 2706 N N . GLN A 1 342 ? 23.387 0.320 9.131 1.00 79.12 342 GLN A N 1
ATOM 2707 C CA . GLN A 1 342 ? 24.787 0.061 8.753 1.00 79.12 342 GLN A CA 1
ATOM 2708 C C . GLN A 1 342 ? 25.608 1.343 8.570 1.00 79.12 342 GLN A C 1
ATOM 2710 O O . GLN A 1 342 ? 26.817 1.366 8.797 1.00 79.12 342 GLN A O 1
ATOM 2715 N N . LYS A 1 343 ? 24.958 2.411 8.099 1.00 86.12 343 LYS A N 1
ATOM 2716 C CA . LYS A 1 343 ? 25.584 3.705 7.818 1.00 86.12 343 LYS A CA 1
ATOM 2717 C C . LYS A 1 343 ? 24.742 4.823 8.396 1.00 86.12 343 LYS A C 1
ATOM 2719 O O . LYS A 1 343 ? 23.518 4.737 8.416 1.00 86.12 343 LYS A O 1
ATOM 2724 N N . THR A 1 344 ? 25.401 5.908 8.767 1.00 89.06 344 THR A N 1
ATOM 2725 C CA . THR A 1 344 ? 24.723 7.130 9.188 1.00 89.06 344 THR A CA 1
ATOM 2726 C C . THR A 1 344 ? 24.515 8.057 7.988 1.00 89.06 344 THR A C 1
ATOM 2728 O O . THR A 1 344 ? 25.428 8.268 7.191 1.00 89.06 344 THR A O 1
ATOM 2731 N N . ASN A 1 345 ? 23.305 8.601 7.830 1.00 91.75 345 ASN A N 1
ATOM 2732 C CA . ASN A 1 345 ? 22.986 9.607 6.815 1.00 91.75 345 ASN A CA 1
ATOM 2733 C C . ASN A 1 345 ? 22.639 10.965 7.468 1.00 91.75 345 ASN A C 1
ATOM 2735 O O . ASN A 1 345 ? 22.338 11.022 8.663 1.00 91.75 345 ASN A O 1
ATOM 2739 N N . PRO A 1 346 ? 22.633 12.079 6.707 1.00 95.25 346 PRO A N 1
ATOM 2740 C CA . PRO A 1 346 ? 22.354 13.401 7.272 1.00 95.25 346 PRO A CA 1
ATOM 2741 C C . PRO A 1 346 ? 20.985 13.531 7.953 1.00 95.25 346 PRO A C 1
ATOM 2743 O O . PRO A 1 346 ? 20.825 14.360 8.845 1.00 95.25 346 PRO A O 1
ATOM 2746 N N . ASN A 1 347 ? 19.982 12.752 7.533 1.00 95.69 347 ASN A N 1
ATOM 2747 C CA . ASN A 1 347 ? 18.671 12.751 8.183 1.00 95.69 347 ASN A CA 1
ATOM 2748 C C . ASN A 1 347 ? 18.692 11.996 9.517 1.00 95.69 347 ASN A C 1
ATOM 2750 O O . ASN A 1 347 ? 18.071 12.470 10.456 1.00 95.69 347 ASN A O 1
ATOM 2754 N N . GLY A 1 348 ? 19.456 10.910 9.647 1.00 90.56 348 GLY A N 1
ATOM 2755 C CA . GLY A 1 348 ? 19.629 10.190 10.907 1.00 90.56 348 GLY A CA 1
ATOM 2756 C C . GLY A 1 348 ? 20.374 11.004 11.960 1.00 90.56 348 GLY A C 1
ATOM 2757 O O . GLY A 1 348 ? 19.942 11.026 13.106 1.00 90.56 348 GLY A O 1
ATOM 2758 N N . ILE A 1 349 ? 21.416 11.754 11.573 1.00 88.31 349 ILE A N 1
ATOM 2759 C CA . ILE A 1 349 ? 22.109 12.690 12.485 1.00 88.31 349 ILE A CA 1
ATOM 2760 C C . ILE A 1 349 ? 21.127 13.738 13.018 1.00 88.31 349 ILE A C 1
ATOM 2762 O O . ILE A 1 349 ? 21.065 14.006 14.215 1.00 88.31 349 ILE A O 1
ATOM 2766 N N . ARG A 1 350 ? 20.333 14.331 12.118 1.00 94.25 350 ARG A N 1
ATOM 2767 C CA . ARG A 1 350 ? 19.332 15.339 12.491 1.00 94.25 350 ARG A CA 1
ATOM 2768 C C . ARG A 1 350 ? 18.238 14.752 13.363 1.00 94.25 350 ARG A C 1
ATOM 2770 O O . ARG A 1 350 ? 17.873 15.388 14.340 1.00 94.25 350 ARG A O 1
ATOM 2777 N N . LEU A 1 351 ? 17.730 13.573 13.008 1.00 92.38 351 LEU A N 1
ATOM 2778 C CA . LEU A 1 351 ? 16.693 12.896 13.771 1.00 92.38 351 LEU A CA 1
ATOM 2779 C C . LEU A 1 351 ? 17.180 12.639 15.196 1.00 92.38 351 LEU A C 1
ATOM 2781 O O . LEU A 1 351 ? 16.487 13.034 16.119 1.00 92.38 351 LEU A O 1
ATOM 2785 N N . LEU A 1 352 ? 18.385 12.090 15.376 1.00 88.19 352 LEU A N 1
ATOM 2786 C CA . LEU A 1 352 ? 18.956 11.849 16.703 1.00 88.19 352 LEU A CA 1
ATOM 2787 C C . LEU A 1 352 ? 19.106 13.144 17.515 1.00 88.19 352 LEU A C 1
ATOM 2789 O O . LEU A 1 352 ? 18.705 13.184 18.676 1.00 88.19 352 LEU A O 1
ATOM 2793 N N . LYS A 1 353 ? 19.616 14.214 16.891 1.00 88.25 353 LYS A N 1
ATOM 2794 C CA . LYS A 1 353 ? 19.743 15.531 17.531 1.00 88.25 353 LYS A CA 1
ATOM 2795 C C . LYS A 1 353 ? 18.387 16.075 17.996 1.00 88.25 353 LYS A C 1
ATOM 2797 O O . LYS A 1 353 ? 18.235 16.396 19.169 1.00 88.25 353 LYS A O 1
ATOM 2802 N N . ILE A 1 354 ? 17.399 16.124 17.099 1.00 90.31 354 ILE A N 1
ATOM 2803 C CA . ILE A 1 354 ? 16.048 16.617 17.413 1.00 90.31 354 ILE A CA 1
ATOM 2804 C C . ILE A 1 354 ? 15.403 15.747 18.496 1.00 90.31 354 ILE A C 1
ATOM 2806 O O . ILE A 1 354 ? 14.771 16.266 19.410 1.00 90.31 354 ILE A O 1
ATOM 2810 N N . SER A 1 355 ? 15.595 14.429 18.414 1.00 87.62 355 SER A N 1
ATOM 2811 C CA . SER A 1 355 ? 15.044 13.479 19.376 1.00 87.62 355 SER A CA 1
ATOM 2812 C C . SER A 1 355 ? 15.561 13.742 20.787 1.00 87.62 355 SER A C 1
ATOM 2814 O O . SER A 1 355 ? 14.776 13.771 21.730 1.00 87.62 355 SER A O 1
ATOM 2816 N N . SER A 1 356 ? 16.863 14.008 20.922 1.00 83.25 356 SER A N 1
ATOM 2817 C CA . SER A 1 356 ? 17.477 14.376 22.198 1.00 83.25 356 SER A CA 1
ATOM 2818 C C . SER A 1 356 ? 16.955 15.716 22.726 1.00 83.25 356 SER A C 1
ATOM 2820 O O . SER A 1 356 ? 16.653 15.824 23.910 1.00 83.25 356 SER A O 1
ATOM 2822 N N . GLU A 1 357 ? 16.836 16.729 21.864 1.00 87.31 357 GLU A N 1
ATOM 2823 C CA . GLU A 1 357 ? 16.370 18.074 22.240 1.00 87.31 357 GLU A CA 1
ATOM 2824 C C . GLU A 1 357 ? 14.898 18.077 22.687 1.00 87.31 357 GLU A C 1
ATOM 2826 O O . GLU A 1 357 ? 14.531 18.786 23.620 1.00 87.31 357 GLU A O 1
ATOM 2831 N N . GLN A 1 358 ? 14.055 17.266 22.042 1.00 83.62 358 GLN A N 1
ATOM 2832 C CA . GLN A 1 358 ? 12.605 17.222 22.270 1.00 83.62 358 GLN A CA 1
ATOM 2833 C C . GLN A 1 358 ? 12.163 16.071 23.186 1.00 83.62 358 GLN A C 1
ATOM 2835 O O . GLN A 1 358 ? 10.965 15.834 23.330 1.00 83.62 358 GLN A O 1
ATOM 2840 N N . ARG A 1 359 ? 13.111 15.343 23.799 1.00 85.31 359 ARG A N 1
ATOM 2841 C CA . ARG A 1 359 ? 12.848 14.151 24.635 1.00 85.31 359 ARG A CA 1
ATOM 2842 C C . ARG A 1 359 ? 11.958 13.117 23.929 1.00 85.31 359 ARG A C 1
ATOM 2844 O O . ARG A 1 359 ? 11.070 12.513 24.527 1.00 85.31 359 ARG A O 1
ATOM 2851 N N . ILE A 1 360 ? 12.191 12.931 22.635 1.00 88.94 360 ILE A N 1
ATOM 2852 C CA . ILE A 1 360 ? 11.563 11.880 21.839 1.00 88.94 360 ILE A CA 1
ATOM 2853 C C . ILE A 1 360 ? 12.457 10.644 21.945 1.00 88.94 360 ILE A C 1
ATOM 2855 O O . ILE A 1 360 ? 13.681 10.725 21.823 1.00 88.94 360 ILE A O 1
ATOM 2859 N N . ILE A 1 361 ? 11.849 9.489 22.161 1.00 88.31 361 ILE A N 1
ATOM 2860 C CA . ILE A 1 361 ? 12.512 8.190 22.165 1.00 88.31 361 ILE A CA 1
ATOM 2861 C C . ILE A 1 361 ? 12.476 7.638 20.741 1.00 88.31 361 ILE A C 1
ATOM 2863 O O . ILE A 1 361 ? 11.411 7.549 20.126 1.00 88.31 361 ILE A O 1
ATOM 2867 N N . ILE A 1 362 ? 13.640 7.244 20.222 1.00 88.62 362 ILE A N 1
ATOM 2868 C CA . ILE A 1 362 ? 13.743 6.502 18.964 1.00 88.62 362 ILE A CA 1
ATOM 2869 C C . ILE A 1 362 ? 13.680 5.014 19.294 1.00 88.62 362 ILE A C 1
ATOM 2871 O O . ILE A 1 362 ? 14.560 4.494 19.974 1.00 88.62 362 ILE A O 1
ATOM 2875 N N . SER A 1 363 ? 12.661 4.332 18.780 1.00 89.19 363 SER A N 1
ATOM 2876 C CA . SER A 1 363 ? 12.440 2.900 18.961 1.00 89.19 363 SER A CA 1
ATOM 2877 C C . SER A 1 363 ? 12.542 2.197 17.597 1.00 89.19 363 SER A C 1
ATOM 2879 O O . SER A 1 363 ? 11.572 2.136 16.833 1.00 89.19 363 SER A O 1
ATOM 2881 N N . PRO A 1 364 ? 13.753 1.776 17.187 1.00 87.31 364 PRO A N 1
ATOM 2882 C CA . PRO A 1 364 ? 13.951 1.065 15.931 1.00 87.31 364 PRO A CA 1
ATOM 2883 C C . PRO A 1 364 ? 13.611 -0.432 16.081 1.00 87.31 364 PRO A C 1
ATOM 2885 O O . PRO A 1 364 ? 13.786 -1.009 17.156 1.00 87.31 364 PRO A O 1
ATOM 2888 N N . PRO A 1 365 ? 13.182 -1.110 15.003 1.00 87.44 365 PRO A N 1
ATOM 2889 C CA . PRO A 1 365 ? 13.095 -2.567 14.989 1.00 87.44 365 PRO A CA 1
ATOM 2890 C C . PRO A 1 365 ? 14.487 -3.216 15.050 1.00 87.44 365 PRO A C 1
ATOM 2892 O O . PRO A 1 365 ? 15.478 -2.645 14.605 1.00 87.44 365 PRO A O 1
ATOM 2895 N N . SER A 1 366 ? 14.556 -4.459 15.532 1.00 81.38 366 SER A N 1
ATOM 2896 C CA . SER A 1 366 ? 15.816 -5.211 15.668 1.00 81.38 366 SER A CA 1
ATOM 2897 C C . SER A 1 366 ? 16.360 -5.791 14.355 1.00 81.38 366 SER A C 1
ATOM 2899 O O . SER A 1 366 ? 17.457 -6.348 14.334 1.00 81.38 366 SER A O 1
ATOM 2901 N N . GLN A 1 367 ? 15.602 -5.699 13.257 1.00 86.44 367 GLN A N 1
ATOM 2902 C CA . GLN A 1 367 ? 15.963 -6.264 11.954 1.00 86.44 367 GLN A CA 1
ATOM 2903 C C . GLN A 1 367 ? 15.720 -5.261 10.814 1.00 86.44 367 GLN A C 1
ATOM 2905 O O . GLN A 1 367 ? 14.836 -4.411 10.930 1.00 86.44 367 GLN A O 1
ATOM 2910 N N . PRO A 1 368 ? 16.455 -5.375 9.687 1.00 87.94 368 PRO A N 1
ATOM 2911 C CA . PRO A 1 368 ? 16.288 -4.503 8.527 1.00 87.94 368 PRO A CA 1
ATOM 2912 C C . PRO A 1 368 ? 14.867 -4.494 7.958 1.00 87.94 368 PRO A C 1
ATOM 2914 O O . PRO A 1 368 ? 14.326 -5.545 7.605 1.00 87.94 368 PRO A O 1
ATOM 2917 N N . THR A 1 369 ? 14.316 -3.294 7.780 1.00 90.81 369 THR A N 1
ATOM 2918 C CA . THR A 1 369 ? 12.968 -3.061 7.244 1.00 90.81 369 THR A CA 1
ATOM 2919 C C . THR A 1 369 ? 12.934 -2.725 5.759 1.00 90.81 369 THR A C 1
ATOM 2921 O O . THR A 1 369 ? 11.888 -2.822 5.126 1.00 90.81 369 THR A O 1
ATOM 2924 N N . PHE A 1 370 ? 14.086 -2.429 5.160 1.00 89.88 370 PHE A N 1
ATOM 2925 C CA . PHE A 1 370 ? 14.231 -2.162 3.735 1.00 89.88 370 PHE A CA 1
ATOM 2926 C C . PHE A 1 370 ? 15.209 -3.136 3.082 1.00 89.88 370 PHE A C 1
ATOM 2928 O O . PHE A 1 370 ? 16.338 -3.313 3.541 1.00 89.88 370 PHE A O 1
ATOM 2935 N N . GLN A 1 371 ? 14.795 -3.753 1.975 1.00 86.00 371 GLN A N 1
ATOM 2936 C CA . GLN A 1 371 ? 15.553 -4.770 1.256 1.00 86.00 371 GLN A CA 1
ATOM 2937 C C . GLN A 1 371 ? 15.333 -4.675 -0.261 1.00 86.00 371 GLN A C 1
ATOM 2939 O O . GLN A 1 371 ? 14.308 -5.098 -0.793 1.00 86.00 371 GLN A O 1
ATOM 2944 N N . ARG A 1 372 ? 16.353 -4.219 -1.000 1.00 80.81 372 ARG A N 1
ATOM 2945 C CA . ARG A 1 372 ? 16.310 -4.100 -2.468 1.00 80.81 372 ARG A CA 1
ATOM 2946 C C . ARG A 1 372 ? 17.519 -4.779 -3.126 1.00 80.81 372 ARG A C 1
ATOM 2948 O O . ARG A 1 372 ? 18.630 -4.617 -2.628 1.00 80.81 372 ARG A O 1
ATOM 2955 N N . PRO A 1 373 ? 17.358 -5.480 -4.268 1.00 72.00 373 PRO A N 1
ATOM 2956 C CA . PRO A 1 373 ? 18.493 -6.008 -5.026 1.00 72.00 373 PRO A CA 1
ATOM 2957 C C . PRO A 1 373 ? 19.534 -4.923 -5.346 1.00 72.00 373 PRO A C 1
ATOM 2959 O O . PRO A 1 373 ? 19.175 -3.830 -5.783 1.00 72.00 373 PRO A O 1
ATOM 2962 N N . GLY A 1 374 ? 20.814 -5.221 -5.114 1.00 75.12 374 GLY A N 1
ATOM 2963 C CA . GLY A 1 374 ? 21.917 -4.270 -5.313 1.00 75.12 374 GLY A CA 1
ATOM 2964 C C . GLY A 1 374 ? 22.069 -3.216 -4.209 1.00 75.12 374 GLY A C 1
ATOM 2965 O O . GLY A 1 374 ? 22.913 -2.332 -4.328 1.00 75.12 374 GLY A O 1
ATOM 2966 N N . ARG A 1 375 ? 21.275 -3.286 -3.132 1.00 80.06 375 ARG A N 1
ATOM 2967 C CA . ARG A 1 375 ? 21.455 -2.479 -1.920 1.00 80.06 375 ARG A CA 1
ATOM 2968 C C . ARG A 1 375 ? 21.542 -3.380 -0.699 1.00 80.06 375 ARG A C 1
ATOM 2970 O O . ARG A 1 375 ? 20.870 -4.406 -0.628 1.00 80.06 375 ARG A O 1
ATOM 2977 N N . GLN A 1 376 ? 22.353 -2.968 0.267 1.00 80.69 376 GLN A N 1
ATOM 2978 C CA . GLN A 1 376 ? 22.405 -3.650 1.551 1.00 80.69 376 GLN A CA 1
ATOM 2979 C C . GLN A 1 376 ? 21.094 -3.433 2.325 1.00 80.69 376 GLN A C 1
ATOM 2981 O O . GLN A 1 376 ? 20.546 -2.324 2.260 1.00 80.69 376 GLN A O 1
ATOM 2986 N N . PRO A 1 377 ? 20.579 -4.467 3.018 1.00 87.00 377 PRO A N 1
ATOM 2987 C CA . PRO A 1 377 ? 19.443 -4.331 3.921 1.00 87.00 377 PRO A CA 1
ATOM 2988 C C . PRO A 1 377 ? 19.693 -3.265 4.989 1.00 87.00 377 PRO A C 1
ATOM 2990 O O . PRO A 1 377 ? 20.789 -3.199 5.543 1.00 87.00 377 PRO A O 1
ATOM 2993 N N . ASP A 1 378 ? 18.684 -2.452 5.291 1.00 89.12 378 ASP A N 1
ATOM 2994 C CA . ASP A 1 378 ? 18.805 -1.386 6.292 1.00 89.12 378 ASP A CA 1
ATOM 2995 C C . ASP A 1 378 ? 17.491 -1.144 7.047 1.00 89.12 378 ASP A C 1
ATOM 2997 O O . ASP A 1 378 ? 16.439 -1.641 6.641 1.00 89.12 378 ASP A O 1
ATOM 3001 N N . ILE A 1 379 ? 17.553 -0.370 8.130 1.00 89.44 379 ILE A N 1
ATOM 3002 C CA . ILE A 1 379 ? 16.385 0.038 8.923 1.00 89.44 379 ILE A CA 1
ATOM 3003 C C . ILE A 1 379 ? 15.957 1.436 8.465 1.00 89.44 379 ILE A C 1
ATOM 3005 O O . ILE A 1 379 ? 16.723 2.389 8.583 1.00 89.44 379 ILE A O 1
ATOM 3009 N N . LEU A 1 380 ? 14.754 1.552 7.898 1.00 91.62 380 LEU A N 1
ATOM 3010 C CA . LEU A 1 380 ? 14.182 2.827 7.430 1.00 91.62 380 LEU A CA 1
ATOM 3011 C C . LEU A 1 380 ? 12.842 3.152 8.096 1.00 91.62 380 LEU A C 1
ATOM 3013 O O . LEU A 1 380 ? 12.557 4.316 8.387 1.00 91.62 380 LEU A O 1
ATOM 3017 N N . ASP A 1 381 ? 12.049 2.115 8.356 1.00 93.50 381 ASP A N 1
ATOM 3018 C CA . ASP A 1 381 ? 10.812 2.191 9.125 1.00 93.50 381 ASP A CA 1
ATOM 3019 C C . ASP A 1 381 ? 11.135 2.255 10.625 1.00 93.50 381 ASP A C 1
ATOM 3021 O O . ASP A 1 381 ? 11.550 1.259 11.223 1.00 93.50 381 ASP A O 1
ATOM 3025 N N . ILE A 1 382 ? 10.991 3.445 11.212 1.00 91.19 382 ILE A N 1
ATOM 3026 C CA . ILE A 1 382 ? 11.390 3.768 12.591 1.00 91.19 382 ILE A CA 1
ATOM 3027 C C . ILE A 1 382 ? 10.160 4.233 13.371 1.00 91.19 382 ILE A C 1
ATOM 3029 O O . ILE A 1 382 ? 9.294 4.925 12.827 1.00 91.19 382 ILE A O 1
ATOM 3033 N N . VAL A 1 383 ? 10.093 3.873 14.655 1.00 94.25 383 VAL A N 1
ATOM 3034 C CA . VAL A 1 383 ? 9.066 4.369 15.572 1.00 94.25 383 VAL A CA 1
ATOM 3035 C C . VAL A 1 383 ? 9.646 5.456 16.471 1.00 94.25 383 VAL A C 1
ATOM 3037 O O . VAL A 1 383 ? 10.757 5.333 16.980 1.00 94.25 383 VAL A O 1
ATOM 3040 N N . LEU A 1 384 ? 8.894 6.539 16.648 1.00 93.44 384 LEU A N 1
ATOM 3041 C CA . LEU A 1 384 ? 9.211 7.637 17.555 1.00 93.44 384 LEU A CA 1
ATOM 3042 C C . LEU A 1 384 ? 8.127 7.727 18.630 1.00 93.44 384 LEU A C 1
ATOM 3044 O O . LEU A 1 384 ? 6.938 7.698 18.307 1.00 93.44 384 LEU A O 1
ATOM 3048 N N . ILE A 1 385 ? 8.533 7.851 19.891 1.00 90.94 385 ILE A N 1
ATOM 3049 C CA . ILE A 1 385 ? 7.634 7.859 21.051 1.00 90.94 385 ILE A CA 1
ATOM 3050 C C . ILE A 1 385 ? 7.926 9.099 21.892 1.00 90.94 385 ILE A C 1
ATOM 3052 O O . ILE A 1 385 ? 9.081 9.429 22.136 1.00 90.94 385 ILE A O 1
ATOM 3056 N N . SER A 1 386 ? 6.892 9.793 22.353 1.00 90.00 386 SER A N 1
ATOM 3057 C CA . SER A 1 386 ? 7.036 10.901 23.301 1.00 90.00 386 SER A CA 1
ATOM 3058 C C . SER A 1 386 ? 5.895 10.886 24.306 1.00 90.00 386 SER A C 1
ATOM 3060 O O . SER A 1 386 ? 4.774 10.498 23.965 1.00 90.00 386 SER A O 1
ATOM 3062 N N . ASN A 1 387 ? 6.189 11.314 25.535 1.00 84.88 387 ASN A N 1
ATOM 3063 C CA . ASN A 1 387 ? 5.236 11.437 26.641 1.00 84.88 387 ASN A CA 1
ATOM 3064 C C . ASN A 1 387 ? 4.396 10.176 26.877 1.00 84.88 387 ASN A C 1
ATOM 3066 O O . ASN A 1 387 ? 3.228 10.244 27.250 1.00 84.88 387 ASN A O 1
ATOM 3070 N N . LEU A 1 388 ? 5.000 9.013 26.641 1.00 81.88 388 LEU A N 1
ATOM 3071 C CA . LEU A 1 388 ? 4.392 7.715 26.866 1.00 81.88 388 LEU A CA 1
ATOM 3072 C C . LEU A 1 388 ? 5.455 6.811 27.508 1.00 81.88 388 LEU A C 1
ATOM 3074 O O . LEU A 1 388 ? 6.413 6.453 26.824 1.00 81.88 388 LEU A O 1
ATOM 3078 N N . PRO A 1 389 ? 5.334 6.469 28.803 1.00 71.19 389 PRO A N 1
ATOM 3079 C CA . PRO A 1 389 ? 6.323 5.661 29.517 1.00 71.19 389 PRO A CA 1
ATOM 3080 C C . PRO A 1 389 ? 6.124 4.172 29.197 1.00 71.19 389 PRO A C 1
ATOM 3082 O O . PRO A 1 389 ? 5.778 3.378 30.069 1.00 71.19 389 PRO A O 1
ATOM 3085 N N . ILE A 1 390 ? 6.230 3.808 27.918 1.00 72.75 390 ILE A N 1
ATOM 3086 C CA . ILE A 1 390 ? 5.989 2.447 27.436 1.00 72.75 390 ILE A CA 1
ATOM 3087 C C . ILE A 1 390 ? 7.036 2.080 26.392 1.00 72.75 390 ILE A C 1
ATOM 3089 O O . ILE A 1 390 ? 7.283 2.842 25.456 1.00 72.75 390 ILE A O 1
ATOM 3093 N N . ASP A 1 391 ? 7.560 0.864 26.514 1.00 71.44 391 ASP A N 1
ATOM 3094 C CA . ASP A 1 391 ? 8.380 0.237 25.487 1.00 71.44 391 ASP A CA 1
ATOM 3095 C C . ASP A 1 391 ? 7.504 -0.509 24.478 1.00 71.44 391 ASP A C 1
ATOM 3097 O O . ASP A 1 391 ? 6.605 -1.281 24.829 1.00 71.44 391 ASP A O 1
ATOM 3101 N N . LEU A 1 392 ? 7.776 -0.287 23.194 1.00 82.75 392 LEU A N 1
ATOM 3102 C CA . LEU A 1 392 ? 7.130 -1.014 22.111 1.00 82.75 392 LEU A CA 1
ATOM 3103 C C . LEU A 1 392 ? 7.965 -2.230 21.725 1.00 82.75 392 LEU A C 1
ATOM 3105 O O . LEU A 1 392 ? 9.166 -2.135 21.488 1.00 82.75 392 LEU A O 1
ATOM 3109 N N . HIS A 1 393 ? 7.307 -3.380 21.585 1.00 84.88 393 HIS A N 1
ATOM 3110 C CA . HIS A 1 393 ? 7.943 -4.561 21.010 1.00 84.88 393 HIS A CA 1
ATOM 3111 C C . HIS A 1 393 ? 7.727 -4.592 19.494 1.00 84.88 393 HIS A C 1
ATOM 3113 O O . HIS A 1 393 ? 6.581 -4.630 19.031 1.00 84.88 393 HIS A O 1
ATOM 3119 N N . HIS A 1 394 ? 8.817 -4.637 18.724 1.00 87.12 394 HIS A N 1
ATOM 3120 C CA . HIS A 1 394 ? 8.789 -4.639 17.260 1.00 87.12 394 HIS A CA 1
ATOM 3121 C C . HIS A 1 394 ? 9.090 -6.023 16.676 1.00 87.12 394 HIS A C 1
ATOM 3123 O O . HIS A 1 394 ? 10.156 -6.590 16.905 1.00 87.12 394 HIS A O 1
ATOM 3129 N N . LEU A 1 395 ? 8.175 -6.540 15.856 1.00 85.69 395 LEU A N 1
ATOM 3130 C CA . LEU A 1 395 ? 8.347 -7.774 15.091 1.00 85.69 395 LEU A CA 1
ATOM 3131 C C . LEU A 1 395 ? 8.360 -7.464 13.591 1.00 85.69 395 LEU A C 1
ATOM 3133 O O . LEU A 1 395 ? 7.361 -7.001 13.042 1.00 85.69 395 LEU A O 1
ATOM 3137 N N . VAL A 1 396 ? 9.479 -7.748 12.925 1.00 84.75 396 VAL A N 1
ATOM 3138 C CA . VAL A 1 396 ? 9.618 -7.605 11.467 1.00 84.75 396 VAL A CA 1
ATOM 3139 C C . VAL A 1 396 ? 9.088 -8.857 10.769 1.00 84.75 396 VAL A C 1
ATOM 3141 O O . VAL A 1 396 ? 9.425 -9.979 11.152 1.00 84.75 396 VAL A O 1
ATOM 3144 N N . LEU A 1 397 ? 8.249 -8.670 9.749 1.00 79.50 397 LEU A N 1
ATOM 3145 C CA . LEU A 1 397 ? 7.576 -9.750 9.032 1.00 79.50 397 LEU A CA 1
ATOM 3146 C C . LEU A 1 397 ? 8.052 -9.866 7.585 1.00 79.50 397 LEU A C 1
ATOM 3148 O O . LEU A 1 397 ? 8.035 -8.899 6.833 1.00 79.50 397 LEU A O 1
ATOM 3152 N N . ASP A 1 398 ? 8.346 -11.085 7.138 1.00 75.81 398 ASP A N 1
ATOM 3153 C CA . ASP A 1 398 ? 8.681 -11.386 5.738 1.00 75.81 398 ASP A CA 1
ATOM 3154 C C . ASP A 1 398 ? 7.422 -11.524 4.852 1.00 75.81 398 ASP A C 1
ATOM 3156 O O . ASP A 1 398 ? 7.268 -12.475 4.077 1.00 75.81 398 ASP A O 1
ATOM 3160 N N . GLU A 1 399 ? 6.498 -10.572 4.977 1.00 70.94 399 GLU A N 1
ATOM 3161 C CA . GLU A 1 399 ? 5.214 -10.526 4.269 1.00 70.94 399 GLU A CA 1
ATOM 3162 C C . GLU A 1 399 ? 5.156 -9.364 3.257 1.00 70.94 399 GLU A C 1
ATOM 3164 O O . GLU A 1 399 ? 5.994 -8.470 3.286 1.00 70.94 399 GLU A O 1
ATOM 3169 N N . LEU A 1 400 ? 4.151 -9.381 2.362 1.00 74.50 400 LEU A N 1
ATOM 3170 C CA . LEU A 1 400 ? 3.868 -8.386 1.296 1.00 74.50 400 LEU A CA 1
ATOM 3171 C C . LEU A 1 400 ? 4.954 -8.202 0.225 1.00 74.50 400 LEU A C 1
ATOM 3173 O O . LEU A 1 400 ? 6.129 -8.142 0.521 1.00 74.50 400 LEU A O 1
ATOM 3177 N N . ASP A 1 401 ? 4.620 -8.021 -1.049 1.00 66.19 401 ASP A N 1
ATOM 3178 C CA . ASP A 1 401 ? 5.617 -8.059 -2.143 1.00 66.19 401 ASP A CA 1
ATOM 3179 C C . ASP A 1 401 ? 6.392 -6.729 -2.385 1.00 66.19 401 ASP A C 1
ATOM 3181 O O . ASP A 1 401 ? 6.807 -6.450 -3.509 1.00 66.19 401 ASP A O 1
ATOM 3185 N N . SER A 1 402 ? 6.594 -5.911 -1.341 1.00 79.88 402 SER A N 1
ATOM 3186 C CA . SER A 1 402 ? 7.334 -4.632 -1.385 1.00 79.88 402 SER A CA 1
ATOM 3187 C C . SER A 1 402 ? 8.836 -4.797 -1.090 1.00 79.88 402 SER A C 1
ATOM 3189 O O . SER A 1 402 ? 9.267 -5.822 -0.557 1.00 79.88 402 SER A O 1
ATOM 3191 N N . ASP A 1 403 ? 9.640 -3.784 -1.435 1.00 82.19 403 ASP A N 1
ATOM 3192 C CA . ASP A 1 403 ? 11.034 -3.661 -0.985 1.00 82.19 403 ASP A CA 1
ATOM 3193 C C . ASP A 1 403 ? 11.152 -3.195 0.473 1.00 82.19 403 ASP A C 1
ATOM 3195 O O . ASP A 1 403 ? 12.218 -3.337 1.067 1.00 82.19 403 ASP A O 1
ATOM 3199 N N . HIS A 1 404 ? 10.060 -2.724 1.071 1.00 88.94 404 HIS A N 1
ATOM 3200 C CA . HIS A 1 404 ? 9.910 -2.628 2.522 1.00 88.94 404 HIS A CA 1
ATOM 3201 C C . HIS A 1 404 ? 9.250 -3.892 3.085 1.00 88.94 404 HIS A C 1
ATOM 3203 O O . HIS A 1 404 ? 8.375 -4.482 2.444 1.00 88.94 404 HIS A O 1
ATOM 3209 N N . VAL A 1 405 ? 9.647 -4.294 4.290 1.00 85.75 405 VAL A N 1
ATOM 3210 C CA . VAL A 1 405 ? 9.020 -5.384 5.044 1.00 85.75 405 VAL A CA 1
ATOM 3211 C C . VAL A 1 405 ? 8.169 -4.817 6.190 1.00 85.75 405 VAL A C 1
ATOM 3213 O O . VAL A 1 405 ? 8.610 -3.893 6.874 1.00 85.75 405 VAL A O 1
ATOM 3216 N N . PRO A 1 406 ? 6.943 -5.326 6.411 1.00 89.50 406 PRO A N 1
ATOM 3217 C CA . PRO A 1 406 ? 6.078 -4.842 7.483 1.00 89.50 406 PRO A CA 1
ATOM 3218 C C . PRO A 1 406 ? 6.682 -5.010 8.878 1.00 89.50 406 PRO A C 1
ATOM 3220 O O . PRO A 1 406 ? 7.363 -5.996 9.163 1.00 89.50 406 PRO A O 1
ATOM 3223 N N . VAL A 1 407 ? 6.338 -4.082 9.773 1.00 89.81 407 VAL A N 1
ATOM 3224 C CA . VAL A 1 407 ? 6.689 -4.134 11.196 1.00 89.81 407 VAL A CA 1
ATOM 3225 C C . VAL A 1 407 ? 5.415 -4.118 12.030 1.00 89.81 407 VAL A C 1
ATOM 3227 O O . VAL A 1 407 ? 4.576 -3.231 11.875 1.00 89.81 407 VAL A O 1
ATOM 3230 N N . ILE A 1 408 ? 5.275 -5.087 12.933 1.00 89.19 408 ILE A N 1
ATOM 3231 C CA . ILE A 1 408 ? 4.258 -5.069 13.984 1.00 89.19 408 ILE A CA 1
ATOM 3232 C C . ILE A 1 408 ? 4.875 -4.451 15.232 1.00 89.19 408 ILE A C 1
ATOM 3234 O O . ILE A 1 408 ? 5.792 -5.023 15.814 1.00 89.19 408 ILE A O 1
ATOM 3238 N N . SER A 1 409 ? 4.330 -3.319 15.668 1.00 89.50 409 SER A N 1
ATOM 3239 C CA . SER A 1 409 ? 4.666 -2.687 16.947 1.00 89.50 409 SER A CA 1
ATOM 3240 C C . SER A 1 409 ? 3.561 -2.984 17.955 1.00 89.50 409 SER A C 1
ATOM 3242 O O . SER A 1 409 ? 2.411 -2.606 17.735 1.00 89.50 409 SER A O 1
ATOM 3244 N N . THR A 1 410 ? 3.895 -3.679 19.041 1.00 87.44 410 THR A N 1
ATOM 3245 C CA . THR A 1 410 ? 2.932 -4.075 20.077 1.00 87.44 410 THR A CA 1
ATOM 3246 C C . THR A 1 410 ? 3.077 -3.179 21.296 1.00 87.44 410 THR A C 1
ATOM 3248 O O . THR A 1 410 ? 4.157 -3.098 21.878 1.00 87.44 410 THR A O 1
ATOM 3251 N N . LEU A 1 411 ? 1.977 -2.526 21.671 1.00 81.38 411 LEU A N 1
ATOM 3252 C CA . LEU A 1 411 ? 1.850 -1.756 22.903 1.00 81.38 411 LEU A CA 1
ATOM 3253 C C . LEU A 1 411 ? 1.323 -2.686 24.002 1.00 81.38 411 LEU A C 1
ATOM 3255 O O . LEU A 1 411 ? 0.136 -3.013 24.009 1.00 81.38 411 LEU A O 1
ATOM 3259 N N . TYR A 1 412 ? 2.197 -3.131 24.907 1.00 67.88 412 TYR A N 1
ATOM 3260 C CA . TYR A 1 412 ? 1.777 -3.833 26.118 1.00 67.88 412 TYR A CA 1
ATOM 3261 C C . TYR A 1 412 ? 1.507 -2.796 27.203 1.00 67.88 412 TYR A C 1
ATOM 3263 O O . TYR A 1 412 ? 2.423 -2.299 27.851 1.00 67.88 412 TYR A O 1
ATOM 3271 N N . GLU A 1 413 ? 0.241 -2.457 27.417 1.00 54.69 413 GLU A N 1
ATOM 3272 C CA . GLU A 1 413 ? -0.135 -1.871 28.698 1.00 54.69 413 GLU A CA 1
ATOM 3273 C C . GLU A 1 413 ? 0.048 -2.989 29.730 1.00 54.69 413 GLU A C 1
ATOM 3275 O O . GLU A 1 413 ? -0.518 -4.068 29.550 1.00 54.69 413 GLU A O 1
ATOM 3280 N N . GLN A 1 414 ? 0.881 -2.799 30.761 1.00 42.16 414 GLN A N 1
ATOM 3281 C CA . GLN A 1 414 ? 0.918 -3.738 31.884 1.00 42.16 414 GLN A CA 1
ATOM 3282 C C . GLN A 1 414 ? -0.504 -3.821 32.446 1.00 42.16 414 GLN A C 1
ATOM 3284 O O . GLN A 1 414 ? -0.978 -2.933 33.162 1.00 42.16 414 GLN A O 1
ATOM 3289 N N . THR A 1 415 ? -1.226 -4.866 32.057 1.00 33.31 415 THR A N 1
ATOM 3290 C CA . THR A 1 415 ? -2.586 -5.099 32.503 1.00 33.31 415 THR A CA 1
ATOM 3291 C C . THR A 1 415 ? -2.512 -5.451 33.979 1.00 33.31 415 THR A C 1
ATOM 3293 O O . THR A 1 415 ? -2.261 -6.601 34.334 1.00 33.31 415 THR A O 1
ATOM 3296 N N . LYS A 1 416 ? -2.804 -4.488 34.860 1.00 34.91 416 LYS A N 1
ATOM 3297 C CA . LYS A 1 416 ? -3.579 -4.850 36.049 1.00 34.91 416 LYS A CA 1
ATOM 3298 C C . LYS A 1 416 ? -4.852 -5.478 35.494 1.00 34.91 416 LYS A C 1
ATOM 3300 O O . LYS A 1 416 ? -5.556 -4.812 34.741 1.00 34.91 416 LYS A O 1
ATOM 3305 N N . SER A 1 417 ? -5.021 -6.775 35.745 1.00 33.66 417 SER A N 1
ATOM 3306 C CA . SER A 1 417 ? -6.137 -7.610 35.298 1.00 33.66 417 SER A CA 1
ATOM 3307 C C . SER A 1 417 ? -7.415 -6.785 35.135 1.00 33.66 417 SER A C 1
ATOM 3309 O O . SER A 1 417 ? -8.007 -6.345 36.120 1.00 33.66 417 SER A O 1
ATOM 3311 N N . ASN A 1 418 ? -7.830 -6.546 33.889 1.00 33.66 418 ASN A N 1
ATOM 3312 C CA . ASN A 1 418 ? -9.179 -6.076 33.629 1.00 33.66 418 ASN A CA 1
ATOM 3313 C C . ASN A 1 418 ? -10.096 -7.240 33.995 1.00 33.66 418 ASN A C 1
ATOM 3315 O O . ASN A 1 418 ? -10.330 -8.140 33.184 1.00 33.66 418 ASN A O 1
ATOM 3319 N N . HIS A 1 419 ? -10.599 -7.243 35.230 1.00 37.09 419 HIS A N 1
ATOM 3320 C CA . HIS A 1 419 ? -11.768 -8.034 35.564 1.00 37.09 419 HIS A CA 1
ATOM 3321 C C . HIS A 1 419 ? -12.834 -7.673 34.529 1.00 37.09 419 HIS A C 1
ATOM 3323 O O . HIS A 1 419 ? -13.234 -6.513 34.414 1.00 37.09 419 HIS A O 1
ATOM 3329 N N . LYS A 1 420 ? -13.254 -8.652 33.716 1.00 35.81 420 LYS A N 1
ATOM 3330 C CA . LYS A 1 420 ? -14.462 -8.498 32.903 1.00 35.81 420 LYS A CA 1
ATOM 3331 C C . LYS A 1 420 ? -15.536 -7.967 33.842 1.00 35.81 420 LYS A C 1
ATOM 3333 O O . LYS A 1 420 ? -15.804 -8.613 34.853 1.00 35.81 420 LYS A O 1
ATOM 3338 N N . ILE A 1 421 ? -16.147 -6.834 33.500 1.00 36.03 421 ILE A N 1
ATOM 3339 C CA . ILE A 1 421 ? -1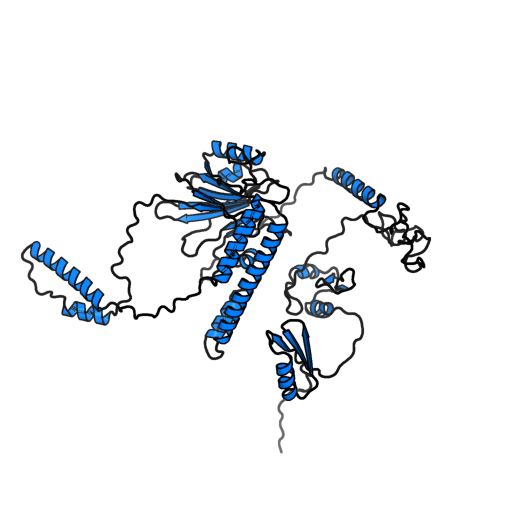7.395 -6.418 34.139 1.00 36.03 421 ILE A CA 1
ATOM 3340 C C . ILE A 1 421 ? -18.328 -7.622 34.013 1.00 36.03 421 ILE A C 1
ATOM 3342 O O . ILE A 1 421 ? -18.675 -8.024 32.896 1.00 36.03 421 ILE A O 1
ATOM 3346 N N . GLN A 1 422 ? -18.635 -8.264 35.141 1.00 36.81 422 GLN A N 1
ATOM 3347 C CA . GLN A 1 422 ? -19.548 -9.393 35.172 1.00 36.81 422 GLN A CA 1
ATOM 3348 C C . GLN A 1 422 ? -20.911 -8.852 34.748 1.00 36.81 422 GLN A C 1
ATOM 3350 O O . GLN A 1 422 ? -21.565 -8.119 35.484 1.00 36.81 422 GLN A O 1
ATOM 3355 N N . LYS A 1 423 ? -21.319 -9.145 33.513 1.00 42.47 423 LYS A N 1
ATOM 3356 C CA . LYS A 1 423 ? -22.697 -8.907 33.093 1.00 42.47 423 LYS A CA 1
ATOM 3357 C C . LYS A 1 423 ? -23.569 -9.917 33.830 1.00 42.47 423 LYS A C 1
ATOM 3359 O O . LYS A 1 423 ? -23.241 -11.101 33.828 1.00 42.47 423 LYS A O 1
ATOM 3364 N N . LEU A 1 424 ? -24.673 -9.455 34.417 1.00 47.41 424 LEU A N 1
ATOM 3365 C CA . LEU A 1 424 ? -25.604 -10.307 35.167 1.00 47.41 424 LEU A CA 1
ATOM 3366 C C . LEU A 1 424 ? -26.207 -11.429 34.291 1.00 47.41 424 LEU A C 1
ATOM 3368 O O . LEU A 1 424 ? -26.621 -12.464 34.800 1.00 47.41 424 LEU A O 1
ATOM 3372 N N . PHE A 1 425 ? -26.224 -11.253 32.965 1.00 58.19 425 PHE A N 1
ATOM 3373 C CA . PHE A 1 425 ? -26.686 -12.255 32.005 1.00 58.19 425 PHE A CA 1
ATOM 3374 C C . PHE A 1 425 ? -25.961 -12.143 30.654 1.00 58.19 425 PHE A C 1
ATOM 3376 O O . PHE A 1 425 ? -25.549 -11.062 30.227 1.00 58.19 425 PHE A O 1
ATOM 3383 N N . ASN A 1 426 ? -25.833 -13.284 29.965 1.00 51.12 426 ASN A N 1
ATOM 3384 C CA . ASN A 1 426 ? -25.152 -13.427 28.668 1.00 51.12 426 ASN A CA 1
ATOM 3385 C C . ASN A 1 426 ? -26.082 -13.914 27.531 1.00 51.12 426 ASN A C 1
ATOM 3387 O O . ASN A 1 426 ? -25.595 -14.216 26.442 1.00 51.12 426 ASN A O 1
ATOM 3391 N N . ALA A 1 427 ? -27.396 -14.006 27.766 1.00 58.28 427 ALA A N 1
ATOM 3392 C CA . ALA A 1 427 ? -28.380 -14.530 26.814 1.00 58.28 427 ALA A CA 1
ATOM 3393 C C . ALA A 1 427 ? -29.683 -13.700 26.821 1.00 58.28 427 ALA A C 1
ATOM 3395 O O . ALA A 1 427 ? -29.969 -13.053 27.832 1.00 58.28 427 ALA A O 1
ATOM 3396 N N . PRO A 1 428 ? -30.470 -13.702 25.723 1.00 64.12 428 PRO A N 1
ATOM 3397 C CA . PRO A 1 428 ? -31.806 -13.110 25.705 1.00 64.12 428 PRO A CA 1
ATOM 3398 C C . PRO A 1 428 ? -32.733 -13.801 26.718 1.00 64.12 428 PRO A C 1
ATOM 3400 O O . PRO A 1 428 ? -32.656 -15.018 26.906 1.00 64.12 428 PRO A O 1
ATOM 3403 N N . ILE A 1 429 ? -33.606 -13.016 27.348 1.00 77.38 429 ILE A N 1
ATOM 3404 C CA . ILE A 1 429 ? -34.539 -13.452 28.396 1.00 77.38 429 ILE A CA 1
ATOM 3405 C C . ILE A 1 429 ? -35.961 -13.458 27.825 1.00 77.38 429 ILE A C 1
ATOM 3407 O O . ILE A 1 429 ? -36.349 -12.519 27.129 1.00 77.38 429 ILE A O 1
ATOM 3411 N N . ILE A 1 430 ? -36.740 -14.498 28.133 1.00 81.06 430 ILE A N 1
ATOM 3412 C CA . ILE A 1 430 ? -38.191 -14.518 27.907 1.00 81.06 430 ILE A CA 1
ATOM 3413 C C . ILE A 1 430 ? -38.846 -13.790 29.084 1.00 81.06 430 ILE A C 1
ATOM 3415 O O . ILE A 1 430 ? -38.933 -14.329 30.185 1.00 81.06 430 ILE A O 1
ATOM 3419 N N . TRP A 1 431 ? -39.270 -12.544 28.869 1.00 76.06 431 TRP A N 1
ATOM 3420 C CA . TRP A 1 431 ? -39.762 -11.672 29.943 1.00 76.06 431 TRP A CA 1
ATOM 3421 C C . TRP A 1 431 ? -41.004 -12.200 30.667 1.00 76.06 431 TRP A C 1
ATOM 3423 O O . TRP A 1 431 ? -41.139 -11.965 31.863 1.00 76.06 431 TRP A O 1
ATOM 3433 N N . GLU A 1 432 ? -41.881 -12.922 29.971 1.00 82.50 432 GLU A N 1
ATOM 3434 C CA . GLU A 1 432 ? -43.074 -13.546 30.560 1.00 82.50 432 GLU A CA 1
ATOM 3435 C C . GLU A 1 432 ? -42.683 -14.660 31.537 1.00 82.50 432 GLU A C 1
ATOM 3437 O O . GLU A 1 432 ? -43.044 -14.600 32.706 1.00 82.50 432 GLU A O 1
ATOM 3442 N N . ALA A 1 433 ? -41.818 -15.587 31.113 1.00 78.75 433 ALA A N 1
ATOM 3443 C CA . ALA A 1 433 ? -41.303 -16.656 31.971 1.00 78.75 433 ALA A CA 1
ATOM 3444 C C . ALA A 1 433 ? -40.476 -16.124 33.155 1.00 78.75 433 ALA A C 1
ATOM 3446 O O . ALA A 1 433 ? -40.482 -16.719 34.233 1.00 78.75 433 ALA A O 1
ATOM 3447 N N . PHE A 1 434 ? -39.754 -15.013 32.969 1.00 84.31 434 PHE A N 1
ATOM 3448 C CA . PHE A 1 434 ? -39.063 -14.329 34.065 1.00 84.31 434 PHE A CA 1
ATOM 3449 C C . PHE A 1 434 ? -40.063 -13.787 35.082 1.00 84.31 434 PHE A C 1
ATOM 3451 O O . PHE A 1 434 ? -39.885 -14.015 36.274 1.00 84.31 434 PHE A O 1
ATOM 3458 N N . ARG A 1 435 ? -41.109 -13.102 34.609 1.00 84.00 435 ARG A N 1
ATOM 3459 C CA . ARG A 1 435 ? -42.146 -12.509 35.454 1.00 84.00 435 ARG A CA 1
ATOM 3460 C C . ARG A 1 435 ? -42.911 -13.575 36.232 1.00 84.00 435 ARG A C 1
ATOM 3462 O O . ARG A 1 435 ? -42.986 -13.475 37.444 1.00 84.00 435 ARG A O 1
ATOM 3469 N N . GLU A 1 436 ? -43.358 -14.639 35.570 1.00 83.56 436 GLU A N 1
ATOM 3470 C CA . GLU A 1 436 ? -44.052 -15.756 36.223 1.00 83.56 436 GLU A CA 1
ATOM 3471 C C . GLU A 1 436 ? -43.190 -16.438 37.294 1.00 83.56 436 GLU A C 1
ATOM 3473 O O . GLU A 1 436 ? -43.678 -16.748 38.379 1.00 83.56 436 GLU A O 1
ATOM 3478 N N . ASN A 1 437 ? -41.898 -16.661 37.021 1.00 82.44 437 ASN A N 1
ATOM 3479 C CA . ASN A 1 437 ? -40.994 -17.246 38.015 1.00 82.44 437 ASN A CA 1
ATOM 3480 C C . ASN A 1 437 ? -40.697 -16.289 39.165 1.00 82.44 437 ASN A C 1
ATOM 3482 O O . ASN A 1 437 ? -40.584 -16.739 40.304 1.00 82.44 437 ASN A O 1
ATOM 3486 N N . LEU A 1 438 ? -40.568 -14.994 38.882 1.00 86.88 438 LEU A N 1
ATOM 3487 C CA . LEU A 1 438 ? -40.349 -13.996 39.914 1.00 86.88 438 LEU A CA 1
ATOM 3488 C C . LEU A 1 438 ? -41.578 -13.919 40.824 1.00 86.88 438 LEU A C 1
ATOM 3490 O O . LEU A 1 438 ? -41.439 -14.106 42.024 1.00 86.88 438 LEU A O 1
ATOM 3494 N N . ASP A 1 439 ? -42.773 -13.765 40.258 1.00 84.50 439 ASP A N 1
ATOM 3495 C CA . ASP A 1 439 ? -44.027 -13.644 41.009 1.00 84.50 439 ASP A CA 1
ATOM 3496 C C . ASP A 1 439 ? -44.340 -14.908 41.823 1.00 84.50 439 ASP A C 1
ATOM 3498 O O . ASP A 1 439 ? -44.844 -14.825 42.940 1.00 84.50 439 ASP A O 1
ATOM 3502 N N . LYS A 1 440 ? -43.987 -16.092 41.305 1.00 83.25 440 LYS A N 1
ATOM 3503 C CA . LYS A 1 440 ? -44.189 -17.367 42.007 1.00 83.25 440 LYS A CA 1
ATOM 3504 C C . LYS A 1 440 ? -43.243 -17.571 43.193 1.00 83.25 440 LYS A C 1
ATOM 3506 O O . LYS A 1 440 ? -43.619 -18.228 44.161 1.00 83.25 440 LYS A O 1
ATOM 3511 N N . ASN A 1 441 ? -42.008 -17.079 43.098 1.00 81.12 441 ASN A N 1
ATOM 3512 C CA . ASN A 1 441 ? -40.945 -17.385 44.062 1.00 81.12 441 ASN A CA 1
ATOM 3513 C C . ASN A 1 441 ? -40.598 -16.205 44.983 1.00 81.12 441 ASN A C 1
ATOM 3515 O O . ASN A 1 441 ? -39.883 -16.393 45.969 1.00 81.12 441 ASN A O 1
ATOM 3519 N N . LEU A 1 442 ? -41.079 -14.997 44.679 1.00 83.12 442 LEU A N 1
ATOM 3520 C CA . LEU A 1 442 ? -40.880 -13.812 45.504 1.00 83.12 442 LEU A CA 1
ATOM 3521 C C . LEU A 1 442 ? -41.907 -13.805 46.638 1.00 83.12 442 LEU A C 1
ATOM 3523 O O . LEU A 1 442 ? -43.057 -13.408 46.463 1.00 83.12 442 LEU A O 1
ATOM 3527 N N . ASN A 1 443 ? -41.489 -14.251 47.819 1.00 71.31 443 ASN A N 1
ATOM 3528 C CA . ASN A 1 443 ? -42.386 -14.372 48.960 1.00 71.31 443 ASN A CA 1
ATOM 3529 C C . ASN A 1 443 ? -42.252 -13.145 49.879 1.00 71.31 443 ASN A C 1
ATOM 3531 O O . ASN A 1 443 ? -41.379 -13.092 50.745 1.00 71.31 443 ASN A O 1
ATOM 3535 N N . ASN A 1 444 ? -43.117 -12.143 49.693 1.00 61.66 444 ASN A N 1
ATOM 3536 C CA . ASN A 1 444 ? -43.033 -10.848 50.393 1.00 61.66 444 ASN A CA 1
ATOM 3537 C C . ASN A 1 444 ? -43.707 -10.813 51.781 1.00 61.66 444 ASN A C 1
ATOM 3539 O O . ASN A 1 444 ? -43.881 -9.745 52.366 1.00 61.66 444 ASN A O 1
ATOM 3543 N N . HIS A 1 445 ? -44.079 -11.959 52.350 1.00 58.81 445 HIS A N 1
ATOM 3544 C CA . HIS A 1 445 ? -44.854 -12.021 53.596 1.00 58.81 445 HIS A CA 1
ATOM 3545 C C . HIS A 1 445 ? -44.001 -12.161 54.869 1.00 58.81 445 HIS A C 1
ATOM 3547 O O . HIS A 1 445 ? -44.320 -12.971 55.738 1.00 58.81 445 HIS A O 1
ATOM 3553 N N . LYS A 1 446 ? -42.924 -11.376 55.022 1.00 64.38 446 LYS A N 1
ATOM 3554 C CA . LYS A 1 446 ? -42.133 -11.359 56.268 1.00 64.38 446 LYS A CA 1
ATOM 3555 C C . LYS A 1 446 ? -42.193 -10.003 56.970 1.00 64.38 446 LYS A C 1
ATOM 3557 O O . LYS A 1 446 ? -41.874 -8.971 56.391 1.00 64.38 446 LYS A O 1
ATOM 3562 N N . ARG A 1 447 ? -42.580 -10.020 58.250 1.00 66.25 447 ARG A N 1
ATOM 3563 C CA . ARG A 1 447 ? -42.365 -8.904 59.183 1.00 66.25 447 ARG A CA 1
ATOM 3564 C C . ARG A 1 447 ? -40.894 -8.926 59.598 1.00 66.25 447 ARG A C 1
ATOM 3566 O O . ARG A 1 447 ? -40.463 -9.906 60.195 1.00 66.25 447 ARG A O 1
ATOM 3573 N N . TYR A 1 448 ? -40.147 -7.874 59.280 1.00 78.12 448 TYR A N 1
ATOM 3574 C CA . TYR A 1 448 ? -38.737 -7.750 59.657 1.00 78.12 448 TYR A CA 1
ATOM 3575 C C . TYR A 1 448 ? -38.637 -7.321 61.123 1.00 78.12 448 TYR A C 1
ATOM 3577 O O . TYR A 1 448 ? -39.148 -6.258 61.475 1.00 78.12 448 TYR A O 1
ATOM 3585 N N . GLN A 1 449 ? -38.024 -8.142 61.976 1.00 78.31 449 GLN A N 1
ATOM 3586 C CA . GLN A 1 449 ? -37.866 -7.840 63.403 1.00 78.31 449 GLN A CA 1
ATOM 3587 C C . GLN A 1 449 ? -36.420 -7.485 63.761 1.00 78.31 449 GLN A C 1
ATOM 3589 O O . GLN A 1 449 ? -36.188 -6.765 64.729 1.00 78.31 449 GLN A O 1
ATOM 3594 N N . ASN A 1 450 ? -35.443 -7.947 62.977 1.00 80.56 450 ASN A N 1
ATOM 3595 C CA . ASN A 1 450 ? -34.023 -7.694 63.212 1.00 80.56 450 ASN A CA 1
ATOM 3596 C C . ASN A 1 450 ? -33.223 -7.530 61.895 1.00 80.56 450 ASN A C 1
ATOM 3598 O O . ASN A 1 450 ? -33.736 -7.713 60.791 1.00 80.56 450 ASN A O 1
ATOM 3602 N N . ILE A 1 451 ? -31.943 -7.159 62.011 1.00 78.25 451 ILE A N 1
ATOM 3603 C CA . ILE A 1 451 ? -31.029 -6.946 60.868 1.00 78.25 451 ILE A CA 1
ATOM 3604 C C . ILE A 1 451 ? -30.730 -8.259 60.118 1.00 78.25 451 ILE A C 1
ATOM 3606 O O . ILE A 1 451 ? -30.504 -8.251 58.905 1.00 78.25 451 ILE A O 1
ATOM 3610 N N . ASP A 1 452 ? -30.764 -9.394 60.812 1.00 79.00 452 ASP A N 1
ATOM 3611 C CA . ASP A 1 452 ? -30.566 -10.718 60.218 1.00 79.00 452 ASP A CA 1
ATOM 3612 C C . ASP A 1 452 ? -31.741 -11.098 59.293 1.00 79.00 452 ASP A C 1
ATOM 3614 O O . ASP A 1 452 ? -31.528 -11.601 58.191 1.00 79.00 452 ASP A O 1
ATOM 3618 N N . ASP A 1 453 ? -32.974 -10.722 59.645 1.00 76.62 453 ASP A N 1
ATOM 3619 C CA . ASP A 1 453 ? -34.161 -10.878 58.799 1.00 76.62 453 ASP A CA 1
ATOM 3620 C C . ASP A 1 453 ? -34.048 -10.051 57.515 1.00 76.62 453 ASP A C 1
ATOM 3622 O O . ASP A 1 453 ? -34.435 -10.515 56.439 1.00 76.62 453 ASP A O 1
ATOM 3626 N N . ILE A 1 454 ? -33.499 -8.835 57.611 1.00 76.50 454 ILE A N 1
ATOM 3627 C CA . ILE A 1 454 ? -33.242 -7.968 56.453 1.00 76.50 454 ILE A CA 1
ATOM 3628 C C . ILE A 1 454 ? -32.186 -8.614 55.552 1.00 76.50 454 ILE A C 1
ATOM 3630 O O . ILE A 1 454 ? -32.387 -8.707 54.342 1.00 76.50 454 ILE A O 1
ATOM 3634 N N . THR A 1 455 ? -31.097 -9.121 56.133 1.00 80.19 455 THR A N 1
ATOM 3635 C CA . THR A 1 455 ? -30.001 -9.763 55.391 1.00 80.19 455 THR A CA 1
ATOM 3636 C C . THR A 1 455 ? -30.490 -11.015 54.661 1.00 80.19 455 THR A C 1
ATOM 3638 O O . THR A 1 455 ? -30.318 -11.126 53.447 1.00 80.19 455 THR A O 1
ATOM 3641 N N . LYS A 1 456 ? -31.233 -11.887 55.352 1.00 81.75 456 LYS A N 1
ATOM 3642 C CA . LYS A 1 456 ? -31.882 -13.072 54.766 1.00 81.75 456 LYS A CA 1
ATOM 3643 C C . LYS A 1 456 ? -32.887 -12.718 53.672 1.00 81.75 456 LYS A C 1
ATOM 3645 O O . LYS A 1 456 ? -33.081 -13.488 52.733 1.00 81.75 456 LYS A O 1
ATOM 3650 N N . SER A 1 457 ? -33.538 -11.562 53.772 1.00 81.75 457 SER A N 1
ATOM 3651 C CA . SER A 1 457 ? -34.490 -11.097 52.758 1.00 81.75 457 SER A CA 1
ATOM 3652 C C . SER A 1 457 ? -33.785 -10.540 51.525 1.00 81.75 457 SER A C 1
ATOM 3654 O O . SER A 1 457 ? -34.213 -10.817 50.408 1.00 81.75 457 SER A O 1
ATOM 3656 N N . ILE A 1 458 ? -32.663 -9.838 51.699 1.00 80.75 458 ILE A N 1
ATOM 3657 C CA . ILE A 1 458 ? -31.791 -9.418 50.593 1.00 80.75 458 ILE A CA 1
ATOM 3658 C C . ILE A 1 458 ? -31.222 -10.645 49.874 1.00 80.75 458 ILE A C 1
ATOM 3660 O O . ILE A 1 458 ? -31.242 -10.691 48.642 1.00 80.75 458 ILE A O 1
ATOM 3664 N N . GLU A 1 459 ? -30.760 -11.653 50.617 1.00 83.69 459 GLU A N 1
ATOM 3665 C CA . GLU A 1 459 ? -30.297 -12.926 50.057 1.00 83.69 459 GLU A CA 1
ATOM 3666 C C . GLU A 1 459 ? -31.411 -13.629 49.286 1.00 83.69 459 GLU A C 1
ATOM 3668 O O . GLU A 1 459 ? -31.209 -13.999 48.131 1.00 83.69 459 GLU A O 1
ATOM 3673 N N . HIS A 1 460 ? -32.608 -13.730 49.870 1.00 84.25 460 HIS A N 1
ATOM 3674 C CA . HIS A 1 460 ? -33.765 -14.332 49.217 1.00 84.25 460 HIS A CA 1
ATOM 3675 C C . HIS A 1 460 ? -34.135 -13.609 47.917 1.00 84.25 460 HIS A C 1
ATOM 3677 O O . HIS A 1 460 ? -34.241 -14.253 46.880 1.00 84.25 460 HIS A O 1
ATOM 3683 N N . ILE A 1 461 ? -34.262 -12.278 47.929 1.00 84.06 461 ILE A N 1
ATOM 3684 C CA . ILE A 1 461 ? -34.560 -11.489 46.723 1.00 84.06 461 ILE A CA 1
ATOM 3685 C C . ILE A 1 461 ? -33.474 -11.705 45.663 1.00 84.06 461 ILE A C 1
ATOM 3687 O O . ILE A 1 461 ? -33.774 -11.935 44.490 1.00 84.06 461 ILE A O 1
ATOM 3691 N N . THR A 1 462 ? -32.205 -11.668 46.071 1.00 81.31 462 THR A N 1
ATOM 3692 C CA . THR A 1 462 ? -31.063 -11.836 45.167 1.00 81.31 462 THR A CA 1
ATOM 3693 C C . THR A 1 462 ? -31.056 -13.225 44.528 1.00 81.31 462 THR A C 1
ATOM 3695 O O . THR A 1 462 ? -30.851 -13.349 43.317 1.00 81.31 462 THR A O 1
ATOM 3698 N N . GLU A 1 463 ? -31.307 -14.271 45.311 1.00 83.56 463 GLU A N 1
ATOM 3699 C CA . GLU A 1 463 ? -31.337 -15.656 44.844 1.00 83.56 463 GLU A CA 1
ATOM 3700 C C . GLU A 1 463 ? -32.558 -15.921 43.955 1.00 83.56 463 GLU A C 1
ATOM 3702 O O . GLU A 1 463 ? -32.442 -16.531 42.890 1.00 83.56 463 GLU A O 1
ATOM 3707 N N . THR A 1 464 ? -33.718 -15.373 44.315 1.00 85.25 464 THR A N 1
ATOM 3708 C CA . THR A 1 464 ? -34.949 -15.457 43.522 1.00 85.25 464 THR A CA 1
ATOM 3709 C C . THR A 1 464 ? -34.791 -14.768 42.165 1.00 85.25 464 THR A C 1
ATOM 3711 O O . THR A 1 464 ? -35.194 -15.318 41.139 1.00 85.25 464 THR A O 1
ATOM 3714 N N . ILE A 1 465 ? -34.126 -13.609 42.103 1.00 82.12 465 ILE A N 1
ATOM 3715 C CA . ILE A 1 465 ? -33.815 -12.941 40.830 1.00 82.12 465 ILE A CA 1
ATOM 3716 C C . ILE A 1 465 ? -32.856 -13.797 39.988 1.00 82.12 465 ILE A C 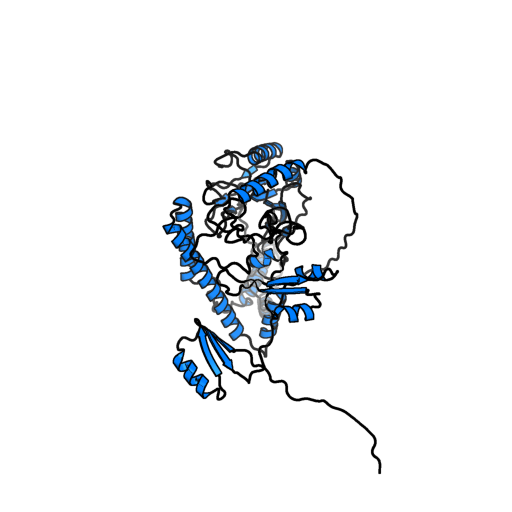1
ATOM 3718 O O . ILE A 1 465 ? -33.110 -14.014 38.801 1.00 82.12 465 ILE A O 1
ATOM 3722 N N . LYS A 1 466 ? -31.775 -14.328 40.578 1.00 81.19 466 LYS A N 1
ATOM 3723 C CA . LYS A 1 466 ? -30.798 -15.177 39.865 1.00 81.19 466 LYS A CA 1
ATOM 3724 C C . LYS A 1 466 ? -31.435 -16.450 39.302 1.00 81.19 466 LYS A C 1
ATOM 3726 O O . LYS A 1 466 ? -31.201 -16.807 38.143 1.00 81.19 466 LYS A O 1
ATOM 3731 N N . THR A 1 467 ? -32.244 -17.132 40.105 1.00 82.00 467 THR A N 1
ATOM 3732 C CA . THR A 1 467 ? -32.935 -18.364 39.7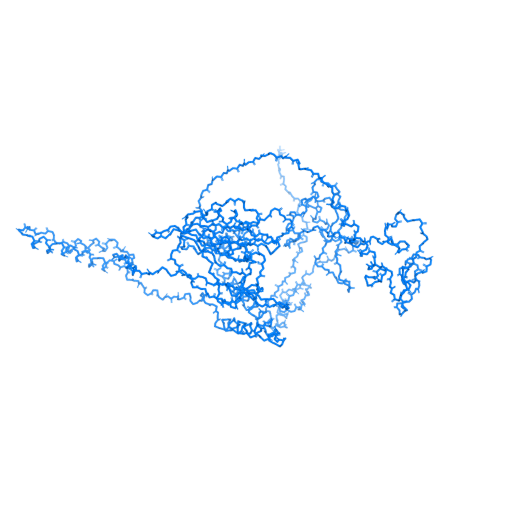09 1.00 82.00 467 THR A CA 1
ATOM 3733 C C . THR A 1 467 ? -33.991 -18.084 38.642 1.00 82.00 467 THR A C 1
ATOM 3735 O O . THR A 1 467 ? -34.027 -18.798 37.640 1.00 82.00 467 THR A O 1
ATOM 3738 N N . SER A 1 468 ? -34.768 -17.005 38.772 1.00 83.69 468 SER A N 1
ATOM 3739 C CA . SER A 1 468 ? -35.762 -16.593 37.767 1.00 83.69 468 SER A CA 1
ATOM 3740 C C . SER A 1 468 ? -35.110 -16.250 36.427 1.00 83.69 468 SER A C 1
ATOM 3742 O O . SER A 1 468 ? -35.586 -16.676 35.376 1.00 83.69 468 SER A O 1
ATOM 3744 N N . ILE A 1 469 ? -33.963 -15.559 36.444 1.00 78.38 469 ILE A N 1
ATOM 3745 C CA . ILE A 1 469 ? -33.162 -15.302 35.238 1.00 78.38 469 ILE A CA 1
ATOM 3746 C C . ILE A 1 469 ? -32.690 -16.620 34.615 1.00 78.38 469 ILE A C 1
ATOM 3748 O O . ILE A 1 469 ? -32.789 -16.787 33.404 1.00 78.38 469 ILE A O 1
ATOM 3752 N N . THR A 1 470 ? -32.196 -17.564 35.417 1.00 78.38 470 THR A N 1
ATOM 3753 C CA . THR A 1 470 ? -31.684 -18.853 34.918 1.00 78.38 470 THR A CA 1
ATOM 3754 C C . THR A 1 470 ? -32.777 -19.680 34.232 1.00 78.38 470 THR A C 1
ATOM 3756 O O . THR A 1 470 ? -32.519 -20.300 33.201 1.00 78.38 470 THR A O 1
ATOM 3759 N N . HIS A 1 471 ? -34.005 -19.649 34.755 1.00 77.19 471 HIS A N 1
ATOM 3760 C CA . HIS A 1 471 ? -35.154 -20.341 34.163 1.00 77.19 471 HIS A CA 1
ATOM 3761 C C . HIS A 1 471 ? -35.703 -19.636 32.917 1.00 77.19 471 HIS A C 1
ATOM 3763 O O . HIS A 1 471 ? -36.114 -20.302 31.969 1.00 77.19 471 HIS A O 1
ATOM 3769 N N . ALA A 1 472 ? -35.678 -18.302 32.895 1.00 80.12 472 ALA A N 1
ATOM 3770 C CA . ALA A 1 472 ? -36.184 -17.494 31.787 1.00 80.12 472 ALA A CA 1
ATOM 3771 C C . ALA A 1 472 ? -35.164 -17.263 30.660 1.00 80.12 472 ALA A C 1
ATOM 3773 O O . ALA A 1 472 ? -35.500 -16.711 29.606 1.00 80.12 472 ALA A O 1
ATOM 3774 N N . GLN A 1 473 ? -33.908 -17.657 30.870 1.00 79.00 473 GLN A N 1
ATOM 3775 C CA . GLN A 1 473 ? -32.892 -17.637 29.832 1.00 79.00 473 GLN A CA 1
ATOM 3776 C C . GLN A 1 473 ? -33.282 -18.599 28.718 1.00 79.00 473 GLN A C 1
ATOM 3778 O O . GLN A 1 473 ? -33.511 -19.792 28.931 1.00 79.00 473 GLN A O 1
ATOM 3783 N N . ILE A 1 474 ? -33.263 -18.090 27.489 1.00 69.31 474 ILE A N 1
ATOM 3784 C CA . ILE A 1 474 ? -33.301 -18.954 26.320 1.00 69.31 474 ILE A CA 1
ATOM 3785 C C . ILE A 1 474 ? -32.021 -19.784 26.370 1.00 69.31 474 ILE A C 1
ATOM 3787 O O . ILE A 1 474 ? -30.939 -19.280 26.048 1.00 69.31 474 ILE A O 1
ATOM 3791 N N . LYS A 1 475 ? -32.132 -21.061 26.778 1.00 57.62 475 LYS A N 1
ATOM 3792 C CA . LYS A 1 475 ? -31.064 -22.039 26.553 1.00 57.62 475 LYS A CA 1
ATOM 3793 C C . LYS A 1 475 ? -30.724 -21.893 25.082 1.00 57.62 475 LYS A C 1
ATOM 3795 O O . LYS A 1 475 ? -31.643 -22.037 24.265 1.00 57.62 475 LYS A O 1
ATOM 3800 N N . PRO A 1 476 ? -29.475 -21.550 24.716 1.00 45.75 476 PRO A N 1
ATOM 3801 C CA . PRO A 1 476 ? -29.133 -21.487 23.317 1.00 45.75 476 PRO A CA 1
ATOM 3802 C C . PRO A 1 476 ? -29.577 -22.830 22.766 1.00 45.75 476 PRO A C 1
ATOM 3804 O O . PRO A 1 476 ? -29.123 -23.877 23.245 1.00 45.75 476 PRO A O 1
ATOM 3807 N N . LYS A 1 477 ? -30.491 -22.817 21.781 1.00 42.22 477 LYS A N 1
ATOM 3808 C CA . LYS A 1 477 ? -30.601 -23.973 20.902 1.00 42.22 477 LYS A CA 1
ATOM 3809 C C . LYS A 1 477 ? -29.148 -24.319 20.611 1.00 42.22 477 LYS A C 1
ATOM 3811 O O . LYS A 1 477 ? -28.331 -23.409 20.395 1.00 42.22 477 LYS A O 1
ATOM 3816 N N . LYS A 1 478 ? -28.798 -25.604 20.610 1.00 37.88 478 LYS A N 1
ATOM 3817 C CA . LYS A 1 478 ? -27.717 -26.010 19.729 1.00 37.88 478 LYS A CA 1
ATOM 3818 C C . LYS A 1 478 ? -28.200 -25.558 18.346 1.00 37.88 478 LYS A C 1
ATOM 3820 O O . LYS A 1 478 ? -28.736 -26.335 17.572 1.00 37.88 478 LYS A O 1
ATOM 3825 N N . HIS A 1 479 ? -27.980 -24.284 18.010 1.00 32.22 479 HIS A N 1
ATOM 3826 C CA . HIS A 1 479 ? -27.242 -23.960 16.837 1.00 32.22 479 HIS A CA 1
ATOM 3827 C C . HIS A 1 479 ? -26.155 -25.020 16.880 1.00 32.22 479 HIS A C 1
ATOM 3829 O O . HIS A 1 479 ? -25.166 -24.921 17.609 1.00 32.22 479 HIS A O 1
ATOM 3835 N N . ILE A 1 480 ? -26.389 -26.084 16.109 1.00 34.44 480 ILE A N 1
ATOM 3836 C CA . ILE A 1 480 ? -25.412 -26.452 15.117 1.00 34.44 480 ILE A CA 1
ATOM 3837 C C . ILE A 1 480 ? -24.888 -25.094 14.694 1.00 34.44 480 ILE A C 1
ATOM 3839 O O . ILE A 1 480 ? -25.532 -24.339 13.963 1.00 34.44 480 ILE A O 1
ATOM 3843 N N . LYS A 1 481 ? -23.780 -24.698 15.330 1.00 29.52 481 LYS A N 1
ATOM 3844 C CA . LYS A 1 481 ? -22.839 -23.850 14.673 1.00 29.52 481 LYS A CA 1
ATOM 3845 C C . LYS A 1 481 ? -22.655 -24.670 13.411 1.00 29.52 481 LYS A C 1
ATOM 3847 O O . LYS A 1 481 ? -21.864 -25.606 13.379 1.00 29.52 481 LYS A O 1
ATOM 3852 N N . VAL A 1 482 ? -23.385 -24.295 12.366 1.00 32.56 482 VAL A N 1
ATOM 3853 C CA . VAL A 1 482 ? -22.705 -24.031 11.130 1.00 32.56 482 VAL A CA 1
ATOM 3854 C C . VAL A 1 482 ? -21.625 -23.084 11.616 1.00 32.56 482 VAL A C 1
ATOM 3856 O O . VAL A 1 482 ? -21.821 -21.882 11.782 1.00 32.56 482 VAL A O 1
ATOM 3859 N N . LYS A 1 483 ? -20.500 -23.680 12.040 1.00 30.92 483 LYS A N 1
ATOM 3860 C CA . LYS A 1 483 ? -19.233 -23.023 11.917 1.00 30.92 483 LYS A CA 1
ATOM 3861 C C . LYS A 1 483 ? -19.378 -22.478 10.510 1.00 30.92 483 LYS A C 1
ATOM 3863 O O . LYS A 1 483 ? -19.568 -23.249 9.571 1.00 30.92 483 LYS A O 1
ATOM 3868 N N . HIS A 1 484 ? -19.324 -21.171 10.355 1.00 35.62 484 HIS A N 1
ATOM 3869 C CA . HIS A 1 484 ? -18.681 -20.679 9.160 1.00 35.62 484 HIS A CA 1
ATOM 3870 C C . HIS A 1 484 ? -17.215 -21.175 9.237 1.00 35.62 484 HIS A C 1
ATOM 3872 O O . HIS A 1 484 ? -16.297 -20.435 9.551 1.00 35.62 484 HIS A O 1
ATOM 3878 N N . SER A 1 485 ? -17.011 -22.491 9.120 1.00 41.03 485 SER A N 1
ATOM 3879 C CA . SER A 1 485 ? -15.917 -23.092 8.391 1.00 41.03 485 SER A CA 1
ATOM 3880 C C . SER A 1 485 ? -16.356 -22.850 6.952 1.00 41.03 485 SER A C 1
ATOM 3882 O O . SER A 1 485 ? -17.274 -23.506 6.479 1.00 41.03 485 SER A O 1
ATOM 3884 N N . ASP A 1 486 ? -15.992 -21.756 6.305 1.00 42.78 486 ASP A N 1
ATOM 3885 C CA . ASP A 1 486 ? -14.652 -21.206 6.188 1.00 42.78 486 ASP A CA 1
ATOM 3886 C C . ASP A 1 486 ? -14.672 -19.671 6.151 1.00 42.78 486 ASP A C 1
ATOM 3888 O O . ASP A 1 486 ? -14.992 -19.089 5.119 1.00 42.78 486 ASP A O 1
ATOM 3892 N N . ASP A 1 487 ? -14.250 -18.999 7.221 1.00 48.28 487 ASP A N 1
ATOM 3893 C CA . ASP A 1 487 ? -13.513 -17.727 7.056 1.00 48.28 487 ASP A CA 1
ATOM 3894 C C . ASP A 1 487 ? -11.993 -17.971 6.962 1.00 48.28 487 ASP A C 1
ATOM 3896 O O . ASP A 1 487 ? -11.206 -17.060 6.696 1.00 48.28 487 ASP A O 1
ATOM 3900 N N . SER A 1 488 ? -11.549 -19.216 7.163 1.00 62.34 488 SER A N 1
ATOM 3901 C CA . SER A 1 488 ? -10.165 -19.615 6.940 1.00 62.34 488 SER A CA 1
ATOM 3902 C C . SER A 1 488 ? -9.965 -20.033 5.494 1.00 62.34 488 SER A C 1
ATOM 3904 O O . SER A 1 488 ? -10.682 -20.883 4.979 1.00 62.34 488 SER A O 1
ATOM 3906 N N . LEU A 1 489 ? -8.935 -19.482 4.853 1.00 76.81 489 LEU A N 1
ATOM 3907 C CA . LEU A 1 489 ? -8.451 -19.983 3.569 1.00 76.81 489 LEU A CA 1
ATOM 3908 C C . LEU A 1 489 ? -8.267 -21.510 3.628 1.00 76.81 489 LEU A C 1
ATOM 3910 O O . LEU A 1 489 ? -7.772 -21.997 4.647 1.00 76.81 489 LEU A O 1
ATOM 3914 N N . PRO A 1 490 ? -8.584 -22.267 2.564 1.00 87.62 490 PRO A N 1
ATOM 3915 C CA . PRO A 1 490 ? -8.346 -23.705 2.529 1.00 87.62 490 PRO A CA 1
ATOM 3916 C C . PRO A 1 490 ? -6.911 -24.056 2.929 1.00 87.62 490 PRO A C 1
ATOM 3918 O O . PRO A 1 490 ? -5.965 -23.353 2.558 1.00 87.62 490 PRO A O 1
ATOM 3921 N N . PHE A 1 491 ? -6.736 -25.159 3.662 1.00 86.38 491 PHE A N 1
ATOM 3922 C CA . PHE A 1 491 ? -5.443 -25.568 4.230 1.00 86.38 491 PHE A CA 1
ATOM 3923 C C . PHE A 1 491 ? -4.311 -25.600 3.190 1.00 86.38 491 PHE A C 1
ATOM 3925 O O . PHE A 1 491 ? -3.197 -25.146 3.450 1.00 86.38 491 PHE A O 1
ATOM 3932 N N . TYR A 1 492 ? -4.614 -26.050 1.971 1.00 89.12 492 TYR A N 1
ATOM 3933 C CA . TYR A 1 492 ? -3.647 -26.087 0.878 1.00 89.12 492 TYR A CA 1
ATOM 3934 C C . TYR A 1 492 ? -3.176 -24.679 0.449 1.00 89.12 492 TYR A C 1
ATOM 3936 O O . TYR A 1 492 ? -1.992 -24.488 0.173 1.00 89.12 492 TYR A O 1
ATOM 3944 N N . VAL A 1 493 ? -4.054 -23.664 0.461 1.00 87.00 493 VAL A N 1
ATOM 3945 C CA . VAL A 1 493 ? -3.687 -22.264 0.174 1.00 87.00 493 VAL A CA 1
ATOM 3946 C C . VAL A 1 493 ? -2.869 -21.673 1.314 1.00 87.00 493 VAL A C 1
ATOM 3948 O O . VAL A 1 493 ? -1.893 -20.967 1.061 1.00 87.00 493 VAL A O 1
ATOM 3951 N N . GLN A 1 494 ? -3.209 -21.993 2.565 1.00 86.88 494 GLN A N 1
ATOM 3952 C CA . GLN A 1 494 ? -2.402 -21.577 3.715 1.00 86.88 494 GLN A CA 1
ATOM 3953 C C . GLN A 1 494 ? -0.976 -22.132 3.623 1.00 86.88 494 GLN A C 1
ATOM 3955 O O . GLN A 1 494 ? -0.016 -21.398 3.854 1.00 86.88 494 GLN A O 1
ATOM 3960 N N . ASN A 1 495 ? -0.818 -23.398 3.231 1.00 89.81 495 ASN A N 1
ATOM 3961 C CA . ASN A 1 495 ? 0.499 -24.001 3.033 1.00 89.81 495 ASN A CA 1
ATOM 3962 C C . ASN A 1 495 ? 1.257 -23.356 1.868 1.00 89.81 495 ASN A C 1
ATOM 3964 O O . ASN A 1 495 ? 2.428 -23.030 2.028 1.00 89.81 495 ASN A O 1
ATOM 3968 N N . LEU A 1 496 ? 0.588 -23.045 0.752 1.00 90.12 496 LEU A N 1
ATOM 3969 C CA . LEU A 1 496 ? 1.207 -22.296 -0.349 1.00 90.12 496 LEU A CA 1
ATOM 3970 C C . LEU A 1 496 ? 1.703 -20.907 0.088 1.00 90.12 496 LEU A C 1
ATOM 3972 O O . LEU A 1 496 ? 2.765 -20.463 -0.352 1.00 90.12 496 LEU A O 1
ATOM 3976 N N . ILE A 1 497 ? 0.963 -20.218 0.963 1.00 86.12 497 ILE A N 1
ATOM 3977 C CA . ILE A 1 497 ? 1.385 -18.936 1.544 1.00 86.12 497 ILE A CA 1
ATOM 3978 C C . ILE A 1 497 ? 2.605 -19.134 2.453 1.00 86.12 497 ILE A C 1
ATOM 3980 O O . ILE A 1 497 ? 3.581 -18.391 2.323 1.00 86.12 497 ILE A O 1
ATOM 3984 N N . LYS A 1 498 ? 2.598 -20.157 3.317 1.00 88.00 498 LYS A N 1
ATOM 3985 C CA . LYS A 1 498 ? 3.746 -20.502 4.176 1.00 88.00 498 LYS A CA 1
ATOM 3986 C C . LYS A 1 498 ? 4.993 -20.819 3.350 1.00 88.00 498 LYS A C 1
ATOM 3988 O O . LYS A 1 498 ? 6.063 -20.282 3.633 1.00 88.00 498 LYS A O 1
ATOM 3993 N N . ASP A 1 499 ? 4.854 -21.612 2.292 1.00 88.94 499 ASP A N 1
ATOM 3994 C CA . ASP A 1 499 ? 5.946 -21.944 1.377 1.00 88.94 499 ASP A CA 1
ATOM 3995 C C . ASP A 1 499 ? 6.468 -20.703 0.654 1.00 88.94 499 ASP A C 1
ATOM 3997 O O . ASP A 1 499 ? 7.681 -20.524 0.527 1.00 88.94 499 ASP A O 1
ATOM 4001 N N . LYS A 1 500 ? 5.570 -19.802 0.227 1.00 91.50 500 LYS A N 1
ATOM 4002 C CA . LYS A 1 500 ? 5.944 -18.506 -0.357 1.00 91.50 500 LYS A CA 1
ATOM 4003 C C . LYS A 1 500 ? 6.783 -17.690 0.629 1.00 91.50 500 LYS A C 1
ATOM 4005 O O . LYS A 1 500 ? 7.832 -17.177 0.247 1.00 91.50 500 LYS A O 1
ATOM 4010 N N . HIS A 1 501 ? 6.359 -17.593 1.890 1.00 84.44 501 HIS A N 1
ATOM 4011 C CA . HIS A 1 501 ? 7.087 -16.860 2.933 1.00 84.44 501 HIS A CA 1
ATOM 4012 C C . HIS A 1 501 ? 8.446 -17.509 3.236 1.00 84.44 501 HIS A C 1
ATOM 4014 O O . HIS A 1 501 ? 9.455 -16.811 3.336 1.00 84.44 501 HIS A O 1
ATOM 4020 N N . LYS A 1 502 ? 8.518 -18.847 3.289 1.00 88.31 502 LYS A N 1
ATOM 4021 C CA . LYS A 1 502 ? 9.780 -19.587 3.457 1.00 88.31 502 LYS A CA 1
ATOM 4022 C C . LYS A 1 502 ? 10.743 -19.329 2.295 1.00 88.31 502 LYS A C 1
ATOM 4024 O O . LYS A 1 502 ? 11.904 -18.996 2.527 1.00 88.31 502 LYS A O 1
ATOM 4029 N N . ALA A 1 503 ? 10.263 -19.424 1.054 1.00 87.62 503 ALA A N 1
ATOM 4030 C CA . ALA A 1 503 ? 11.057 -19.133 -0.139 1.00 87.62 503 ALA A CA 1
ATOM 4031 C C . ALA A 1 503 ? 11.548 -17.679 -0.152 1.00 87.62 503 ALA A C 1
ATOM 4033 O O . ALA A 1 503 ? 12.701 -17.422 -0.497 1.00 87.62 503 ALA A O 1
ATOM 4034 N N . ARG A 1 504 ? 10.706 -16.734 0.283 1.00 85.00 504 ARG A N 1
ATOM 4035 C CA . ARG A 1 504 ? 11.084 -15.327 0.429 1.00 85.00 504 ARG A CA 1
ATOM 4036 C C . ARG A 1 504 ? 12.210 -15.147 1.444 1.00 85.00 504 ARG A C 1
ATOM 4038 O O . ARG A 1 504 ? 13.233 -14.579 1.076 1.00 85.00 504 ARG A O 1
ATOM 4045 N N . LYS A 1 505 ? 12.074 -15.703 2.652 1.00 82.06 505 LYS A N 1
ATOM 4046 C CA . LYS A 1 505 ? 13.092 -15.635 3.714 1.00 82.06 505 LYS A CA 1
ATOM 4047 C C . LYS A 1 505 ? 14.442 -16.188 3.251 1.00 82.06 505 LYS A C 1
ATOM 4049 O O . LYS A 1 505 ? 15.484 -15.572 3.473 1.00 82.06 505 LYS A O 1
ATOM 4054 N N . ILE A 1 506 ? 14.434 -17.323 2.548 1.00 84.19 506 ILE A N 1
ATOM 4055 C CA . ILE A 1 506 ? 15.653 -17.911 1.970 1.00 84.19 506 ILE A CA 1
ATOM 4056 C C . ILE A 1 506 ? 16.227 -16.996 0.884 1.00 84.19 506 ILE A C 1
ATOM 4058 O O . ILE A 1 506 ? 17.433 -16.755 0.869 1.00 84.19 506 ILE A O 1
ATOM 4062 N N . TRP A 1 507 ? 15.396 -16.452 -0.009 1.00 85.31 507 TRP A N 1
ATOM 4063 C CA . TRP A 1 507 ? 15.855 -15.543 -1.061 1.00 85.31 507 TRP A CA 1
ATOM 4064 C C . TRP A 1 507 ? 16.432 -14.242 -0.494 1.00 85.31 507 TRP A C 1
ATOM 4066 O O . TRP A 1 507 ? 17.451 -13.766 -0.988 1.00 85.31 507 TRP A O 1
ATOM 4076 N N . GLN A 1 508 ? 15.835 -13.681 0.557 1.00 77.44 508 GLN A N 1
ATOM 4077 C CA . GLN A 1 508 ? 16.325 -12.464 1.208 1.00 77.44 508 GLN A CA 1
ATOM 4078 C C . GLN A 1 508 ? 17.736 -12.656 1.781 1.00 77.44 508 GLN A C 1
ATOM 4080 O O . GLN A 1 508 ? 18.554 -11.743 1.660 1.00 77.44 508 GLN A O 1
ATOM 4085 N N . ARG A 1 509 ? 18.029 -13.848 2.325 1.00 76.00 509 ARG A N 1
ATOM 4086 C CA . ARG A 1 509 ? 19.341 -14.221 2.884 1.00 76.00 509 ARG A CA 1
ATOM 4087 C C . ARG A 1 509 ? 20.368 -14.609 1.820 1.00 76.00 509 ARG A C 1
ATOM 4089 O O . ARG A 1 509 ? 21.497 -14.147 1.859 1.00 76.00 509 ARG A O 1
ATOM 4096 N N . THR A 1 510 ? 19.980 -15.464 0.877 1.00 84.56 510 THR A N 1
ATOM 4097 C CA . THR A 1 510 ? 20.915 -16.113 -0.064 1.00 84.56 510 THR A CA 1
ATOM 4098 C C . THR A 1 510 ? 21.039 -15.393 -1.402 1.00 84.56 510 THR A C 1
ATOM 4100 O O . THR A 1 510 ? 22.002 -15.608 -2.127 1.00 84.56 510 THR A O 1
ATOM 4103 N N . ARG A 1 511 ? 20.031 -14.593 -1.778 1.00 81.50 511 ARG A N 1
ATOM 4104 C CA . ARG A 1 511 ? 19.885 -13.934 -3.090 1.00 81.50 511 ARG A CA 1
ATOM 4105 C C . ARG A 1 511 ? 20.038 -14.864 -4.304 1.00 81.50 511 ARG A C 1
ATOM 4107 O O . ARG A 1 511 ? 20.219 -14.385 -5.417 1.00 81.50 511 ARG A O 1
ATOM 4114 N N . SER A 1 512 ? 19.867 -16.174 -4.118 1.00 84.88 512 SER A N 1
ATOM 4115 C CA . SER A 1 512 ? 19.978 -17.173 -5.185 1.00 84.88 512 SER A CA 1
ATOM 4116 C C . SER A 1 512 ? 18.871 -17.026 -6.235 1.00 84.88 512 SER A C 1
ATOM 4118 O O . SER A 1 512 ? 17.678 -16.969 -5.915 1.00 84.88 512 SER A O 1
ATOM 4120 N N . GLU A 1 513 ? 19.259 -17.032 -7.513 1.00 83.31 513 GLU A N 1
ATOM 4121 C CA . GLU A 1 513 ? 18.330 -16.925 -8.644 1.00 83.31 513 GLU A CA 1
ATOM 4122 C C . GLU A 1 513 ? 17.395 -18.147 -8.742 1.00 83.31 513 GLU A C 1
ATOM 4124 O O . GLU A 1 513 ? 16.247 -18.034 -9.175 1.00 83.31 513 GLU A O 1
ATOM 4129 N N . GLY A 1 514 ? 17.836 -19.323 -8.278 1.00 87.00 514 GLY A N 1
ATOM 4130 C CA . GLY A 1 514 ? 16.980 -20.511 -8.166 1.00 87.00 514 GLY A CA 1
ATOM 4131 C C . GLY A 1 514 ? 15.826 -20.299 -7.180 1.00 87.00 514 GLY A C 1
ATOM 4132 O O . GLY A 1 514 ? 14.666 -20.569 -7.497 1.00 87.00 514 GLY A O 1
ATOM 4133 N N . VAL A 1 515 ? 16.124 -19.717 -6.017 1.00 87.00 515 VAL A N 1
ATOM 4134 C CA . VAL A 1 515 ? 15.118 -19.421 -4.985 1.00 87.00 515 VAL A CA 1
ATOM 4135 C C . VAL A 1 515 ? 14.186 -18.293 -5.438 1.00 87.00 515 VAL A C 1
ATOM 4137 O O . VAL A 1 515 ? 12.978 -18.374 -5.220 1.00 87.00 515 VAL A O 1
ATOM 4140 N N . LYS A 1 516 ? 14.700 -17.286 -6.159 1.00 86.69 516 LYS A N 1
ATOM 4141 C CA . LYS A 1 516 ? 13.884 -16.215 -6.759 1.00 86.69 516 LYS A CA 1
ATOM 4142 C C . LYS A 1 516 ? 12.861 -16.756 -7.759 1.00 86.69 516 LYS A C 1
ATOM 4144 O O . LYS A 1 516 ? 11.694 -16.360 -7.732 1.00 86.69 516 LYS A O 1
ATOM 4149 N N . ARG A 1 517 ? 13.268 -17.700 -8.618 1.00 87.81 517 ARG A N 1
ATOM 4150 C CA . ARG A 1 517 ? 12.356 -18.392 -9.544 1.00 87.81 517 ARG A CA 1
ATOM 4151 C C . ARG A 1 517 ? 11.255 -19.134 -8.787 1.00 87.81 517 ARG A C 1
ATOM 4153 O O . ARG A 1 517 ? 10.084 -18.990 -9.145 1.00 87.81 517 ARG A O 1
ATOM 4160 N N . LYS A 1 518 ? 11.604 -19.854 -7.714 1.00 90.94 518 LYS A N 1
ATOM 4161 C CA . LYS A 1 518 ? 10.630 -20.554 -6.861 1.00 90.94 518 LYS A CA 1
ATOM 4162 C C . LYS A 1 518 ? 9.661 -19.589 -6.169 1.00 90.94 518 LYS A C 1
ATOM 4164 O O . LYS A 1 518 ? 8.457 -19.833 -6.192 1.00 90.94 518 LYS A O 1
ATOM 4169 N N . LEU A 1 519 ? 10.154 -18.472 -5.629 1.00 89.38 519 LEU A N 1
ATOM 4170 C CA . LEU A 1 519 ? 9.325 -17.416 -5.042 1.00 89.38 519 LEU A CA 1
ATOM 4171 C C . LEU A 1 519 ? 8.315 -16.872 -6.064 1.00 89.38 519 LEU A C 1
ATOM 4173 O O . LEU A 1 519 ? 7.120 -16.869 -5.795 1.00 89.38 519 LEU A O 1
ATOM 4177 N N . ASN A 1 520 ? 8.762 -16.509 -7.270 1.00 84.06 520 ASN A N 1
ATOM 4178 C CA . ASN A 1 520 ? 7.882 -15.999 -8.328 1.00 84.06 520 ASN A CA 1
ATOM 4179 C C . ASN A 1 520 ? 6.819 -17.019 -8.776 1.00 84.06 520 ASN A C 1
ATOM 4181 O O . ASN A 1 520 ? 5.707 -16.640 -9.154 1.00 84.06 520 ASN A O 1
ATOM 4185 N N . GLN A 1 521 ? 7.147 -18.315 -8.778 1.00 90.12 521 GLN A N 1
ATOM 4186 C CA . GLN A 1 521 ? 6.178 -19.385 -9.041 1.00 90.12 521 GLN A CA 1
ATOM 4187 C C . GLN A 1 521 ? 5.127 -19.467 -7.927 1.00 90.12 521 GLN A C 1
ATOM 4189 O O . GLN A 1 521 ? 3.933 -19.466 -8.224 1.00 90.12 521 GLN A O 1
ATOM 4194 N N . LEU A 1 522 ? 5.557 -19.472 -6.661 1.00 90.44 522 LEU A N 1
ATOM 4195 C CA . LEU A 1 522 ? 4.666 -19.520 -5.499 1.00 90.44 522 LEU A CA 1
ATOM 4196 C C . LEU A 1 522 ? 3.768 -18.281 -5.419 1.00 90.44 522 LEU A C 1
ATOM 4198 O O . LEU A 1 522 ? 2.567 -18.423 -5.214 1.00 90.44 522 LEU A O 1
ATOM 4202 N N . THR A 1 523 ? 4.295 -17.082 -5.678 1.00 84.81 523 THR A N 1
ATOM 4203 C CA . THR A 1 523 ? 3.506 -15.840 -5.726 1.00 84.81 523 THR A CA 1
ATOM 4204 C C . THR A 1 523 ? 2.399 -15.915 -6.776 1.00 84.81 523 THR A C 1
ATOM 4206 O O . THR A 1 523 ? 1.243 -15.611 -6.476 1.00 84.81 523 THR A O 1
ATOM 4209 N N . ARG A 1 524 ? 2.714 -16.374 -7.997 1.00 84.12 524 ARG A N 1
ATOM 4210 C CA . ARG A 1 524 ? 1.703 -16.561 -9.050 1.00 84.12 524 ARG A CA 1
ATOM 4211 C C . ARG A 1 524 ? 0.670 -17.617 -8.669 1.00 84.12 524 ARG A C 1
ATOM 4213 O O . ARG A 1 524 ? -0.514 -17.401 -8.915 1.00 84.12 524 ARG A O 1
ATOM 4220 N N . ARG A 1 525 ? 1.100 -18.726 -8.057 1.00 88.31 525 ARG A N 1
ATOM 4221 C CA . ARG A 1 525 ? 0.193 -19.800 -7.644 1.00 88.31 525 ARG A CA 1
ATOM 4222 C C . ARG A 1 525 ? -0.759 -19.342 -6.545 1.00 88.31 525 ARG A C 1
ATOM 4224 O O . ARG A 1 525 ? -1.959 -19.501 -6.709 1.00 88.31 525 ARG A O 1
ATOM 4231 N N . VAL A 1 526 ? -0.249 -18.712 -5.486 1.00 87.00 526 VAL A N 1
ATOM 4232 C CA . VAL A 1 526 ? -1.073 -18.153 -4.401 1.00 87.00 526 VAL A CA 1
ATOM 4233 C C . VAL A 1 526 ? -2.104 -17.174 -4.959 1.00 87.00 526 VAL A C 1
ATOM 4235 O O . VAL A 1 526 ? -3.277 -17.273 -4.616 1.00 87.00 526 VAL A O 1
ATOM 4238 N N . LYS A 1 527 ? -1.698 -16.268 -5.858 1.00 82.81 527 LYS A N 1
ATOM 4239 C CA . LYS A 1 527 ? -2.629 -15.331 -6.499 1.00 82.81 527 LYS A CA 1
ATOM 4240 C C . LYS A 1 527 ? -3.744 -16.062 -7.253 1.00 82.81 527 LYS A C 1
ATOM 4242 O O . LYS A 1 527 ? -4.912 -15.755 -7.048 1.00 82.81 527 LYS A O 1
ATOM 4247 N N . TRP A 1 528 ? -3.381 -17.037 -8.085 1.00 81.44 528 TRP A N 1
ATOM 4248 C CA . TRP A 1 528 ? -4.344 -17.820 -8.860 1.00 81.44 528 TRP A CA 1
ATOM 4249 C C . TRP A 1 528 ? -5.353 -18.561 -7.971 1.00 81.44 528 TRP A C 1
ATOM 4251 O O . TRP A 1 528 ? -6.549 -18.525 -8.249 1.00 81.44 528 TRP A O 1
ATOM 4261 N N . GLU A 1 529 ? -4.895 -19.181 -6.882 1.00 87.00 529 GLU A N 1
ATOM 4262 C CA . GLU A 1 529 ? -5.772 -19.884 -5.936 1.00 87.00 529 GLU A CA 1
ATOM 4263 C C . GLU A 1 529 ? -6.729 -18.927 -5.221 1.00 87.00 529 GLU A C 1
ATOM 4265 O O . GLU A 1 529 ? -7.925 -19.193 -5.132 1.00 87.00 529 GLU A O 1
ATOM 4270 N N . LEU A 1 530 ? -6.229 -17.779 -4.755 1.00 82.31 530 LEU A N 1
ATOM 4271 C CA . LEU A 1 530 ? -7.056 -16.761 -4.104 1.00 82.31 530 LEU A CA 1
ATOM 4272 C C . LEU A 1 530 ? -8.121 -16.196 -5.049 1.00 82.31 530 LEU A C 1
ATOM 4274 O O . LEU A 1 530 ? -9.274 -16.037 -4.648 1.00 82.31 530 LEU A O 1
ATOM 4278 N N . ASP A 1 531 ? -7.755 -15.916 -6.300 1.00 76.31 531 ASP A N 1
ATOM 4279 C CA . ASP A 1 531 ? -8.692 -15.427 -7.314 1.00 76.31 531 ASP A CA 1
ATOM 4280 C C . ASP A 1 531 ? -9.741 -16.497 -7.660 1.00 76.31 531 ASP A C 1
ATOM 4282 O O . ASP A 1 531 ? -10.926 -16.187 -7.786 1.00 76.31 531 ASP A O 1
ATOM 4286 N N . THR A 1 532 ? -9.333 -17.767 -7.728 1.00 82.88 532 THR A N 1
ATOM 4287 C CA . THR A 1 532 ? -10.234 -18.905 -7.969 1.00 82.88 532 THR A CA 1
ATOM 4288 C C . THR A 1 532 ? -11.222 -19.089 -6.820 1.00 82.88 532 THR A C 1
ATOM 4290 O O . THR A 1 532 ? -12.420 -19.243 -7.057 1.00 82.88 532 THR A O 1
ATOM 4293 N N . LEU A 1 533 ? -10.760 -19.004 -5.570 1.00 82.88 533 LEU A N 1
ATOM 4294 C CA . LEU A 1 533 ? -11.629 -19.076 -4.395 1.00 82.88 533 LEU A CA 1
ATOM 4295 C C . LEU A 1 533 ? -12.630 -17.924 -4.355 1.00 82.88 533 LEU A C 1
ATOM 4297 O O . LEU A 1 533 ? -13.815 -18.157 -4.131 1.00 82.88 533 LEU A O 1
ATOM 4301 N N . ARG A 1 534 ? -12.183 -16.695 -4.637 1.00 75.62 534 ARG A N 1
ATOM 4302 C CA . ARG A 1 534 ? -13.070 -15.526 -4.742 1.00 75.62 534 ARG A CA 1
ATOM 4303 C C . ARG A 1 534 ? -14.123 -15.713 -5.827 1.00 75.62 534 ARG A C 1
ATOM 4305 O O . ARG A 1 534 ? -15.297 -15.447 -5.582 1.00 75.62 534 ARG A O 1
ATOM 4312 N N . PHE A 1 535 ? -13.718 -16.191 -7.002 1.00 74.94 535 PHE A N 1
ATOM 4313 C CA . PHE A 1 535 ? -14.632 -16.470 -8.105 1.00 74.94 535 PHE A CA 1
ATOM 4314 C C . PHE A 1 535 ? -15.666 -17.535 -7.728 1.00 74.94 535 PHE A C 1
ATOM 4316 O O . PHE A 1 535 ? -16.860 -17.318 -7.919 1.00 74.94 535 PHE A O 1
ATOM 4323 N N . ASN A 1 536 ? -15.231 -18.656 -7.149 1.00 77.94 536 ASN A N 1
ATOM 4324 C CA . ASN A 1 536 ? -16.119 -19.743 -6.739 1.00 77.94 536 ASN A CA 1
ATOM 4325 C C . ASN A 1 536 ? -17.091 -19.301 -5.644 1.00 77.94 536 ASN A C 1
ATOM 4327 O O . ASN A 1 536 ? -18.280 -19.605 -5.726 1.00 77.94 536 ASN A O 1
ATOM 4331 N N . PHE A 1 537 ? -16.612 -18.533 -4.663 1.00 76.50 537 PHE A N 1
ATOM 4332 C CA . PHE A 1 537 ? -17.455 -17.955 -3.622 1.00 76.50 537 PHE A CA 1
ATOM 4333 C C . PHE A 1 537 ? -18.516 -17.025 -4.217 1.00 76.50 537 PHE A C 1
ATOM 4335 O O . PHE A 1 537 ? -19.698 -17.149 -3.902 1.00 76.50 537 PHE A O 1
ATOM 4342 N N . TYR A 1 538 ? -18.120 -16.133 -5.128 1.00 71.44 538 TYR A N 1
ATOM 4343 C CA . TYR A 1 538 ? -19.049 -15.213 -5.780 1.00 71.44 538 TYR A CA 1
ATOM 4344 C C . TYR A 1 538 ? -20.056 -15.945 -6.678 1.00 71.44 538 TYR A C 1
ATOM 4346 O O . TYR A 1 538 ? -21.242 -15.627 -6.663 1.00 71.44 538 TYR A O 1
ATOM 4354 N N . ARG A 1 539 ? -19.618 -16.982 -7.400 1.00 75.25 539 ARG A N 1
ATOM 4355 C CA . ARG A 1 539 ? -20.490 -17.848 -8.204 1.00 75.25 539 ARG A CA 1
ATOM 4356 C C . ARG A 1 539 ? -21.518 -18.577 -7.338 1.00 75.25 539 ARG A C 1
ATOM 4358 O O . ARG A 1 539 ? -22.694 -18.591 -7.682 1.00 75.25 539 ARG A O 1
ATOM 4365 N N . ALA A 1 540 ? -21.089 -19.149 -6.213 1.00 77.62 540 ALA A N 1
ATOM 4366 C CA . ALA A 1 540 ? -21.974 -19.819 -5.264 1.00 77.62 540 ALA A CA 1
ATOM 4367 C C . ALA A 1 540 ? -22.954 -18.842 -4.598 1.00 77.62 540 ALA A C 1
ATOM 4369 O O . ALA A 1 540 ? -24.105 -19.195 -4.361 1.00 77.62 540 ALA A O 1
ATOM 4370 N N . TYR A 1 541 ? -22.513 -17.613 -4.322 1.00 75.56 541 TYR A N 1
ATOM 4371 C CA . TYR A 1 541 ? -23.377 -16.543 -3.833 1.00 75.56 541 TYR A CA 1
ATOM 4372 C C . TYR A 1 541 ? -24.456 -16.182 -4.857 1.00 75.56 541 TYR A C 1
ATOM 4374 O O . TYR A 1 541 ? -25.631 -16.226 -4.517 1.00 75.56 541 TYR A O 1
ATOM 4382 N N . LEU A 1 542 ? -24.081 -15.899 -6.111 1.00 73.94 542 LEU A N 1
ATOM 4383 C CA . LEU A 1 542 ? -25.039 -15.568 -7.171 1.00 73.94 542 LEU A CA 1
ATOM 4384 C C . LEU A 1 542 ? -26.029 -16.705 -7.448 1.00 73.94 542 LEU A C 1
ATOM 4386 O O . LEU A 1 542 ? -27.195 -16.432 -7.696 1.00 73.94 542 LEU A O 1
ATOM 4390 N N . GLY A 1 543 ? -25.597 -17.966 -7.347 1.00 76.69 543 GLY A N 1
ATOM 4391 C CA . GLY A 1 543 ? -26.490 -19.121 -7.491 1.00 76.69 543 GLY A CA 1
ATOM 4392 C C . GLY A 1 543 ? -27.548 -19.251 -6.388 1.00 76.69 543 GLY A C 1
ATOM 4393 O O . GLY A 1 543 ? -28.522 -19.969 -6.575 1.00 76.69 543 GLY A O 1
ATOM 4394 N N . LYS A 1 544 ? -27.374 -18.566 -5.249 1.00 78.81 544 LYS A N 1
ATOM 4395 C CA . LYS A 1 544 ? -28.349 -18.513 -4.144 1.00 78.81 544 LYS A CA 1
ATOM 4396 C C . LYS A 1 544 ? -29.246 -17.274 -4.190 1.00 78.81 544 LYS A C 1
ATOM 4398 O O . LYS A 1 544 ? -30.152 -17.172 -3.370 1.00 78.81 544 LYS A O 1
ATOM 4403 N N . VAL A 1 545 ? -28.970 -16.320 -5.080 1.00 77.62 545 VAL A N 1
ATOM 4404 C CA . VAL A 1 545 ? -29.761 -15.093 -5.213 1.00 77.62 545 VAL A CA 1
ATOM 4405 C C . VAL A 1 545 ? -31.034 -15.413 -5.988 1.00 77.62 545 VAL A C 1
ATOM 4407 O O . VAL A 1 545 ? -30.967 -15.902 -7.114 1.00 77.62 545 VAL A O 1
ATOM 4410 N N . ASN A 1 546 ? -32.188 -15.120 -5.393 1.00 72.81 546 ASN A N 1
ATOM 4411 C CA . ASN A 1 546 ? -33.491 -15.313 -6.017 1.00 72.81 546 ASN A CA 1
ATOM 4412 C C . ASN A 1 546 ? -34.037 -13.958 -6.517 1.00 72.81 546 ASN A C 1
ATOM 4414 O O . ASN A 1 546 ? -34.067 -12.997 -5.748 1.00 72.81 546 ASN A O 1
ATOM 4418 N N . PRO A 1 547 ? -34.479 -13.843 -7.784 1.00 67.25 547 PRO A N 1
ATOM 4419 C CA . PRO A 1 547 ? -35.100 -12.619 -8.297 1.00 67.25 547 PRO A CA 1
ATOM 4420 C C . PRO A 1 547 ? -36.390 -12.208 -7.578 1.00 67.25 547 PRO A C 1
ATOM 4422 O O . PRO A 1 547 ? -36.749 -11.035 -7.608 1.00 67.25 547 PRO A O 1
ATOM 4425 N N . ASN A 1 548 ? -37.069 -13.159 -6.934 1.00 72.19 548 ASN A N 1
ATOM 4426 C CA . ASN A 1 548 ? -38.370 -12.949 -6.300 1.00 72.19 548 ASN A CA 1
ATOM 4427 C C . ASN A 1 548 ? -38.271 -12.551 -4.818 1.00 72.19 548 ASN A C 1
ATOM 4429 O O . ASN A 1 548 ? -39.297 -12.432 -4.153 1.00 72.19 548 ASN A O 1
ATOM 4433 N N . ASP A 1 549 ? -37.062 -12.358 -4.279 1.00 74.94 549 ASP A N 1
ATOM 4434 C CA . ASP A 1 549 ? -36.857 -11.914 -2.901 1.00 74.94 549 ASP A CA 1
ATOM 4435 C C . ASP A 1 549 ? -35.896 -10.712 -2.797 1.00 74.94 549 ASP A C 1
ATOM 4437 O O . ASP A 1 549 ? -35.328 -10.204 -3.769 1.00 74.94 549 ASP A O 1
ATOM 4441 N N . SER A 1 550 ? -35.700 -10.230 -1.568 1.00 68.69 550 SER A N 1
ATOM 4442 C CA . SER A 1 550 ? -34.831 -9.083 -1.289 1.00 68.69 550 SER A CA 1
ATOM 4443 C C . SER A 1 550 ? -33.334 -9.363 -1.509 1.00 68.69 550 SER A C 1
ATOM 4445 O O . SER A 1 550 ? -32.530 -8.427 -1.451 1.00 68.69 550 SER A O 1
ATOM 4447 N N . SER A 1 551 ? -32.924 -10.608 -1.791 1.00 69.88 551 SER A N 1
ATOM 4448 C CA . SER A 1 551 ? -31.519 -10.983 -1.986 1.00 69.88 551 SER A CA 1
ATOM 4449 C C . SER A 1 551 ? -30.930 -10.379 -3.261 1.00 69.88 551 SER A C 1
ATOM 4451 O O . SER A 1 551 ? -29.774 -9.943 -3.236 1.00 69.88 551 SER A O 1
ATOM 4453 N N . LEU A 1 552 ? -31.720 -10.252 -4.337 1.00 68.94 552 LEU A N 1
ATOM 4454 C CA . LEU A 1 552 ? -31.292 -9.587 -5.571 1.00 68.94 552 LEU A CA 1
ATOM 4455 C C . LEU A 1 552 ? -31.071 -8.092 -5.336 1.00 68.94 552 LEU A C 1
ATOM 4457 O O . LEU A 1 552 ? -30.040 -7.547 -5.730 1.00 68.94 552 LEU A O 1
ATOM 4461 N N . TRP A 1 553 ? -31.989 -7.429 -4.633 1.00 61.91 553 TRP A N 1
ATOM 4462 C CA . TRP A 1 553 ? -31.828 -6.023 -4.265 1.00 61.91 553 TRP A CA 1
ATOM 4463 C C . TRP A 1 553 ? -30.629 -5.807 -3.333 1.00 61.91 553 TRP A C 1
ATOM 4465 O O . TRP A 1 553 ? -29.853 -4.877 -3.542 1.00 61.91 553 TRP A O 1
ATOM 4475 N N . LEU A 1 554 ? -30.400 -6.687 -2.351 1.00 62.06 554 LEU A N 1
ATOM 4476 C CA . LEU A 1 554 ? -29.225 -6.633 -1.473 1.00 62.06 554 LEU A CA 1
ATOM 4477 C C . LEU A 1 554 ? -27.914 -6.872 -2.239 1.00 62.06 554 LEU A C 1
ATOM 4479 O O . LEU A 1 554 ? -26.923 -6.186 -1.977 1.00 62.06 554 LEU A O 1
ATOM 4483 N N . ALA A 1 555 ? -27.895 -7.808 -3.192 1.00 63.78 555 ALA A N 1
ATOM 4484 C CA . ALA A 1 555 ? -26.754 -8.056 -4.071 1.00 63.78 555 ALA A CA 1
ATOM 4485 C C . ALA A 1 555 ? -26.462 -6.835 -4.957 1.00 63.78 555 ALA A C 1
ATOM 4487 O O . ALA A 1 555 ? -25.330 -6.352 -4.984 1.00 63.78 555 ALA A O 1
ATOM 4488 N N . THR A 1 556 ? -27.492 -6.277 -5.594 1.00 59.34 556 THR A N 1
ATOM 4489 C CA . THR A 1 556 ? -27.407 -5.079 -6.437 1.00 59.34 556 THR A CA 1
ATOM 4490 C C . THR A 1 556 ? -26.968 -3.858 -5.629 1.00 59.34 556 THR A C 1
ATOM 4492 O O . THR A 1 556 ? -26.048 -3.153 -6.028 1.00 59.34 556 THR A O 1
ATOM 4495 N N . LYS A 1 557 ? -27.517 -3.652 -4.427 1.00 55.50 557 LYS A N 1
ATOM 4496 C CA . LYS A 1 557 ? -27.118 -2.577 -3.507 1.00 55.50 557 LYS A CA 1
ATOM 4497 C C . LYS A 1 557 ? -25.664 -2.713 -3.052 1.00 55.50 557 LYS A C 1
ATOM 4499 O O . LYS A 1 557 ? -24.981 -1.702 -2.925 1.00 55.50 557 LYS A O 1
ATOM 4504 N N . ARG A 1 558 ? -25.166 -3.934 -2.821 1.00 55.62 558 ARG A N 1
ATOM 4505 C CA . ARG A 1 558 ? -23.744 -4.183 -2.508 1.00 55.62 558 ARG A CA 1
ATOM 4506 C C . ARG A 1 558 ? -22.827 -3.850 -3.685 1.00 55.62 558 ARG A C 1
ATOM 4508 O O . ARG A 1 558 ? -21.758 -3.298 -3.456 1.00 55.62 558 ARG A O 1
ATOM 4515 N N . ILE A 1 559 ? -23.245 -4.154 -4.914 1.00 57.62 559 ILE A N 1
ATOM 4516 C CA . ILE A 1 559 ? -22.483 -3.853 -6.136 1.00 57.62 559 ILE A CA 1
ATOM 4517 C C . ILE A 1 559 ? -22.474 -2.342 -6.410 1.00 57.62 559 ILE A C 1
ATOM 4519 O O . ILE A 1 559 ? -21.415 -1.771 -6.649 1.00 57.62 559 ILE A O 1
ATOM 4523 N N . LEU A 1 560 ? -23.631 -1.682 -6.305 1.00 45.66 560 LEU A N 1
ATOM 4524 C CA . LEU A 1 560 ? -23.786 -0.248 -6.574 1.00 45.66 560 LEU A CA 1
ATOM 4525 C C . LEU A 1 560 ? -23.165 0.651 -5.494 1.00 45.66 560 LEU A C 1
ATOM 4527 O O . LEU A 1 560 ? -22.727 1.748 -5.809 1.00 45.66 560 LEU A O 1
ATOM 4531 N N . LYS A 1 561 ? -23.082 0.201 -4.233 1.00 39.84 561 LYS A N 1
ATOM 4532 C CA . LYS A 1 561 ? -22.354 0.917 -3.164 1.00 39.84 561 LYS A CA 1
ATOM 4533 C C . LYS A 1 561 ? -20.828 0.717 -3.213 1.00 39.84 561 LYS A C 1
ATOM 4535 O O . LYS A 1 561 ? -20.123 1.336 -2.419 1.00 39.84 561 LYS A O 1
ATOM 4540 N N . GLY A 1 562 ? -20.327 -0.180 -4.071 1.00 34.72 562 GLY A N 1
ATOM 4541 C CA . GLY A 1 562 ? -18.895 -0.442 -4.279 1.00 34.72 562 GLY A CA 1
ATOM 4542 C C . GLY A 1 562 ? -18.241 0.431 -5.361 1.00 34.72 562 GLY A C 1
ATOM 4543 O O . GLY A 1 562 ? -17.023 0.386 -5.537 1.00 34.72 562 GLY A O 1
ATOM 4544 N N . THR A 1 563 ? -19.036 1.227 -6.076 1.00 29.95 563 THR A N 1
ATOM 4545 C CA . THR A 1 563 ? -18.604 2.368 -6.898 1.00 29.95 563 THR A CA 1
ATOM 4546 C C . THR A 1 563 ? -18.904 3.650 -6.157 1.00 29.95 563 THR A C 1
ATOM 4548 O O . THR A 1 563 ? -18.116 4.596 -6.337 1.00 29.95 563 THR A O 1
#

InterPro domains:
  IPR005135 Endonuclease/exonuclease/phosphatase [PF14529] (299-408)
  IPR006579 Pre-C2HC domain [PF07530] (74-135)
  IPR036691 Endonuclease/exonuclease/phosphatase superfamily [G3DSA:3.60.10.10] (220-412)
  IPR036691 Endonuclease/exonuclease/phosphatase superfamily [SSF56219] (257-411)
  IPR036875 Zinc finger, CCHC-type superfamily [SSF57756] (128-170)

Radius of gyration: 36.33 Å; chains: 1; bounding box: 103×70×117 Å